Protein AF-A0A9P3WF58-F1 (afdb_monomer_lite)

Structure (mmCIF, N/CA/C/O backbone):
data_AF-A0A9P3WF58-F1
#
_entry.id   AF-A0A9P3WF58-F1
#
loop_
_atom_site.group_PDB
_atom_site.id
_atom_site.type_symbol
_atom_site.label_atom_id
_atom_site.label_alt_id
_atom_site.label_comp_id
_atom_site.label_asym_id
_atom_site.label_entity_id
_atom_site.label_seq_id
_atom_site.pdbx_PDB_ins_code
_atom_site.Cartn_x
_atom_site.Cartn_y
_atom_site.Cartn_z
_atom_site.occupancy
_atom_site.B_iso_or_equiv
_atom_site.auth_seq_id
_atom_site.auth_comp_id
_atom_site.auth_asym_id
_atom_site.auth_atom_id
_atom_site.pdbx_PDB_model_num
ATOM 1 N N . MET A 1 1 ? -67.869 -3.549 -21.501 1.00 40.53 1 MET A N 1
ATOM 2 C CA . MET A 1 1 ? -66.785 -4.326 -20.863 1.00 40.53 1 MET A CA 1
ATOM 3 C C . MET A 1 1 ? -65.465 -3.724 -21.304 1.00 40.53 1 MET A C 1
ATOM 5 O O . MET A 1 1 ? -65.122 -3.817 -22.472 1.00 40.53 1 MET A O 1
ATOM 9 N N . ILE A 1 2 ? -64.817 -2.991 -20.401 1.00 30.03 2 ILE A N 1
ATOM 10 C CA . ILE A 1 2 ? -63.580 -2.241 -20.639 1.00 30.03 2 ILE A CA 1
ATOM 11 C C . ILE A 1 2 ? -62.440 -3.095 -20.081 1.00 30.03 2 ILE A C 1
ATOM 13 O O . ILE A 1 2 ? -62.384 -3.292 -18.869 1.00 30.03 2 ILE A O 1
ATOM 17 N N . ASN A 1 3 ? -61.553 -3.601 -20.939 1.00 32.50 3 ASN A N 1
ATOM 18 C CA . ASN A 1 3 ? -60.332 -4.274 -20.497 1.00 32.50 3 ASN A CA 1
ATOM 19 C C . ASN A 1 3 ? -59.217 -3.240 -20.325 1.00 32.50 3 ASN A C 1
ATOM 21 O O . ASN A 1 3 ? -58.850 -2.531 -21.261 1.00 32.50 3 ASN A O 1
ATOM 25 N N . LYS A 1 4 ? -58.736 -3.138 -19.083 1.00 34.47 4 LYS A N 1
ATOM 26 C CA . LYS A 1 4 ? -57.673 -2.239 -18.633 1.00 34.47 4 LYS A CA 1
ATOM 27 C C . LYS A 1 4 ? -56.301 -2.712 -19.117 1.00 34.47 4 LYS A C 1
ATOM 29 O O . LYS A 1 4 ? -55.997 -3.899 -19.086 1.00 34.47 4 LYS A O 1
ATOM 34 N N . LEU A 1 5 ? -55.486 -1.730 -19.498 1.00 34.16 5 LEU A N 1
ATOM 35 C CA . LEU A 1 5 ? -54.042 -1.828 -19.672 1.00 34.16 5 LEU A CA 1
ATOM 36 C C . LEU A 1 5 ? -53.349 -2.163 -18.343 1.00 34.16 5 LEU A C 1
ATOM 38 O O . LEU A 1 5 ? -53.580 -1.477 -17.349 1.00 34.16 5 LEU A O 1
ATOM 42 N N . GLU A 1 6 ? -52.414 -3.112 -18.372 1.00 30.19 6 GLU A N 1
ATOM 43 C CA . GLU A 1 6 ? -51.331 -3.208 -17.392 1.00 30.19 6 GLU A CA 1
ATOM 44 C C . GLU A 1 6 ? -49.980 -3.107 -18.106 1.00 30.19 6 GLU A C 1
ATOM 46 O O . GLU A 1 6 ? -49.626 -3.894 -18.983 1.00 30.19 6 GLU A O 1
ATOM 51 N N . THR A 1 7 ? -49.233 -2.073 -17.734 1.00 31.97 7 THR A N 1
ATOM 52 C CA . THR A 1 7 ? -47.864 -1.780 -18.152 1.00 31.97 7 THR A CA 1
ATOM 53 C C . THR A 1 7 ? -46.881 -2.655 -17.373 1.00 31.97 7 THR A C 1
ATOM 55 O O . THR A 1 7 ? -46.627 -2.408 -16.193 1.00 31.97 7 THR A O 1
ATOM 58 N N . GLY A 1 8 ? -46.296 -3.657 -18.029 1.00 27.55 8 GLY A N 1
ATOM 59 C CA . GLY A 1 8 ? -45.209 -4.466 -17.477 1.00 27.55 8 GLY A CA 1
ATOM 60 C C . GLY A 1 8 ? -43.860 -3.747 -17.569 1.00 27.55 8 GLY A C 1
ATOM 61 O O . GLY A 1 8 ? -43.291 -3.619 -18.649 1.00 27.55 8 GLY A O 1
ATOM 62 N N . SER A 1 9 ? -43.343 -3.291 -16.426 1.00 28.16 9 SER A N 1
ATOM 63 C CA . SER A 1 9 ? -41.973 -2.791 -16.261 1.00 28.16 9 SER A CA 1
ATOM 64 C C . SER A 1 9 ? -40.992 -3.965 -16.163 1.00 28.16 9 SER A C 1
ATOM 66 O O . SER A 1 9 ? -40.993 -4.724 -15.192 1.00 28.16 9 SER A O 1
ATOM 68 N N . THR A 1 10 ? -40.151 -4.134 -17.180 1.00 28.16 10 THR A N 1
ATOM 69 C CA . THR A 1 10 ? -39.098 -5.151 -17.239 1.00 28.16 10 THR A CA 1
ATOM 70 C C . THR A 1 10 ? -37.936 -4.760 -16.318 1.00 28.16 10 THR A C 1
ATOM 72 O O . THR A 1 10 ? -37.056 -3.982 -16.683 1.00 28.16 10 THR A O 1
ATOM 75 N N . LYS A 1 11 ? -37.900 -5.321 -15.101 1.00 30.19 11 LYS A N 1
ATOM 76 C CA . LYS A 1 11 ? -36.692 -5.329 -14.258 1.00 30.19 11 LYS A CA 1
ATOM 77 C C . LYS A 1 11 ? -35.641 -6.245 -14.894 1.00 30.19 11 LYS A C 1
ATOM 79 O O . LYS A 1 11 ? -35.764 -7.466 -14.838 1.00 30.19 11 LYS A O 1
ATOM 84 N N . LEU A 1 12 ? -34.586 -5.657 -15.457 1.00 28.61 12 LEU A N 1
ATOM 85 C CA . LEU A 1 12 ? -33.361 -6.377 -15.802 1.00 28.61 12 LEU A CA 1
ATOM 86 C C . LEU A 1 12 ? -32.666 -6.840 -14.510 1.00 28.61 12 LEU A C 1
ATOM 88 O O . LEU A 1 12 ? -32.081 -6.046 -13.773 1.00 28.61 12 LEU A O 1
ATOM 92 N N . SER A 1 13 ? -32.731 -8.142 -14.245 1.00 29.91 13 SER A N 1
ATOM 93 C CA . SER A 1 13 ? -31.858 -8.840 -13.303 1.00 29.91 13 SER A CA 1
ATOM 94 C C . SER A 1 13 ? -30.453 -8.926 -13.908 1.00 29.91 13 SER A C 1
ATOM 96 O O . SER A 1 13 ? -30.193 -9.735 -14.795 1.00 29.91 13 SER A O 1
ATOM 98 N N . SER A 1 14 ? -29.544 -8.061 -13.456 1.00 27.20 14 SER A N 1
ATOM 99 C CA . SER A 1 14 ? -28.106 -8.185 -13.714 1.00 27.20 14 SER A CA 1
ATOM 100 C C . SER A 1 14 ? -27.494 -9.067 -12.629 1.00 27.20 14 SER A C 1
ATOM 102 O O . SER A 1 14 ? -27.108 -8.586 -11.564 1.00 27.20 14 SER A O 1
ATOM 104 N N . THR A 1 15 ? -27.409 -10.365 -12.897 1.00 27.61 15 THR A N 1
ATOM 105 C CA . THR A 1 15 ? -26.709 -11.340 -12.055 1.00 27.61 15 THR A CA 1
ATOM 106 C C . THR A 1 15 ? -25.196 -11.219 -12.283 1.00 27.61 15 THR A C 1
ATOM 108 O O . THR A 1 15 ? -24.651 -11.770 -13.236 1.00 27.61 15 THR A O 1
ATOM 111 N N . THR A 1 16 ? -24.497 -10.465 -11.433 1.00 26.47 16 THR A N 1
ATOM 112 C CA . THR A 1 16 ? -23.026 -10.386 -11.431 1.00 26.47 16 THR A CA 1
ATOM 113 C C . THR A 1 16 ? -22.425 -11.570 -10.667 1.00 26.47 16 THR A C 1
ATOM 115 O O . THR A 1 16 ? -22.762 -11.819 -9.514 1.00 26.47 16 THR A O 1
ATOM 118 N N . VAL A 1 17 ? -21.533 -12.310 -11.331 1.00 27.48 17 VAL A N 1
ATOM 119 C CA . VAL A 1 17 ? -20.979 -13.598 -10.886 1.00 27.48 17 VAL A CA 1
ATOM 120 C C . VAL A 1 17 ? -19.908 -13.424 -9.793 1.00 27.48 17 VAL A C 1
ATOM 122 O O . VAL A 1 17 ? -18.845 -12.847 -10.012 1.00 27.48 17 VAL A O 1
ATOM 125 N N . PHE A 1 18 ? -20.260 -13.954 -8.624 1.00 24.08 18 PHE A N 1
ATOM 126 C CA . PHE A 1 18 ? -19.553 -14.256 -7.375 1.00 24.08 18 PHE A CA 1
ATOM 127 C C . PHE A 1 18 ? -18.017 -14.437 -7.406 1.00 24.08 18 PHE A C 1
ATOM 129 O O . PHE A 1 18 ? -17.492 -15.356 -8.031 1.00 24.08 18 PHE A O 1
ATOM 136 N N . ASN A 1 19 ? -17.302 -13.651 -6.585 1.00 26.42 19 ASN A N 1
ATOM 137 C CA . ASN A 1 19 ? -16.101 -14.131 -5.890 1.00 26.42 19 ASN A CA 1
ATOM 138 C C . ASN A 1 19 ? -16.577 -14.756 -4.571 1.00 26.42 19 ASN A C 1
ATOM 140 O O . ASN A 1 19 ? -17.007 -14.024 -3.680 1.00 26.42 19 ASN A O 1
ATOM 144 N N . ASN A 1 20 ? -16.483 -16.076 -4.421 1.00 29.48 20 ASN A N 1
ATOM 145 C CA . ASN A 1 20 ? -16.762 -16.742 -3.148 1.00 29.48 20 ASN A CA 1
ATOM 146 C C . ASN A 1 20 ? -15.598 -16.521 -2.173 1.00 29.48 20 ASN A C 1
ATOM 148 O O . ASN A 1 20 ? -14.778 -17.403 -1.960 1.00 29.48 20 ASN A O 1
ATOM 152 N N . ILE A 1 21 ? -15.523 -15.337 -1.566 1.00 34.88 21 ILE A N 1
ATOM 153 C CA . ILE A 1 21 ? -15.042 -15.233 -0.185 1.00 34.88 21 ILE A CA 1
ATOM 154 C C . ILE A 1 21 ? -16.298 -15.187 0.688 1.00 34.88 21 ILE A C 1
ATOM 156 O O . ILE A 1 21 ? -16.652 -14.140 1.216 1.00 34.88 21 ILE A O 1
ATOM 160 N N . SER A 1 22 ? -16.982 -16.324 0.810 1.00 32.28 22 SER A N 1
ATOM 161 C CA . SER A 1 22 ? -17.867 -16.574 1.949 1.00 32.28 22 SER A CA 1
ATOM 162 C C . SER A 1 22 ? -17.296 -17.742 2.734 1.00 32.28 22 SER A C 1
ATOM 164 O O . SER A 1 22 ? -17.650 -18.891 2.486 1.00 32.28 22 SER A O 1
ATOM 166 N N . PRO A 1 23 ? -16.397 -17.496 3.695 1.00 40.12 23 PRO A N 1
ATOM 167 C CA . PRO A 1 23 ? -16.452 -18.264 4.913 1.00 40.12 23 PRO A CA 1
ATOM 168 C C . PRO A 1 23 ? -17.784 -17.877 5.559 1.00 40.12 23 PRO A C 1
ATOM 170 O O . PRO A 1 23 ? -17.957 -16.733 5.994 1.00 40.12 23 PRO A O 1
ATOM 173 N N . ASP A 1 24 ? -18.724 -18.816 5.631 1.00 50.19 24 ASP A N 1
ATOM 174 C CA . ASP A 1 24 ? -19.928 -18.634 6.448 1.00 50.19 24 ASP A CA 1
ATOM 175 C C . ASP A 1 24 ? -19.554 -18.287 7.900 1.00 50.19 24 ASP A C 1
ATOM 177 O O . ASP A 1 24 ? -20.363 -17.695 8.602 1.00 50.19 24 ASP A O 1
ATOM 181 N N . SER A 1 25 ? -18.304 -18.555 8.328 1.00 54.78 25 SER A N 1
ATOM 182 C CA . SER A 1 25 ? -17.686 -17.985 9.528 1.00 54.78 25 SER A CA 1
ATOM 183 C C . SER A 1 25 ? -16.180 -17.687 9.379 1.00 54.78 25 SER A C 1
ATOM 185 O O . SER A 1 25 ? -15.428 -18.489 8.830 1.00 54.78 25 SER A O 1
ATOM 187 N N . ILE A 1 26 ? -15.716 -16.542 9.900 1.00 59.84 26 ILE A N 1
ATOM 188 C CA . ILE A 1 26 ? -14.287 -16.219 10.093 1.00 59.84 26 ILE A CA 1
ATOM 189 C C . ILE A 1 26 ? -14.001 -16.222 11.588 1.00 59.84 26 ILE A C 1
ATOM 191 O O . ILE A 1 26 ? -14.665 -15.514 12.346 1.00 59.84 26 ILE A O 1
ATOM 195 N N . ALA A 1 27 ? -13.011 -17.012 12.018 1.00 59.09 27 ALA A N 1
ATOM 196 C CA . ALA A 1 27 ? -12.685 -17.206 13.434 1.00 59.09 27 ALA A CA 1
ATOM 197 C C . ALA A 1 27 ? -13.918 -17.588 14.291 1.00 59.09 27 ALA A C 1
ATOM 199 O O . ALA A 1 27 ? -14.054 -17.145 15.431 1.00 59.09 27 ALA A O 1
ATOM 200 N N . GLY A 1 28 ? -14.841 -18.376 13.719 1.00 60.03 28 GLY A N 1
ATOM 201 C CA . GLY A 1 28 ? -16.076 -18.828 14.371 1.00 60.03 28 GLY A CA 1
ATOM 202 C C . GLY A 1 28 ? -17.215 -17.802 14.420 1.00 60.03 28 GLY A C 1
ATOM 203 O O . GLY A 1 28 ? -18.253 -18.084 15.009 1.00 60.03 28 GLY A O 1
ATOM 204 N N . ILE A 1 29 ? -17.057 -16.621 13.810 1.00 64.31 29 ILE A N 1
ATOM 205 C CA . ILE A 1 29 ? -18.095 -15.581 13.754 1.00 64.31 29 ILE A CA 1
ATOM 206 C C . ILE A 1 29 ? -18.658 -15.508 12.331 1.00 64.31 29 ILE A C 1
ATOM 208 O O . ILE A 1 29 ? -17.872 -15.342 11.393 1.00 64.31 29 ILE A O 1
ATOM 212 N N . PRO A 1 30 ? -19.988 -15.576 12.142 1.00 72.12 30 PRO A N 1
ATOM 213 C CA . PRO A 1 30 ? -20.565 -15.510 10.814 1.00 72.12 30 PRO A CA 1
ATOM 214 C C . PRO A 1 30 ? -20.416 -14.131 10.181 1.00 72.12 30 PRO A C 1
ATOM 216 O O . PRO A 1 30 ? -20.611 -13.101 10.837 1.00 72.12 30 PRO A O 1
ATOM 219 N N . SER A 1 31 ? -20.060 -14.114 8.897 1.00 79.62 31 SER A N 1
ATOM 220 C CA . SER A 1 31 ? -20.056 -12.881 8.114 1.00 79.62 31 SER A CA 1
ATOM 221 C C . SER A 1 31 ? -21.493 -12.479 7.778 1.00 79.62 31 SER A C 1
ATOM 223 O O . SER A 1 31 ? -22.329 -13.327 7.476 1.00 79.62 31 SER A O 1
ATOM 225 N N . LYS A 1 32 ? -21.805 -11.184 7.888 1.00 83.31 32 LYS A N 1
ATOM 226 C CA . LYS A 1 32 ? -23.161 -10.656 7.636 1.00 83.31 32 LYS A CA 1
ATOM 227 C C . LYS A 1 32 ? -23.249 -9.762 6.402 1.00 83.31 32 LYS A C 1
ATOM 229 O O . LYS A 1 32 ? -24.348 -9.419 5.985 1.00 83.31 32 LYS A O 1
ATOM 234 N N . GLY A 1 33 ? -22.113 -9.353 5.842 1.00 79.75 33 GLY A N 1
ATOM 235 C CA . GLY A 1 33 ? -22.057 -8.459 4.689 1.00 79.75 33 GLY A CA 1
ATOM 236 C C . GLY A 1 33 ? -20.695 -8.462 4.012 1.00 79.75 33 GLY A C 1
ATOM 237 O O . GLY A 1 33 ? -19.779 -9.180 4.433 1.00 79.75 33 GLY A O 1
ATOM 238 N N . ILE A 1 34 ? -20.563 -7.643 2.966 1.00 76.50 34 ILE A N 1
ATOM 239 C CA . ILE A 1 34 ? -19.356 -7.567 2.143 1.00 76.50 34 ILE A CA 1
ATOM 240 C C . ILE A 1 34 ? -18.897 -6.112 2.025 1.00 76.50 34 ILE A C 1
ATOM 242 O O . ILE A 1 34 ? -19.672 -5.202 1.763 1.00 76.50 34 ILE A O 1
ATOM 246 N N . PHE A 1 35 ? -17.594 -5.881 2.162 1.00 79.62 35 PHE A N 1
ATOM 247 C CA . PHE A 1 35 ? -16.991 -4.570 1.957 1.00 79.62 35 PHE A CA 1
ATOM 248 C C . PHE A 1 35 ? -15.950 -4.611 0.838 1.00 79.62 35 PHE A C 1
ATOM 250 O O . PHE A 1 35 ? -15.015 -5.411 0.862 1.00 79.62 35 PHE A O 1
ATOM 257 N N . ILE A 1 36 ? -16.089 -3.724 -0.149 1.00 71.56 36 ILE A N 1
ATOM 258 C CA . ILE A 1 36 ? -15.120 -3.593 -1.243 1.00 71.56 36 ILE A CA 1
ATOM 259 C C . ILE A 1 36 ? -13.991 -2.664 -0.800 1.00 71.56 36 ILE A C 1
ATOM 261 O O . ILE A 1 36 ? -14.206 -1.476 -0.563 1.00 71.56 36 ILE A O 1
ATOM 265 N N . PHE A 1 37 ? -12.766 -3.184 -0.758 1.00 72.81 37 PHE A N 1
ATOM 266 C CA . PHE A 1 37 ? -11.566 -2.396 -0.484 1.00 72.81 37 PHE A CA 1
ATOM 267 C C . PHE A 1 37 ? -10.439 -2.788 -1.437 1.00 72.81 37 PHE A C 1
ATOM 269 O O . PHE A 1 37 ? -10.031 -3.949 -1.469 1.00 72.81 37 PHE A O 1
ATOM 276 N N . LYS A 1 38 ? -9.929 -1.812 -2.204 1.00 66.62 38 LYS A N 1
ATOM 277 C CA . LYS A 1 38 ? -8.891 -2.012 -3.238 1.00 66.62 38 LYS A CA 1
ATOM 278 C C . LYS A 1 38 ? -9.216 -3.174 -4.186 1.00 66.62 38 LYS A C 1
ATOM 280 O O . LYS A 1 38 ? -8.380 -4.043 -4.441 1.00 66.62 38 LYS A O 1
ATOM 285 N N . ASP A 1 39 ? -10.469 -3.205 -4.640 1.00 51.38 39 ASP A N 1
ATOM 286 C CA . ASP A 1 39 ? -10.988 -4.200 -5.586 1.00 51.38 39 ASP A CA 1
ATOM 287 C C . ASP A 1 39 ? -10.892 -5.644 -5.065 1.00 51.38 39 ASP A C 1
ATOM 289 O O . ASP A 1 39 ? -10.731 -6.599 -5.827 1.00 51.38 39 ASP A O 1
ATOM 293 N N . VAL A 1 40 ? -10.933 -5.808 -3.740 1.00 53.66 40 VAL A N 1
ATOM 294 C CA . VAL A 1 40 ? -11.094 -7.083 -3.035 1.00 53.66 40 VAL A CA 1
ATOM 295 C C . VAL A 1 40 ? -12.413 -7.021 -2.269 1.00 53.66 40 VAL A C 1
ATOM 297 O O . VAL A 1 40 ? -12.689 -6.027 -1.596 1.00 53.66 40 VAL A O 1
ATOM 300 N N . LEU A 1 41 ? -13.215 -8.079 -2.382 1.00 61.81 41 LEU A N 1
ATOM 301 C CA . LEU A 1 41 ? -14.421 -8.275 -1.582 1.00 61.81 41 LEU A CA 1
ATOM 302 C C . LEU A 1 41 ? -14.008 -8.882 -0.245 1.00 61.81 41 LEU A C 1
ATOM 304 O O . LEU A 1 41 ? -13.445 -9.974 -0.212 1.00 61.81 41 LEU A O 1
ATOM 308 N N . TRP A 1 42 ? -14.254 -8.155 0.837 1.00 73.31 42 TRP A N 1
ATOM 309 C CA . TRP A 1 42 ? -13.959 -8.607 2.187 1.00 73.31 42 TRP A CA 1
ATOM 310 C C . TRP A 1 42 ? -15.252 -8.998 2.893 1.00 73.31 42 TRP A C 1
ATOM 312 O O . TRP A 1 42 ? -16.141 -8.151 2.987 1.00 73.31 42 TRP A O 1
ATOM 322 N N . PRO A 1 43 ? -15.371 -10.223 3.424 1.00 76.38 43 PRO A N 1
ATOM 323 C CA . PRO A 1 43 ? -16.428 -10.536 4.375 1.00 76.38 43 PRO A CA 1
ATOM 324 C C . PRO A 1 43 ? -16.265 -9.652 5.613 1.00 76.38 43 PRO A C 1
ATOM 326 O O . PRO A 1 43 ? -15.148 -9.407 6.080 1.00 76.38 43 PRO A O 1
ATOM 329 N N . VAL A 1 44 ? -17.378 -9.153 6.139 1.00 86.44 44 VAL A N 1
ATOM 330 C CA . VAL A 1 44 ? -17.403 -8.251 7.295 1.00 86.44 44 VAL A CA 1
ATOM 331 C C . VAL A 1 44 ? -18.523 -8.616 8.266 1.00 86.44 44 VAL A C 1
ATOM 333 O O . VAL A 1 44 ? -19.446 -9.366 7.943 1.00 86.44 44 VAL A O 1
ATOM 336 N N . GLN A 1 45 ? -18.430 -8.102 9.494 1.00 87.69 45 GLN A N 1
ATOM 337 C CA . GLN A 1 45 ? -19.345 -8.459 10.587 1.00 87.69 45 GLN A CA 1
ATOM 338 C C . GLN A 1 45 ? -20.763 -7.894 10.444 1.00 87.69 45 GLN A C 1
ATOM 340 O O . GLN A 1 45 ? -21.666 -8.380 11.119 1.00 87.69 45 GLN A O 1
ATOM 345 N N . HIS A 1 46 ? -20.960 -6.872 9.612 1.00 89.00 46 HIS A N 1
ATOM 346 C CA . HIS A 1 46 ? -22.225 -6.147 9.481 1.00 89.00 46 HIS A CA 1
ATOM 347 C C . HIS A 1 46 ? -22.696 -6.103 8.031 1.00 89.00 46 HIS A C 1
ATOM 349 O O . HIS A 1 46 ? -21.871 -6.037 7.119 1.00 89.00 46 HIS A O 1
ATOM 355 N N . ALA A 1 47 ? -24.014 -6.117 7.832 1.00 86.00 47 ALA A N 1
ATOM 356 C CA . ALA A 1 47 ? -24.635 -6.001 6.516 1.00 86.00 47 ALA A CA 1
ATOM 357 C C . ALA A 1 47 ? -24.353 -4.631 5.875 1.00 86.00 47 ALA A C 1
ATOM 359 O O . ALA A 1 47 ? -24.011 -3.666 6.559 1.00 86.00 47 ALA A O 1
ATOM 360 N N . ASP A 1 48 ? -24.451 -4.544 4.550 1.00 81.88 48 ASP A N 1
ATOM 361 C CA . ASP A 1 48 ? -24.019 -3.375 3.769 1.00 81.88 48 ASP A CA 1
ATOM 362 C C . ASP A 1 48 ? -24.750 -2.073 4.139 1.00 81.88 48 ASP A C 1
ATOM 364 O O . ASP A 1 48 ? -24.173 -0.981 4.077 1.00 81.88 48 ASP A O 1
ATOM 368 N N . ASP A 1 49 ? -26.010 -2.175 4.550 1.00 85.44 49 ASP A N 1
ATOM 369 C CA . ASP A 1 49 ? -26.844 -1.078 5.034 1.00 85.44 49 ASP A CA 1
ATOM 370 C C . ASP A 1 49 ? -26.453 -0.617 6.449 1.00 85.44 49 ASP A C 1
ATOM 372 O O . ASP A 1 49 ? -26.546 0.577 6.748 1.00 85.44 49 ASP A O 1
ATOM 376 N N . GLU A 1 50 ? -25.896 -1.506 7.274 1.00 88.75 50 GLU A N 1
ATOM 377 C CA . GLU A 1 50 ? -25.386 -1.229 8.624 1.00 88.75 50 GLU A CA 1
ATOM 378 C C . GLU A 1 50 ? -23.937 -0.697 8.653 1.00 88.75 50 GLU A C 1
ATOM 380 O O . GLU A 1 50 ? -23.419 -0.379 9.727 1.00 88.75 50 GLU A O 1
ATOM 385 N N . GLN A 1 51 ? -23.255 -0.586 7.509 1.00 90.25 51 GLN A N 1
ATOM 386 C CA . GLN A 1 51 ? -21.845 -0.175 7.428 1.00 90.25 51 GLN A CA 1
ATOM 387 C C . GLN A 1 51 ? -21.660 1.334 7.181 1.00 90.25 51 GLN A C 1
ATOM 389 O O . GLN A 1 51 ? -22.104 1.890 6.172 1.00 90.25 51 GLN A O 1
ATOM 394 N N . ASP A 1 52 ? -20.891 2.018 8.030 1.00 92.25 52 ASP A N 1
ATOM 395 C CA . ASP A 1 52 ? -20.338 3.345 7.749 1.00 92.25 52 ASP A CA 1
ATOM 396 C C . ASP A 1 52 ? -19.110 3.186 6.839 1.00 92.25 52 ASP A C 1
ATOM 398 O O . ASP A 1 52 ? -17.975 2.989 7.285 1.00 92.25 52 ASP A O 1
ATOM 402 N N . LYS A 1 53 ? -19.346 3.294 5.526 1.00 90.56 53 LYS A N 1
ATOM 403 C CA . LYS A 1 53 ? -18.321 3.130 4.481 1.00 90.56 53 LYS A CA 1
ATOM 404 C C . LYS A 1 53 ? -17.112 4.058 4.665 1.00 90.56 53 LYS A C 1
ATOM 406 O O . LYS A 1 53 ? -16.000 3.690 4.287 1.00 90.56 53 LYS A O 1
ATOM 411 N N . LYS A 1 54 ? -17.295 5.249 5.257 1.00 92.25 54 LYS A N 1
ATOM 412 C CA . LYS A 1 54 ? -16.193 6.198 5.496 1.00 92.25 54 LYS A CA 1
ATOM 413 C C . LYS A 1 54 ? -15.292 5.715 6.629 1.00 92.25 54 LYS A C 1
ATOM 415 O O . LYS A 1 54 ? -14.072 5.840 6.525 1.00 92.25 54 LYS A O 1
ATOM 420 N N . ILE A 1 55 ? -15.878 5.182 7.701 1.00 94.56 55 ILE A N 1
ATOM 421 C CA . ILE A 1 55 ? -15.119 4.587 8.808 1.00 94.56 55 ILE A CA 1
ATOM 422 C C . ILE A 1 55 ? -14.438 3.302 8.332 1.00 94.56 55 ILE A C 1
ATOM 424 O O . ILE A 1 55 ? -13.230 3.167 8.516 1.00 94.56 55 ILE A O 1
ATOM 428 N N . MET A 1 56 ? -15.170 2.424 7.641 1.00 93.69 56 MET A N 1
ATOM 429 C CA . MET A 1 56 ? -14.639 1.184 7.067 1.00 93.69 56 MET A CA 1
ATOM 430 C C . MET A 1 56 ? -13.410 1.428 6.187 1.00 93.69 56 MET A C 1
ATOM 432 O O . MET A 1 56 ? -12.371 0.803 6.391 1.00 93.69 56 MET A O 1
ATOM 436 N N . GLY A 1 57 ? -13.490 2.398 5.267 1.00 91.62 57 GLY A N 1
ATOM 437 C CA . GLY A 1 57 ? -12.366 2.763 4.406 1.00 91.62 57 GLY A CA 1
ATOM 438 C C . GLY A 1 57 ? -11.117 3.166 5.195 1.00 91.62 57 GLY A C 1
ATOM 439 O O . GLY A 1 57 ? -10.030 2.677 4.899 1.00 91.62 57 GLY A O 1
ATOM 440 N N . LYS A 1 58 ? -11.269 3.986 6.246 1.00 95.88 58 LYS A N 1
ATOM 441 C CA . LYS A 1 58 ? -10.150 4.412 7.109 1.00 95.88 58 LYS A CA 1
ATOM 442 C C . LYS A 1 58 ? -9.559 3.260 7.917 1.00 95.88 58 LYS A C 1
ATOM 444 O O . LYS A 1 58 ? -8.342 3.125 7.986 1.00 95.88 58 LYS A O 1
ATOM 449 N N . VAL A 1 59 ? -10.412 2.416 8.496 1.00 95.12 59 VAL A N 1
ATOM 450 C CA . VAL A 1 59 ? -9.996 1.230 9.261 1.00 95.12 59 VAL A CA 1
ATOM 451 C C . VAL A 1 59 ? -9.157 0.293 8.393 1.00 95.12 59 VAL A C 1
ATOM 453 O O . VAL A 1 59 ? -8.052 -0.088 8.781 1.00 95.12 59 VAL A O 1
ATOM 456 N N . PHE A 1 60 ? -9.638 -0.010 7.188 1.00 93.50 60 PHE A N 1
ATOM 457 C CA . PHE A 1 60 ? -8.950 -0.895 6.251 1.00 93.50 60 PHE A CA 1
ATOM 458 C C . PHE A 1 60 ? -7.655 -0.264 5.725 1.00 93.50 60 PHE A C 1
ATOM 460 O O . PHE A 1 60 ? -6.632 -0.940 5.600 1.00 93.50 60 PHE A O 1
ATOM 467 N N . GLU A 1 61 ? -7.663 1.043 5.461 1.00 93.38 61 GLU A N 1
ATOM 468 C CA . GLU A 1 61 ? -6.479 1.778 5.024 1.00 93.38 61 GLU A CA 1
ATOM 469 C C . GLU A 1 61 ? -5.375 1.801 6.090 1.00 93.38 61 GLU A C 1
ATOM 471 O O . GLU A 1 61 ? -4.214 1.546 5.759 1.00 93.38 61 GLU A O 1
ATOM 476 N N . ALA A 1 62 ? -5.719 2.022 7.364 1.00 93.12 62 ALA A N 1
ATOM 477 C CA . ALA A 1 62 ? -4.762 2.032 8.468 1.00 93.12 62 ALA A CA 1
ATOM 478 C C . ALA A 1 62 ? -3.994 0.703 8.577 1.00 93.12 62 ALA A C 1
ATOM 480 O O . ALA A 1 62 ? -2.763 0.706 8.648 1.00 93.12 62 ALA A O 1
ATOM 481 N N . VAL A 1 63 ? -4.701 -0.430 8.518 1.00 93.12 63 VAL A N 1
ATOM 482 C CA . VAL A 1 63 ? -4.081 -1.765 8.575 1.00 93.12 63 VAL A CA 1
ATOM 483 C C . VAL A 1 63 ? -3.307 -2.082 7.300 1.00 93.12 63 VAL A C 1
ATOM 485 O O . VAL A 1 63 ? -2.174 -2.567 7.362 1.00 93.12 63 VAL A O 1
ATOM 488 N N . ASN A 1 64 ? -3.866 -1.758 6.130 1.00 87.81 64 ASN A N 1
ATOM 489 C CA . ASN A 1 64 ? -3.171 -1.941 4.861 1.00 87.81 64 ASN A CA 1
ATOM 490 C C . ASN A 1 64 ? -1.820 -1.207 4.851 1.00 87.81 64 ASN A C 1
ATOM 492 O O . ASN A 1 64 ? -0.817 -1.791 4.441 1.00 87.81 64 ASN A O 1
ATOM 496 N N . ASN A 1 65 ? -1.772 0.052 5.290 1.00 84.94 65 ASN A N 1
ATOM 497 C CA . ASN A 1 65 ? -0.546 0.850 5.260 1.00 84.94 65 ASN A CA 1
ATOM 498 C C . ASN A 1 65 ? 0.579 0.177 6.052 1.00 84.94 65 ASN A C 1
ATOM 500 O O . ASN A 1 65 ? 1.672 -0.007 5.518 1.00 84.94 65 ASN A O 1
ATOM 504 N N . VAL A 1 66 ? 0.285 -0.302 7.261 1.00 85.75 66 VAL A N 1
ATOM 505 C CA . VAL A 1 66 ? 1.259 -1.027 8.089 1.00 85.75 66 VAL A CA 1
ATOM 506 C C . VAL A 1 66 ? 1.683 -2.347 7.439 1.00 85.75 66 VAL A C 1
ATOM 508 O O . VAL A 1 66 ? 2.878 -2.626 7.341 1.00 85.75 66 VAL A O 1
ATOM 511 N N . SER A 1 67 ? 0.726 -3.122 6.917 1.00 82.06 67 SER A N 1
ATOM 512 C CA . SER A 1 67 ? 1.001 -4.430 6.301 1.00 82.06 67 SER A CA 1
ATOM 513 C C . SER A 1 67 ? 1.927 -4.361 5.083 1.00 82.06 67 SER A C 1
ATOM 515 O O . SER A 1 67 ? 2.675 -5.299 4.809 1.00 82.06 67 SER A O 1
ATOM 517 N N . THR A 1 68 ? 1.924 -3.234 4.360 1.00 76.12 68 THR A N 1
ATOM 518 C CA . THR A 1 68 ? 2.835 -3.023 3.226 1.00 76.12 68 THR A CA 1
ATOM 519 C C . THR A 1 68 ? 4.269 -2.705 3.649 1.00 76.12 68 THR A C 1
ATOM 521 O O . THR A 1 68 ? 5.184 -2.863 2.840 1.00 76.12 68 THR A O 1
ATOM 524 N N . MET A 1 69 ? 4.478 -2.272 4.897 1.00 72.44 69 MET A N 1
ATOM 525 C CA . MET A 1 69 ? 5.770 -1.807 5.404 1.00 72.44 69 MET A CA 1
ATOM 526 C C . MET A 1 69 ? 6.561 -2.909 6.116 1.00 72.44 69 MET A C 1
ATOM 528 O O . MET A 1 69 ? 7.735 -3.108 5.813 1.00 72.44 69 MET A O 1
ATOM 532 N N . SER A 1 70 ? 5.945 -3.618 7.067 1.00 75.56 70 SER A N 1
ATOM 533 C CA . SER A 1 70 ? 6.617 -4.629 7.898 1.00 75.56 70 SER A CA 1
ATOM 534 C C . SER A 1 70 ? 5.622 -5.666 8.428 1.00 75.56 70 SER A C 1
ATOM 536 O O . SER A 1 70 ? 4.409 -5.492 8.329 1.00 75.56 70 SER A O 1
ATOM 538 N N . ARG A 1 71 ? 6.145 -6.738 9.034 1.00 86.62 71 ARG A N 1
ATOM 539 C CA . ARG A 1 71 ? 5.358 -7.577 9.949 1.00 86.62 71 ARG A CA 1
ATOM 540 C C . ARG A 1 71 ? 4.974 -6.754 11.183 1.00 86.62 71 ARG A C 1
ATOM 542 O O . ARG A 1 71 ? 5.752 -5.901 11.613 1.00 86.62 71 ARG A O 1
ATOM 549 N N . PHE A 1 72 ? 3.810 -7.003 11.767 1.00 93.75 72 PHE A N 1
ATOM 550 C CA . PHE A 1 72 ? 3.290 -6.164 12.845 1.00 93.75 72 PHE A CA 1
ATOM 551 C C . PHE A 1 72 ? 2.458 -6.943 13.859 1.00 93.75 72 PHE A C 1
ATOM 553 O O . PHE A 1 72 ? 1.809 -7.930 13.522 1.00 93.75 72 PHE A O 1
ATOM 560 N N . LEU A 1 73 ? 2.479 -6.470 15.103 1.00 96.44 73 LEU A N 1
ATOM 561 C CA . LEU A 1 73 ? 1.543 -6.874 16.144 1.00 96.44 73 LEU A CA 1
ATOM 562 C C . LEU A 1 73 ? 0.392 -5.869 16.155 1.00 96.44 73 LEU A C 1
ATOM 564 O O . LEU A 1 73 ? 0.637 -4.673 16.295 1.00 96.44 73 LEU A O 1
ATOM 568 N N . ALA A 1 74 ? -0.842 -6.344 16.033 1.00 97.44 74 ALA A N 1
ATOM 569 C CA . ALA A 1 74 ? -2.052 -5.545 16.178 1.00 97.44 74 ALA A CA 1
ATOM 570 C C . ALA A 1 74 ? -2.808 -5.962 17.440 1.00 97.44 74 ALA A C 1
ATOM 572 O O . ALA A 1 74 ? -2.944 -7.155 17.693 1.00 97.44 74 ALA A O 1
ATOM 573 N N . VAL A 1 75 ? -3.316 -5.006 18.217 1.00 97.88 75 VAL A N 1
ATOM 574 C CA . VAL A 1 75 ? -4.095 -5.270 19.432 1.00 97.88 75 VAL A CA 1
ATOM 575 C C . VAL A 1 75 ? -5.317 -4.362 19.478 1.00 97.88 75 VAL A C 1
ATOM 577 O O . VAL A 1 75 ? -5.195 -3.142 19.353 1.00 97.88 75 VAL A O 1
ATOM 580 N N . ARG A 1 76 ? -6.497 -4.964 19.642 1.00 96.62 76 ARG A N 1
ATOM 581 C CA . ARG A 1 76 ? -7.771 -4.270 19.829 1.00 96.62 76 ARG A CA 1
ATOM 582 C C . ARG A 1 76 ? -8.026 -4.004 21.312 1.00 96.62 76 ARG A C 1
ATOM 584 O O . ARG A 1 76 ? -7.885 -4.906 22.135 1.00 96.62 76 ARG A O 1
ATOM 591 N N . TYR A 1 77 ? -8.502 -2.804 21.612 1.00 96.75 77 TYR A N 1
ATOM 592 C CA . TYR A 1 77 ? -8.978 -2.397 22.930 1.00 96.75 77 TYR A CA 1
ATOM 593 C C . TYR A 1 77 ? -10.334 -1.717 22.798 1.00 96.75 77 TYR A C 1
ATOM 595 O O . TYR A 1 77 ? -10.559 -0.986 21.834 1.00 96.75 77 TYR A O 1
ATOM 603 N N . ASP A 1 78 ? -11.206 -1.919 23.780 1.00 95.50 78 ASP A N 1
ATOM 604 C CA . ASP A 1 78 ? -12.472 -1.202 23.869 1.00 95.50 78 ASP A CA 1
ATOM 605 C C . ASP A 1 78 ? -12.447 -0.364 25.157 1.00 95.50 78 ASP A C 1
ATOM 607 O O . ASP A 1 78 ? -12.497 -0.873 26.280 1.00 95.50 78 ASP A O 1
ATOM 611 N N . PHE A 1 79 ? -12.291 0.943 24.994 1.00 96.31 79 PHE A N 1
ATOM 612 C CA . PHE A 1 79 ? -12.160 1.888 26.092 1.00 96.31 79 PHE A CA 1
ATOM 613 C C . PHE A 1 79 ? -13.516 2.417 26.533 1.00 96.31 79 PHE A C 1
ATOM 615 O O . PHE A 1 79 ? -14.348 2.761 25.697 1.00 96.31 79 PHE A O 1
ATOM 622 N N . HIS A 1 80 ? -13.707 2.518 27.843 1.00 94.12 80 HIS A N 1
ATOM 623 C CA . HIS A 1 80 ? -14.934 2.992 28.470 1.00 94.12 80 HIS A CA 1
ATOM 624 C C . HIS A 1 80 ? -14.630 4.241 29.283 1.00 94.12 80 HIS A C 1
ATOM 626 O O . HIS A 1 80 ? -13.647 4.269 30.030 1.00 94.12 80 HIS A O 1
ATOM 632 N N . LEU A 1 81 ? -15.477 5.258 29.150 1.00 93.12 81 LEU A N 1
ATOM 633 C CA . LEU A 1 81 ? -15.407 6.444 29.991 1.00 93.12 81 LEU A CA 1
ATOM 634 C C . LEU A 1 81 ? -16.373 6.337 31.176 1.00 93.12 81 LEU A C 1
ATOM 636 O O . LEU A 1 81 ? -17.496 5.864 30.995 1.00 93.12 81 LEU A O 1
ATOM 640 N N . PRO A 1 82 ? -15.970 6.811 32.368 1.00 91.06 82 PRO A N 1
ATOM 641 C CA . PRO A 1 82 ? -16.857 6.855 33.526 1.00 91.06 82 PRO A CA 1
ATOM 642 C C . PRO A 1 82 ? -17.879 7.995 33.409 1.00 91.06 82 PRO A C 1
ATOM 644 O O . PRO A 1 82 ? -18.978 7.900 33.944 1.00 91.06 82 PRO A O 1
ATOM 647 N N . VAL A 1 83 ? -17.517 9.069 32.699 1.00 88.50 83 VAL A N 1
ATOM 648 C CA . VAL A 1 83 ? -18.336 10.266 32.490 1.00 88.50 83 VAL A CA 1
ATOM 649 C C . VAL A 1 83 ? -18.285 10.649 31.015 1.00 88.50 83 VAL A C 1
ATOM 651 O O . VAL A 1 83 ? -17.231 10.568 30.381 1.00 88.50 83 VAL A O 1
ATOM 654 N N . TYR A 1 84 ? -19.426 11.071 30.472 1.00 89.81 84 TYR A N 1
ATOM 655 C CA . TYR A 1 84 ? -19.527 11.556 29.100 1.00 89.81 84 TYR A CA 1
ATOM 656 C C . TYR A 1 84 ? -18.591 12.750 28.859 1.00 89.81 84 TYR A C 1
ATOM 658 O O . TYR A 1 84 ? -18.542 13.693 29.647 1.00 89.81 84 TYR A O 1
ATOM 666 N N . SER A 1 85 ? -17.882 12.729 27.733 1.00 89.62 85 SER A N 1
ATOM 667 C CA . SER A 1 85 ? -17.021 13.814 27.273 1.00 89.62 85 SER A CA 1
ATOM 668 C C . SER A 1 85 ? -17.596 14.414 25.986 1.00 89.62 85 SER A C 1
ATOM 670 O O . SER A 1 85 ? -17.773 13.688 25.006 1.00 89.62 85 SER A O 1
ATOM 672 N N . PRO A 1 86 ? -17.860 15.731 25.921 1.00 88.88 86 PRO A N 1
ATOM 673 C CA . PRO A 1 86 ? -18.449 16.364 24.737 1.00 88.88 86 PRO A CA 1
ATOM 674 C C . PRO A 1 86 ? -17.501 16.420 23.528 1.00 88.88 86 PRO A C 1
ATOM 676 O O . PRO A 1 86 ? -17.939 16.717 22.421 1.00 88.88 86 PRO A O 1
ATOM 679 N N . ASP A 1 87 ? -16.216 16.113 23.710 1.00 90.62 87 ASP A N 1
ATOM 680 C CA . ASP A 1 87 ? -15.196 16.134 22.666 1.00 90.62 87 ASP A CA 1
ATOM 681 C C . ASP A 1 87 ? -14.266 14.907 22.759 1.00 90.62 87 ASP A C 1
ATOM 683 O O . ASP A 1 87 ? -14.574 13.920 23.429 1.00 90.62 87 ASP A O 1
ATOM 687 N N . ASN A 1 88 ? -13.154 14.919 22.018 1.00 94.19 88 ASN A N 1
ATOM 688 C CA . ASN A 1 88 ? -12.177 13.826 22.014 1.00 94.19 88 ASN A CA 1
ATOM 689 C C . ASN A 1 88 ? -10.873 14.179 22.754 1.00 94.19 88 ASN A C 1
ATOM 691 O O . ASN A 1 88 ? -9.860 13.516 22.523 1.00 94.19 88 ASN A O 1
ATOM 695 N N . GLN A 1 89 ? -10.861 15.197 23.623 1.00 94.00 89 GLN A N 1
ATOM 696 C CA . GLN A 1 89 ? -9.648 15.600 24.352 1.00 94.00 89 GLN A CA 1
ATOM 697 C C . GLN A 1 89 ? -9.121 14.484 25.256 1.00 94.00 89 GLN A C 1
ATOM 699 O O . GLN A 1 89 ? -7.913 14.305 25.376 1.00 94.00 89 GLN A O 1
ATOM 704 N N . VAL A 1 90 ? -10.014 13.646 25.785 1.00 94.88 90 VAL A N 1
ATOM 705 C CA . VAL A 1 90 ? -9.670 12.413 26.514 1.00 94.88 90 VAL A CA 1
ATOM 706 C C . VAL A 1 90 ? -8.749 11.481 25.713 1.00 94.88 90 VAL A C 1
ATOM 708 O O . VAL A 1 90 ? -7.819 10.900 26.268 1.00 94.88 90 VAL A O 1
ATOM 711 N N . VAL A 1 91 ? -8.948 11.376 24.392 1.00 96.19 91 VAL A N 1
ATOM 712 C CA . VAL A 1 91 ? -8.092 10.563 23.512 1.00 96.19 91 VAL A CA 1
ATOM 713 C C . VAL A 1 91 ? -6.754 11.257 23.265 1.00 96.19 91 VAL A C 1
ATOM 715 O O . VAL A 1 91 ? -5.728 10.583 23.188 1.00 96.19 91 VAL A O 1
ATOM 718 N N . SER A 1 92 ? -6.741 12.588 23.159 1.00 96.00 92 SER A N 1
ATOM 719 C CA . SER A 1 92 ? -5.503 13.371 23.051 1.00 96.00 92 SER A CA 1
ATOM 720 C C . SER A 1 92 ? -4.630 13.205 24.299 1.00 96.00 92 SER A C 1
ATOM 722 O O . SER A 1 92 ? -3.469 12.823 24.167 1.00 96.00 92 SER A O 1
ATOM 724 N N . ALA A 1 93 ? -5.205 13.369 25.495 1.00 96.50 93 ALA A N 1
ATOM 725 C CA . ALA A 1 93 ? -4.513 13.176 26.771 1.00 96.50 93 ALA A CA 1
ATOM 726 C C . ALA A 1 93 ? -3.984 11.739 26.924 1.00 96.50 93 ALA A C 1
ATOM 728 O O . ALA A 1 93 ? -2.828 11.520 27.290 1.00 96.50 93 ALA A O 1
ATOM 729 N N . PHE A 1 94 ? -4.796 10.742 26.556 1.00 98.00 94 PHE A N 1
ATOM 730 C CA . PHE A 1 94 ? -4.356 9.348 26.508 1.00 98.00 94 PHE A CA 1
ATOM 731 C C . PHE A 1 94 ? -3.164 9.147 25.563 1.00 98.00 94 PHE A C 1
ATOM 733 O O . PHE A 1 94 ? -2.192 8.489 25.927 1.00 98.00 94 PHE A O 1
ATOM 740 N N . HIS A 1 95 ? -3.212 9.715 24.357 1.00 98.00 95 HIS A N 1
ATOM 741 C CA . HIS A 1 95 ? -2.140 9.598 23.373 1.00 98.00 95 HIS A CA 1
ATOM 742 C C . HIS A 1 95 ? -0.828 10.240 23.824 1.00 98.00 95 HIS A C 1
ATOM 744 O O . HIS A 1 95 ? 0.236 9.695 23.526 1.00 98.00 95 HIS A O 1
ATOM 750 N N . GLU A 1 96 ? -0.875 11.366 24.531 1.00 97.12 96 GLU A N 1
ATOM 751 C CA . GLU A 1 96 ? 0.323 12.001 25.086 1.00 97.12 96 GLU A CA 1
ATOM 752 C C . GLU A 1 96 ? 1.056 11.060 26.048 1.00 97.12 96 GLU A C 1
ATOM 754 O O . GLU A 1 96 ? 2.260 10.835 25.892 1.00 97.12 96 GLU A O 1
ATOM 759 N N . LEU A 1 97 ? 0.318 10.433 26.970 1.00 97.94 97 LEU A N 1
ATOM 760 C CA . LEU A 1 97 ? 0.865 9.447 27.903 1.00 97.94 97 LEU A CA 1
ATOM 761 C C . LEU A 1 97 ? 1.319 8.175 27.175 1.00 97.94 97 LEU A C 1
ATOM 763 O O . LEU A 1 97 ? 2.469 7.756 27.310 1.00 97.94 97 LEU A O 1
ATOM 767 N N . LEU A 1 98 ? 0.442 7.589 26.353 1.00 98.12 98 LEU A N 1
ATOM 768 C CA . LEU A 1 98 ? 0.694 6.329 25.657 1.00 98.12 98 LEU A CA 1
ATOM 769 C C . LEU A 1 98 ? 1.936 6.420 24.773 1.00 98.12 98 LEU A C 1
ATOM 771 O O . LEU A 1 98 ? 2.813 5.562 24.830 1.00 98.12 98 LEU A O 1
ATOM 775 N N . PHE A 1 99 ? 2.020 7.444 23.924 1.00 97.19 99 PHE A N 1
ATOM 776 C CA . PHE A 1 99 ? 3.127 7.552 22.983 1.00 97.19 99 PHE A CA 1
ATOM 777 C C . PHE A 1 99 ? 4.438 7.888 23.682 1.00 97.19 99 PHE A C 1
ATOM 779 O O . PHE A 1 99 ? 5.488 7.480 23.188 1.00 97.19 99 PHE A O 1
ATOM 786 N N . LYS A 1 100 ? 4.412 8.594 24.816 1.00 95.88 100 LYS A N 1
ATOM 787 C CA . LYS A 1 100 ? 5.608 8.794 25.638 1.00 95.88 100 LYS A CA 1
ATOM 788 C C . LYS A 1 100 ? 6.126 7.453 26.162 1.00 95.88 100 LYS A C 1
ATOM 790 O O . LYS A 1 100 ? 7.274 7.112 25.877 1.00 95.88 100 LYS A O 1
ATOM 795 N N . GLU A 1 101 ? 5.273 6.672 26.821 1.00 96.94 101 GLU A N 1
ATOM 796 C CA . GLU A 1 101 ? 5.649 5.382 27.413 1.00 96.94 101 GLU A CA 1
ATOM 797 C C . GLU A 1 101 ? 6.054 4.345 26.357 1.00 96.94 101 GLU A C 1
ATOM 799 O O . GLU A 1 101 ? 7.133 3.759 26.446 1.00 96.94 101 GLU A O 1
ATOM 804 N N . LEU A 1 102 ? 5.274 4.185 25.281 1.00 96.31 102 LEU A N 1
ATOM 805 C CA . LEU A 1 102 ? 5.619 3.260 24.195 1.00 96.31 102 LEU A CA 1
ATOM 806 C C . LEU A 1 102 ? 6.946 3.619 23.528 1.00 96.31 102 LEU A C 1
ATOM 808 O O . LEU A 1 102 ? 7.716 2.725 23.196 1.00 96.31 102 LEU A O 1
ATOM 812 N N . ASN A 1 103 ? 7.247 4.904 23.342 1.00 93.19 103 ASN A N 1
ATOM 813 C CA . ASN A 1 103 ? 8.531 5.304 22.772 1.00 93.19 103 ASN A CA 1
ATOM 814 C C . ASN A 1 103 ? 9.708 5.109 23.737 1.00 93.19 103 ASN A C 1
ATOM 816 O O . ASN A 1 103 ? 10.848 5.050 23.279 1.00 93.19 103 ASN A O 1
ATOM 820 N N . ASN A 1 104 ? 9.466 5.080 25.048 1.00 93.06 104 ASN A N 1
ATOM 821 C CA . ASN A 1 104 ? 10.499 4.795 26.040 1.00 93.06 104 ASN A CA 1
ATOM 822 C C . ASN A 1 104 ? 10.778 3.288 26.101 1.00 93.06 104 ASN A C 1
ATOM 824 O O . ASN A 1 104 ? 11.936 2.882 26.080 1.00 93.06 104 ASN A O 1
ATOM 828 N N . SER A 1 105 ? 9.732 2.457 26.093 1.00 93.62 105 SER A N 1
ATOM 829 C CA . SER A 1 105 ? 9.865 0.995 26.115 1.00 93.62 105 SER A CA 1
ATOM 830 C C . SER A 1 105 ? 10.255 0.389 24.758 1.00 93.62 105 SER A C 1
ATOM 832 O O . SER A 1 105 ? 10.954 -0.620 24.715 1.00 93.62 105 SER A O 1
ATOM 834 N N . TYR A 1 106 ? 9.823 0.992 23.644 1.00 93.69 106 TYR A N 1
ATOM 835 C CA . TYR A 1 106 ? 9.981 0.468 22.279 1.00 93.69 106 TYR A CA 1
ATOM 836 C C . TYR A 1 106 ? 10.462 1.539 21.278 1.00 93.69 106 TYR A C 1
ATOM 838 O O . TYR A 1 106 ? 9.817 1.760 20.250 1.00 93.69 106 TYR A O 1
ATOM 846 N N . PRO A 1 107 ? 11.622 2.186 21.500 1.00 88.44 107 PRO A N 1
ATOM 847 C CA . PRO A 1 107 ? 12.074 3.334 20.700 1.00 88.44 107 PRO A CA 1
ATOM 848 C C . PRO A 1 107 ? 12.265 3.034 19.205 1.00 88.44 107 PRO A C 1
ATOM 850 O O . PRO A 1 107 ? 12.172 3.938 18.376 1.00 88.44 107 PRO A O 1
ATOM 853 N N . ARG A 1 108 ? 12.530 1.767 18.854 1.00 87.62 108 ARG A N 1
ATOM 854 C CA . ARG A 1 108 ? 12.762 1.311 17.471 1.00 87.62 108 ARG A CA 1
ATOM 855 C C . ARG A 1 108 ? 11.497 0.840 16.750 1.00 87.62 108 ARG A C 1
ATOM 857 O O . ARG A 1 108 ? 11.553 0.583 15.552 1.00 87.62 108 ARG A O 1
ATOM 864 N N . SER A 1 109 ? 10.369 0.726 17.448 1.00 91.44 109 SER A N 1
ATOM 865 C CA . SER A 1 109 ? 9.099 0.348 16.832 1.00 91.44 109 SER A CA 1
ATOM 866 C C . SER A 1 109 ? 8.419 1.568 16.220 1.00 91.44 109 SER A C 1
ATOM 868 O O . SER A 1 109 ? 8.452 2.656 16.789 1.00 91.44 109 SER A O 1
ATOM 870 N N . PHE A 1 110 ? 7.731 1.385 15.092 1.00 93.75 110 PHE A N 1
ATOM 871 C CA . PHE A 1 110 ? 6.700 2.345 14.702 1.00 93.75 110 PHE A CA 1
ATOM 872 C C . PHE A 1 110 ? 5.484 2.200 15.629 1.00 93.75 110 PHE A C 1
ATOM 874 O O . PHE A 1 110 ? 5.299 1.168 16.282 1.00 93.75 110 PHE A O 1
ATOM 881 N N . ILE A 1 111 ? 4.640 3.228 15.655 1.00 96.25 111 ILE A N 1
ATOM 882 C CA . ILE A 1 111 ? 3.345 3.197 16.335 1.00 96.25 111 ILE A CA 1
ATOM 883 C C . ILE A 1 111 ? 2.289 3.637 15.330 1.00 96.25 111 ILE A C 1
ATOM 885 O O . ILE A 1 111 ? 2.280 4.786 14.894 1.00 96.25 111 ILE A O 1
ATOM 889 N N . SER A 1 112 ? 1.390 2.737 14.960 1.00 96.69 112 SER A N 1
ATOM 890 C CA . SER A 1 112 ? 0.226 3.050 14.138 1.00 96.69 112 SER A CA 1
ATOM 891 C C . SER A 1 112 ? -1.031 2.781 14.939 1.00 96.69 112 SER A C 1
ATOM 893 O O . SER A 1 112 ? -1.092 1.814 15.690 1.00 96.69 112 SER A O 1
ATOM 895 N N . TYR A 1 113 ? -2.041 3.624 14.790 1.00 98.06 113 TYR A N 1
ATOM 896 C CA . TYR A 1 113 ? -3.280 3.455 15.530 1.00 98.06 113 TYR A CA 1
ATOM 897 C C . TYR A 1 113 ? -4.489 3.926 14.740 1.00 98.06 113 TYR A C 1
ATOM 899 O O . TYR A 1 113 ? -4.388 4.786 13.858 1.00 98.06 113 TYR A O 1
ATOM 907 N N . ILE A 1 114 ? -5.644 3.391 15.113 1.00 98.12 114 ILE A N 1
ATOM 908 C CA . ILE A 1 114 ? -6.945 3.910 14.719 1.00 98.12 114 ILE A CA 1
ATOM 909 C C . ILE A 1 114 ? -7.920 3.765 15.879 1.00 98.12 114 ILE A C 1
ATOM 911 O O . ILE A 1 114 ? -7.902 2.766 16.592 1.00 98.12 114 ILE A O 1
ATOM 915 N N . TRP A 1 115 ? -8.763 4.772 16.063 1.00 97.62 115 TRP A N 1
ATOM 916 C CA . TRP A 1 115 ? -9.842 4.754 17.031 1.00 97.62 115 TRP A CA 1
ATOM 917 C C . TRP A 1 115 ? -11.150 5.199 16.397 1.00 97.62 115 TRP A C 1
ATOM 919 O O . TRP A 1 115 ? -11.166 6.058 15.510 1.00 97.62 115 TRP A O 1
ATOM 929 N N . VAL A 1 116 ? -12.248 4.633 16.882 1.00 96.19 116 VAL A N 1
ATOM 930 C CA . VAL A 1 116 ? -13.611 5.003 16.516 1.00 96.19 116 VAL A CA 1
ATOM 931 C C . VAL A 1 116 ? -14.411 5.240 17.785 1.00 96.19 116 VAL A C 1
ATOM 933 O O . VAL A 1 116 ? -14.398 4.418 18.696 1.00 96.19 116 VAL A O 1
ATOM 936 N N . ARG A 1 117 ? -15.081 6.388 17.839 1.00 93.31 117 ARG A N 1
ATOM 937 C CA . ARG A 1 117 ? -15.962 6.787 18.932 1.00 93.31 117 ARG A CA 1
ATOM 938 C C . ARG A 1 117 ? -17.347 6.184 18.731 1.00 93.31 117 ARG A C 1
ATOM 940 O O . ARG A 1 117 ? -17.899 6.277 17.634 1.00 93.31 117 ARG A O 1
ATOM 947 N N . GLU A 1 118 ? -17.904 5.645 19.803 1.00 89.88 118 GLU A N 1
ATOM 948 C CA . GLU A 1 118 ? -19.286 5.184 19.898 1.00 89.88 118 GLU A CA 1
ATOM 949 C C . GLU A 1 118 ? -19.965 5.800 21.120 1.00 89.88 118 GLU A C 1
ATOM 951 O O . GLU A 1 118 ? -19.329 6.056 22.144 1.00 89.88 118 GLU A O 1
ATOM 956 N N . GLU A 1 119 ? -21.267 6.021 21.005 1.00 84.56 119 GLU A N 1
ATOM 957 C CA . GLU A 1 119 ? -22.147 6.388 22.103 1.00 84.56 119 GLU A CA 1
ATOM 958 C C . GLU A 1 119 ? -23.281 5.366 22.147 1.00 84.56 119 GLU A C 1
ATOM 960 O O . GLU A 1 119 ? -24.138 5.310 21.260 1.00 84.56 119 GLU A O 1
ATOM 965 N N . GLY A 1 120 ? -23.201 4.480 23.137 1.00 71.25 120 GLY A N 1
ATOM 966 C CA . GLY A 1 120 ? -24.198 3.450 23.366 1.00 71.25 120 GLY A CA 1
ATOM 967 C C . GLY A 1 120 ? -25.474 4.010 23.984 1.00 71.25 120 GLY A C 1
ATOM 968 O O . GLY A 1 120 ? -25.562 5.183 24.361 1.00 71.25 120 GLY A O 1
ATOM 969 N N . ASP A 1 121 ? -26.453 3.124 24.132 1.00 62.47 121 ASP A N 1
ATOM 970 C CA . ASP A 1 121 ? -27.655 3.402 24.908 1.00 62.47 121 ASP A CA 1
ATOM 971 C C . ASP A 1 121 ? -27.239 3.787 26.353 1.00 62.47 121 ASP A C 1
ATOM 973 O O . ASP A 1 121 ? -26.242 3.285 26.875 1.00 62.47 121 ASP A O 1
ATOM 977 N N . GLU A 1 122 ? -27.949 4.737 26.977 1.00 61.44 122 GLU A N 1
ATOM 978 C CA . GLU A 1 122 ? -27.613 5.351 28.286 1.00 61.44 122 GLU A CA 1
ATOM 979 C C . GLU A 1 122 ? -26.417 6.337 28.306 1.00 61.44 122 GLU A C 1
ATOM 981 O O . GLU A 1 122 ? -25.850 6.593 29.368 1.00 61.44 122 GLU A O 1
ATOM 986 N N . LYS A 1 123 ? -26.028 6.933 27.163 1.00 65.94 123 LYS A N 1
ATOM 987 C CA . LYS A 1 123 ? -24.903 7.903 27.050 1.00 65.94 123 LYS A CA 1
ATOM 988 C C . LYS A 1 123 ? -23.544 7.340 27.492 1.00 65.94 123 LYS A C 1
ATOM 990 O O . LYS A 1 123 ? -22.615 8.088 27.814 1.00 65.94 123 LYS A O 1
ATOM 995 N N . LYS A 1 124 ? -23.401 6.014 27.494 1.00 80.31 124 LYS A N 1
ATOM 996 C CA . LYS A 1 124 ? -22.122 5.348 27.746 1.00 80.31 124 LYS A CA 1
ATOM 997 C C . LYS A 1 124 ? -21.231 5.552 26.527 1.00 80.31 124 LYS A C 1
ATOM 999 O O . LYS A 1 124 ? -21.520 5.081 25.427 1.00 80.31 124 LYS A O 1
ATOM 1004 N N . GLN A 1 125 ? -20.167 6.322 26.715 1.00 89.50 125 GLN A N 1
ATOM 1005 C CA . GLN A 1 125 ? -19.240 6.667 25.648 1.00 89.50 125 GLN A CA 1
ATOM 1006 C C . GLN A 1 125 ? -18.082 5.671 25.610 1.00 89.50 125 GLN A C 1
ATOM 1008 O O . GLN A 1 125 ? -17.400 5.446 26.616 1.00 89.50 125 GLN A O 1
ATOM 1013 N N . HIS A 1 126 ? -17.830 5.130 24.420 1.00 92.06 126 HIS A N 1
ATOM 1014 C CA . HIS A 1 126 ? -16.798 4.131 24.186 1.00 92.06 126 HIS A CA 1
ATOM 1015 C C . HIS A 1 126 ? -15.863 4.544 23.051 1.00 92.06 126 HIS A C 1
ATOM 1017 O O . HIS A 1 126 ? -16.247 5.255 22.118 1.00 92.06 126 HIS A O 1
ATOM 1023 N N . TYR A 1 127 ? -14.629 4.049 23.105 1.00 95.31 127 TYR A N 1
ATOM 1024 C CA . TYR A 1 127 ? -13.709 4.106 21.975 1.00 95.31 127 TYR A CA 1
ATOM 1025 C C . TYR A 1 127 ? -13.225 2.708 21.627 1.00 95.31 127 TYR A C 1
ATOM 1027 O O . TYR A 1 127 ? -12.536 2.062 22.412 1.00 95.31 127 TYR A O 1
ATOM 1035 N N . HIS A 1 128 ? -13.528 2.271 20.413 1.00 95.81 128 HIS A N 1
ATOM 1036 C CA . HIS A 1 128 ? -12.879 1.112 19.827 1.00 95.81 128 HIS A CA 1
ATOM 1037 C C . HIS A 1 128 ? -11.524 1.526 19.288 1.00 95.81 128 HIS A C 1
ATOM 1039 O O . HIS A 1 128 ? -11.437 2.444 18.475 1.00 95.81 128 HIS A O 1
ATOM 1045 N N . TYR A 1 129 ? -10.471 0.858 19.732 1.00 97.88 129 TYR A N 1
ATOM 1046 C CA . TYR A 1 129 ? -9.097 1.218 19.436 1.00 97.88 129 TYR A CA 1
ATOM 1047 C C . TYR A 1 129 ? -8.348 0.027 18.857 1.00 97.88 129 TYR A C 1
ATOM 1049 O O . TYR A 1 129 ? -8.479 -1.098 19.333 1.00 97.88 129 TYR A O 1
ATOM 1057 N N . LEU A 1 130 ? -7.521 0.278 17.851 1.00 98.31 130 LEU A N 1
ATOM 1058 C CA . LEU A 1 130 ? -6.553 -0.674 17.331 1.00 98.31 130 LEU A CA 1
ATOM 1059 C C . LEU A 1 130 ? -5.168 -0.041 17.400 1.00 98.31 130 LEU A C 1
ATOM 1061 O O . LEU A 1 130 ? -4.919 0.976 16.751 1.00 98.31 130 LEU A O 1
ATOM 1065 N N . LEU A 1 131 ? -4.269 -0.666 18.155 1.00 98.38 131 LEU A N 1
ATOM 1066 C CA . LEU A 1 131 ? -2.852 -0.324 18.203 1.00 98.38 131 LEU A CA 1
ATOM 1067 C C . LEU A 1 131 ? -2.067 -1.312 17.344 1.00 98.38 131 LEU A C 1
ATOM 1069 O O . LEU A 1 131 ? -2.252 -2.518 17.465 1.00 98.38 131 LEU A O 1
ATOM 1073 N N . MET A 1 132 ? -1.171 -0.812 16.504 1.00 97.62 132 MET A N 1
ATOM 1074 C CA . MET A 1 132 ? -0.288 -1.608 15.661 1.00 97.62 132 MET A CA 1
ATOM 1075 C C . MET A 1 132 ? 1.161 -1.175 15.868 1.00 97.62 132 MET A C 1
ATOM 1077 O O . MET A 1 132 ? 1.491 0.008 15.754 1.00 97.62 132 MET A O 1
ATOM 1081 N N . MET A 1 133 ? 2.031 -2.138 16.147 1.00 96.44 133 MET A N 1
ATOM 1082 C CA . MET A 1 133 ? 3.455 -1.929 16.410 1.00 96.44 133 MET A CA 1
ATOM 1083 C C . MET A 1 133 ? 4.305 -2.888 15.575 1.00 96.44 133 MET A C 1
ATOM 1085 O O . MET A 1 133 ? 3.807 -3.894 15.071 1.00 96.44 133 MET A O 1
ATOM 1089 N N . ASP A 1 134 ? 5.592 -2.588 15.417 1.00 92.38 134 ASP A N 1
ATOM 1090 C CA . ASP A 1 134 ? 6.500 -3.406 14.617 1.00 92.38 134 ASP A CA 1
ATOM 1091 C C . ASP A 1 134 ? 6.692 -4.790 15.248 1.00 92.38 134 ASP A C 1
ATOM 1093 O O . ASP A 1 134 ? 7.218 -4.928 16.356 1.00 92.38 134 ASP A O 1
ATOM 1097 N N . GLY A 1 135 ? 6.308 -5.829 14.508 1.00 88.94 135 GLY A N 1
ATOM 1098 C CA . GLY A 1 135 ? 6.350 -7.216 14.966 1.00 88.94 135 GLY A CA 1
ATOM 1099 C C . GLY A 1 135 ? 7.772 -7.761 15.108 1.00 88.94 135 GLY A C 1
ATOM 1100 O O . GLY A 1 135 ? 7.969 -8.837 15.668 1.00 88.94 135 GLY A O 1
ATOM 1101 N N . ASN A 1 136 ? 8.788 -7.041 14.616 1.00 86.38 136 ASN A N 1
ATOM 1102 C CA . ASN A 1 136 ? 10.188 -7.380 14.870 1.00 86.38 136 ASN A CA 1
ATOM 1103 C C . ASN A 1 136 ? 10.636 -7.004 16.287 1.00 86.38 136 ASN A C 1
ATOM 1105 O O . ASN A 1 136 ? 11.512 -7.672 16.837 1.00 86.38 136 ASN A O 1
ATOM 1109 N N . TYR A 1 137 ? 10.040 -5.961 16.873 1.00 87.88 137 TYR A N 1
ATOM 1110 C CA . TYR A 1 137 ? 10.407 -5.439 18.193 1.00 87.88 137 TYR A CA 1
ATOM 1111 C C . TYR A 1 137 ? 9.384 -5.794 19.275 1.00 87.88 137 TYR A C 1
ATOM 1113 O O . TYR A 1 137 ? 9.748 -5.904 20.443 1.00 87.88 137 TYR A O 1
ATOM 1121 N N . VAL A 1 138 ? 8.121 -6.013 18.899 1.00 89.19 138 VAL A N 1
ATOM 1122 C CA . VAL A 1 138 ? 7.036 -6.347 19.825 1.00 89.19 138 VAL A CA 1
ATOM 1123 C C . VAL A 1 138 ? 6.382 -7.656 19.398 1.00 89.19 138 VAL A C 1
ATOM 1125 O O . VAL A 1 138 ? 5.617 -7.697 18.440 1.00 89.19 138 VAL A O 1
ATOM 1128 N N . ARG A 1 139 ? 6.690 -8.746 20.110 1.00 83.75 139 ARG A N 1
ATOM 1129 C CA . ARG A 1 139 ? 6.164 -10.088 19.792 1.00 83.75 139 ARG A CA 1
ATOM 1130 C C . ARG A 1 139 ? 4.871 -10.431 20.526 1.00 83.75 139 ARG A C 1
ATOM 1132 O O . ARG A 1 139 ? 4.029 -11.125 19.971 1.00 83.75 139 ARG A O 1
ATOM 1139 N N . TYR A 1 140 ? 4.723 -9.948 21.759 1.00 90.69 140 TYR A N 1
ATOM 1140 C CA . TYR A 1 140 ? 3.591 -10.264 22.628 1.00 90.69 140 TYR A CA 1
ATOM 1141 C C . TYR A 1 140 ? 3.003 -8.994 23.249 1.00 90.69 140 TYR A C 1
ATOM 1143 O O . TYR A 1 140 ? 3.756 -8.080 23.597 1.00 90.69 140 TYR A O 1
ATOM 1151 N N . PRO A 1 141 ? 1.672 -8.931 23.433 1.00 93.56 141 PRO A N 1
ATOM 1152 C CA . PRO A 1 141 ? 0.997 -7.719 23.878 1.00 93.56 141 PRO A CA 1
ATOM 1153 C C . PRO A 1 141 ? 1.042 -7.511 25.396 1.00 93.56 141 PRO A C 1
ATOM 1155 O O . PRO A 1 141 ? 0.587 -6.478 25.856 1.00 93.56 141 PRO A O 1
ATOM 1158 N N . SER A 1 142 ? 1.558 -8.447 26.200 1.00 94.62 142 SER A N 1
ATOM 1159 C CA . SER A 1 142 ? 1.458 -8.396 27.671 1.00 94.62 142 SER A CA 1
ATOM 1160 C C . SER A 1 142 ? 1.973 -7.082 28.273 1.00 94.62 142 SER A C 1
ATOM 1162 O O . SER A 1 142 ? 1.270 -6.443 29.055 1.00 94.62 142 SER A O 1
ATOM 1164 N N . ASN A 1 143 ? 3.164 -6.639 27.870 1.00 94.56 143 ASN A N 1
ATOM 1165 C CA . ASN A 1 143 ? 3.744 -5.374 28.327 1.00 94.56 143 ASN A CA 1
ATOM 1166 C C . ASN A 1 143 ? 3.025 -4.159 27.727 1.00 94.56 143 ASN A C 1
ATOM 1168 O O . ASN A 1 143 ? 2.741 -3.202 28.442 1.00 94.56 143 ASN A O 1
ATOM 1172 N N . VAL A 1 144 ? 2.656 -4.224 26.444 1.00 96.69 144 VAL A N 1
ATOM 1173 C CA . VAL A 1 144 ? 1.884 -3.165 25.773 1.00 96.69 144 VAL A CA 1
ATOM 1174 C C . VAL A 1 144 ? 0.529 -2.959 26.456 1.00 96.69 144 VAL A C 1
ATOM 1176 O O . VAL A 1 144 ? 0.134 -1.827 26.700 1.00 96.69 144 VAL A O 1
ATOM 1179 N N . ASN A 1 145 ? -0.149 -4.036 26.849 1.00 97.38 145 ASN A N 1
ATOM 1180 C CA . ASN A 1 145 ? -1.439 -4.001 27.533 1.00 97.38 145 ASN A CA 1
ATOM 1181 C C . ASN A 1 145 ? -1.334 -3.342 28.910 1.00 97.38 145 ASN A C 1
ATOM 1183 O O . ASN A 1 145 ? -2.222 -2.575 29.274 1.00 97.38 145 ASN A O 1
ATOM 1187 N N . LYS A 1 146 ? -0.251 -3.598 29.661 1.00 96.94 146 LYS A N 1
ATOM 1188 C CA . LYS A 1 146 ? 0.013 -2.917 30.942 1.00 96.94 146 LYS A CA 1
ATOM 1189 C C . LYS A 1 146 ? 0.178 -1.410 30.742 1.00 96.94 146 LYS A C 1
ATOM 1191 O O . LYS A 1 146 ? -0.434 -0.636 31.474 1.00 96.94 146 LYS A O 1
ATOM 1196 N N . ILE A 1 147 ? 0.950 -1.009 29.727 1.00 97.88 147 ILE A N 1
ATOM 1197 C CA . ILE A 1 147 ? 1.153 0.404 29.373 1.00 97.88 147 ILE A CA 1
ATOM 1198 C C . ILE A 1 147 ? -0.181 1.044 28.974 1.00 97.88 147 ILE A C 1
ATOM 1200 O O . ILE A 1 147 ? -0.572 2.049 29.555 1.00 97.88 147 ILE A O 1
ATOM 1204 N N . VAL A 1 148 ? -0.918 0.437 28.038 1.00 98.00 148 VAL A N 1
ATOM 1205 C CA . VAL A 1 148 ? -2.213 0.944 27.555 1.00 98.00 148 VAL A CA 1
ATOM 1206 C C . VAL A 1 148 ? -3.213 1.106 28.699 1.00 98.00 148 VAL A C 1
ATOM 1208 O O . VAL A 1 148 ? -3.832 2.163 28.804 1.00 98.00 148 VAL A O 1
ATOM 1211 N N . LYS A 1 149 ? -3.346 0.095 29.567 1.00 97.69 149 LYS A N 1
ATOM 1212 C CA . LYS A 1 149 ? -4.256 0.133 30.718 1.00 97.69 149 LYS A CA 1
ATOM 1213 C C . LYS A 1 149 ? -3.913 1.279 31.668 1.00 97.69 149 LYS A C 1
ATOM 1215 O O . LYS A 1 149 ? -4.771 2.113 31.934 1.00 97.69 149 LYS A O 1
ATOM 1220 N N . SER A 1 150 ? -2.649 1.365 32.085 1.00 97.69 150 SER A N 1
ATOM 1221 C CA . SER A 1 150 ? -2.165 2.427 32.974 1.00 97.69 150 SER A CA 1
ATOM 1222 C C . SER A 1 150 ? -2.363 3.820 32.363 1.00 97.69 150 SER A C 1
ATOM 1224 O O . SER A 1 150 ? -2.897 4.717 33.011 1.00 97.69 150 SER A O 1
ATOM 1226 N N . CYS A 1 151 ? -2.009 4.013 31.088 1.00 98.06 151 CYS A N 1
ATOM 1227 C CA . CYS A 1 151 ? -2.182 5.299 30.412 1.00 98.06 151 CYS A CA 1
ATOM 1228 C C . CYS A 1 151 ? -3.659 5.704 30.288 1.00 98.06 151 CYS A C 1
ATOM 1230 O O . CYS A 1 151 ? -3.971 6.879 30.470 1.00 98.06 151 CYS A O 1
ATOM 1232 N N . TRP A 1 152 ? -4.566 4.765 29.990 1.00 97.81 152 TRP A N 1
ATOM 1233 C CA . TRP A 1 152 ? -5.999 5.061 29.884 1.00 97.81 152 TRP A CA 1
ATOM 1234 C C . TRP A 1 152 ? -6.613 5.423 31.240 1.00 97.81 152 TRP A C 1
ATOM 1236 O O . TRP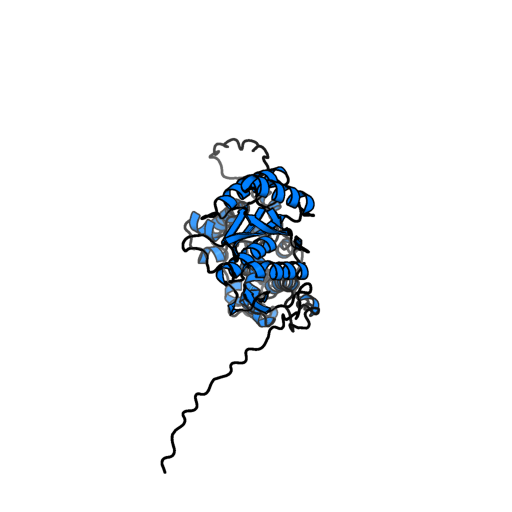 A 1 152 ? -7.293 6.447 31.355 1.00 97.81 152 TRP A O 1
ATOM 1246 N N . GLU A 1 153 ? -6.323 4.629 32.274 1.00 96.44 153 GLU A N 1
ATOM 1247 C CA . GLU A 1 153 ? -6.771 4.873 33.650 1.00 96.44 153 GLU A CA 1
ATOM 1248 C C . GLU A 1 153 ? -6.247 6.219 34.172 1.00 96.44 153 GLU A C 1
ATOM 1250 O O . GLU A 1 153 ? -6.998 6.992 34.768 1.00 96.44 153 GLU A O 1
ATOM 1255 N N . ASN A 1 154 ? -4.989 6.561 33.882 1.00 96.12 154 ASN A N 1
ATOM 1256 C CA . ASN A 1 154 ? -4.404 7.840 34.285 1.00 96.12 154 ASN A CA 1
ATOM 1257 C C . ASN A 1 154 ? -5.015 9.036 33.548 1.00 96.12 154 ASN A C 1
ATOM 1259 O O . ASN A 1 154 ? -5.271 10.059 34.179 1.00 96.12 154 ASN A O 1
ATOM 1263 N N . ALA A 1 155 ? -5.276 8.913 32.243 1.00 95.44 155 ALA A N 1
ATOM 1264 C CA . ALA A 1 155 ? -5.828 10.004 31.442 1.00 95.44 155 ALA A CA 1
ATOM 1265 C C . ALA A 1 155 ? -7.319 10.264 31.705 1.00 95.44 155 ALA A C 1
ATOM 1267 O O . ALA A 1 155 ? -7.776 11.390 31.530 1.00 95.44 155 ALA A O 1
ATOM 1268 N N . THR A 1 156 ? -8.092 9.234 32.070 1.00 94.19 156 THR A N 1
ATOM 1269 C CA . THR A 1 156 ? -9.565 9.321 32.029 1.00 94.19 156 THR A CA 1
ATOM 1270 C C . THR A 1 156 ? -10.287 8.782 33.257 1.00 94.19 156 THR A C 1
ATOM 1272 O O . THR A 1 156 ? -11.496 8.977 33.368 1.00 94.19 156 THR A O 1
ATOM 1275 N N . LYS A 1 157 ? -9.591 8.061 34.150 1.00 94.44 157 LYS A N 1
ATOM 1276 C CA . LYS A 1 157 ? -10.202 7.229 35.207 1.00 94.44 157 LYS A CA 1
ATOM 1277 C C . LYS A 1 157 ? -11.188 6.177 34.673 1.00 94.44 157 LYS A C 1
ATOM 1279 O O . LYS A 1 157 ? -11.982 5.630 35.431 1.00 94.44 157 LYS A O 1
ATOM 1284 N N . GLY A 1 158 ? -11.147 5.904 33.369 1.00 93.81 158 GLY A N 1
ATOM 1285 C CA . GLY A 1 158 ? -11.972 4.912 32.699 1.00 93.81 158 GLY A CA 1
ATOM 1286 C C . GLY A 1 158 ? -11.370 3.517 32.726 1.00 93.81 158 GLY A C 1
ATOM 1287 O O . GLY A 1 158 ? -10.265 3.297 33.216 1.00 93.81 158 GLY A O 1
ATOM 1288 N N . THR A 1 159 ? -12.101 2.565 32.154 1.00 95.31 159 THR A N 1
ATOM 1289 C CA . THR A 1 159 ? -11.711 1.153 32.133 1.00 95.31 159 THR A CA 1
ATOM 1290 C C . THR A 1 159 ? -11.379 0.684 30.719 1.00 95.31 159 THR A C 1
ATOM 1292 O O . THR A 1 159 ? -11.887 1.201 29.718 1.00 95.31 159 THR A O 1
ATOM 1295 N N . VAL A 1 160 ? -10.490 -0.308 30.633 1.00 96.12 160 VAL A N 1
ATOM 1296 C CA . VAL A 1 160 ? -10.105 -0.956 29.375 1.00 96.12 160 VAL A CA 1
ATOM 1297 C C . VAL A 1 160 ? -10.702 -2.353 29.337 1.00 96.12 160 VAL A C 1
ATOM 1299 O O . VAL A 1 160 ? -10.367 -3.195 30.170 1.00 96.12 160 VAL A O 1
ATOM 1302 N N . TYR A 1 161 ? -11.549 -2.612 28.347 1.00 94.62 161 TYR A N 1
ATOM 1303 C CA . TYR A 1 161 ? -11.993 -3.958 28.027 1.00 94.62 161 TYR A CA 1
ATOM 1304 C C . TYR A 1 161 ? -11.062 -4.571 26.978 1.00 94.62 161 TYR A C 1
ATOM 1306 O O . TYR A 1 161 ? -10.743 -3.946 25.962 1.00 94.62 161 TYR A O 1
ATOM 1314 N N . PHE A 1 162 ? -10.628 -5.806 27.232 1.00 91.12 162 PHE A N 1
ATOM 1315 C CA . PHE A 1 162 ? -9.811 -6.598 26.318 1.00 91.12 162 PHE A CA 1
ATOM 1316 C C . PHE A 1 162 ? -10.698 -7.681 25.702 1.00 91.12 162 PHE A C 1
ATOM 1318 O O . PHE A 1 162 ? -11.018 -8.657 26.384 1.00 91.12 162 PHE A O 1
ATOM 1325 N N . PRO A 1 163 ? -11.111 -7.539 24.431 1.00 89.00 163 PRO A N 1
ATOM 1326 C CA . PRO A 1 163 ? -11.906 -8.566 23.779 1.00 89.00 163 PRO A CA 1
ATOM 1327 C C . PRO A 1 163 ? -11.187 -9.919 23.763 1.00 89.00 163 PRO A C 1
ATOM 1329 O O . PRO A 1 163 ? -9.960 -9.991 23.665 1.00 89.00 163 PRO A O 1
ATOM 1332 N N . VAL A 1 164 ? -11.948 -11.012 23.771 1.00 85.69 164 VAL A N 1
ATOM 1333 C CA . VAL A 1 164 ? -11.377 -12.348 23.540 1.00 85.69 164 VAL A CA 1
ATOM 1334 C C . VAL A 1 164 ? -10.643 -12.351 22.191 1.00 85.69 164 VAL A C 1
ATOM 1336 O O . VAL A 1 164 ? -11.142 -11.783 21.210 1.00 85.69 164 VAL A O 1
ATOM 1339 N N . ASN A 1 165 ? -9.440 -12.935 22.158 1.00 87.00 165 ASN A N 1
ATOM 1340 C CA . ASN A 1 165 ? -8.542 -12.940 20.995 1.00 87.00 165 ASN A CA 1
ATOM 1341 C C . ASN A 1 165 ? -8.286 -11.526 20.431 1.00 87.00 165 ASN A C 1
ATOM 1343 O O . ASN A 1 165 ? -8.449 -11.250 19.239 1.00 87.00 165 ASN A O 1
ATOM 1347 N N . ALA A 1 166 ? -7.927 -10.598 21.324 1.00 88.56 166 ALA A N 1
ATOM 1348 C CA . ALA A 1 166 ? -7.714 -9.188 21.004 1.00 88.56 166 ALA A CA 1
ATOM 1349 C C . ALA A 1 166 ? -6.459 -8.888 20.173 1.00 88.56 166 ALA A C 1
ATOM 1351 O O . ALA A 1 166 ? -6.371 -7.779 19.649 1.00 88.56 166 ALA A O 1
ATOM 1352 N N . TYR A 1 167 ? -5.491 -9.804 20.058 1.00 94.19 167 TYR A N 1
ATOM 1353 C CA . TYR A 1 167 ? -4.228 -9.526 19.371 1.00 94.19 167 TYR A CA 1
ATOM 1354 C C . TYR A 1 167 ? -3.963 -10.446 18.178 1.00 94.19 167 TYR A C 1
ATOM 1356 O O . TYR A 1 167 ? -4.350 -11.611 18.173 1.00 94.19 167 TYR A O 1
ATOM 1364 N N . TYR A 1 168 ? -3.259 -9.902 17.187 1.00 95.31 168 TYR A N 1
ATOM 1365 C CA . TYR A 1 168 ? -2.942 -10.541 15.914 1.00 95.31 168 TYR A CA 1
ATOM 1366 C C . TYR A 1 168 ? -1.476 -10.267 15.585 1.00 95.31 168 TYR A C 1
ATOM 1368 O O . TYR A 1 168 ? -1.060 -9.111 15.516 1.00 95.31 168 TYR A O 1
ATOM 1376 N N . SER A 1 169 ? -0.684 -11.319 15.383 1.00 92.94 169 SER A N 1
ATOM 1377 C CA . SER A 1 169 ? 0.688 -11.202 14.883 1.00 92.94 169 SER A CA 1
ATOM 1378 C C . SER A 1 169 ? 0.671 -11.466 13.384 1.00 92.94 169 SER A C 1
ATOM 1380 O O . SER A 1 169 ? 0.525 -12.606 12.958 1.00 92.94 169 SER A O 1
ATOM 1382 N N . VAL A 1 170 ? 0.755 -10.407 12.583 1.00 88.38 170 VAL A N 1
ATOM 1383 C CA . VAL A 1 170 ? 0.622 -10.490 11.128 1.00 88.38 170 VAL A CA 1
ATOM 1384 C C . VAL A 1 170 ? 2.002 -10.438 10.490 1.00 88.38 170 VAL A C 1
ATOM 1386 O O . VAL A 1 170 ? 2.726 -9.441 10.591 1.00 88.38 170 VAL A O 1
ATOM 1389 N N . THR A 1 171 ? 2.377 -11.512 9.797 1.00 81.75 171 THR A N 1
ATOM 1390 C CA . THR A 1 171 ? 3.613 -11.555 9.006 1.00 81.75 171 THR A CA 1
ATOM 1391 C C . THR A 1 171 ? 3.351 -11.209 7.538 1.00 81.75 171 THR A C 1
ATOM 1393 O O . THR A 1 171 ? 2.215 -11.193 7.075 1.00 81.75 171 THR A O 1
ATOM 1396 N N . LYS A 1 172 ? 4.412 -10.926 6.770 1.00 61.38 172 LYS A N 1
ATOM 1397 C CA . LYS A 1 172 ? 4.326 -10.435 5.379 1.00 61.38 172 LYS A CA 1
ATOM 1398 C C . LYS A 1 172 ? 3.516 -11.336 4.427 1.00 61.38 172 LYS A C 1
ATOM 1400 O O . LYS A 1 172 ? 3.032 -10.842 3.414 1.00 61.38 172 LYS A O 1
ATOM 1405 N N . ASN A 1 173 ? 3.397 -12.629 4.730 1.00 59.19 173 ASN A N 1
ATOM 1406 C CA . ASN A 1 173 ? 2.690 -13.607 3.899 1.00 59.19 173 ASN A CA 1
ATOM 1407 C C . ASN A 1 173 ? 1.541 -14.306 4.651 1.00 59.19 173 ASN A C 1
ATOM 1409 O O . ASN A 1 173 ? 1.006 -15.283 4.141 1.00 59.19 173 ASN A O 1
ATOM 1413 N N . ASP A 1 174 ? 1.177 -13.834 5.845 1.00 70.94 174 ASP A N 1
ATOM 1414 C CA . ASP A 1 174 ? 0.142 -14.456 6.676 1.00 70.94 174 ASP A CA 1
ATOM 1415 C C . ASP A 1 174 ? -1.237 -13.881 6.331 1.00 70.94 174 ASP A C 1
ATOM 1417 O O . ASP A 1 174 ? -1.699 -12.890 6.904 1.00 70.94 174 ASP A O 1
ATOM 1421 N N . ILE A 1 175 ? -1.853 -14.471 5.305 1.00 68.81 175 ILE A N 1
ATOM 1422 C CA . ILE A 1 175 ? -3.150 -14.033 4.778 1.00 68.81 175 ILE A CA 1
ATOM 1423 C C . ILE A 1 175 ? -4.271 -14.344 5.770 1.00 68.81 175 ILE A C 1
ATOM 1425 O O . ILE A 1 175 ? -5.216 -13.562 5.869 1.00 68.81 175 ILE A O 1
ATOM 1429 N N . GLU A 1 176 ? -4.169 -15.445 6.510 1.00 72.94 176 GLU A N 1
ATOM 1430 C CA . GLU A 1 176 ? -5.176 -15.861 7.486 1.00 72.94 176 GLU A CA 1
ATOM 1431 C C . GLU A 1 176 ? -5.259 -14.850 8.624 1.00 72.94 176 GLU A C 1
ATOM 1433 O O . GLU A 1 176 ? -6.310 -14.238 8.813 1.00 72.94 176 GLU A O 1
ATOM 1438 N N . LYS A 1 177 ? -4.138 -14.552 9.296 1.00 80.06 177 LYS A N 1
ATOM 1439 C CA . LYS A 1 177 ? -4.120 -13.556 10.379 1.00 80.06 177 LYS A CA 1
ATOM 1440 C C . LYS A 1 177 ? -4.458 -12.159 9.902 1.00 80.06 177 LYS A C 1
ATOM 1442 O O . LYS A 1 177 ? -5.108 -11.408 10.630 1.00 80.06 177 LYS A O 1
ATOM 1447 N N . TYR A 1 178 ? -4.061 -11.805 8.681 1.00 83.25 178 TYR A N 1
ATOM 1448 C CA . TYR A 1 178 ? -4.485 -10.546 8.081 1.00 83.25 178 TYR A CA 1
ATOM 1449 C C . TYR A 1 178 ? -6.007 -10.506 7.877 1.00 83.25 178 TYR A C 1
ATOM 1451 O O . TYR A 1 178 ? -6.644 -9.526 8.249 1.00 83.25 178 TYR A O 1
ATOM 1459 N N . THR A 1 179 ? -6.608 -11.570 7.343 1.00 77.19 179 THR A N 1
ATOM 1460 C CA . THR A 1 179 ? -8.055 -11.644 7.085 1.00 77.19 179 THR A CA 1
ATOM 1461 C C . THR A 1 179 ? -8.862 -11.683 8.379 1.00 77.19 179 THR A C 1
ATOM 1463 O O . THR A 1 179 ? -9.843 -10.952 8.493 1.00 77.19 179 THR A O 1
ATOM 1466 N N . GLU A 1 180 ? -8.423 -12.448 9.382 1.00 85.19 180 GLU A N 1
ATOM 1467 C CA . GLU A 1 180 ? -9.016 -12.458 10.724 1.00 85.19 180 GLU A CA 1
ATOM 1468 C C . GLU A 1 180 ? -9.000 -11.056 11.346 1.00 85.19 180 GLU A C 1
ATOM 1470 O O . GLU A 1 180 ? -10.022 -10.589 11.849 1.00 85.19 180 GLU A O 1
ATOM 1475 N N . LEU A 1 181 ? -7.865 -10.350 11.257 1.00 92.00 181 LEU A N 1
ATOM 1476 C CA . LEU A 1 181 ? -7.746 -8.978 11.743 1.00 92.00 181 LEU A CA 1
ATOM 1477 C C . LEU A 1 181 ? -8.708 -8.040 11.002 1.00 92.00 181 LEU A C 1
ATOM 1479 O O . LEU A 1 181 ? -9.443 -7.300 11.652 1.00 92.00 181 LEU A O 1
ATOM 1483 N N . MET A 1 182 ? -8.730 -8.079 9.666 1.00 88.56 182 MET A N 1
ATOM 1484 C CA . MET A 1 182 ? -9.592 -7.231 8.829 1.00 88.56 182 MET A CA 1
ATOM 1485 C C . MET A 1 182 ? -11.079 -7.482 9.107 1.00 88.56 182 MET A C 1
ATOM 1487 O O . MET A 1 182 ? -11.860 -6.539 9.262 1.00 88.56 182 MET A O 1
ATOM 1491 N N . PHE A 1 183 ? -11.467 -8.746 9.272 1.00 88.19 183 PHE A N 1
ATOM 1492 C CA . PHE A 1 183 ? -12.810 -9.116 9.696 1.00 88.19 183 PHE A CA 1
ATOM 1493 C C . PHE A 1 183 ? -13.111 -8.595 11.108 1.00 88.19 183 PHE A C 1
ATOM 1495 O O . PHE A 1 183 ? -14.163 -7.994 11.337 1.00 88.19 183 PHE A O 1
ATOM 1502 N N . ARG A 1 184 ? -12.186 -8.743 12.064 1.00 92.38 184 ARG A N 1
ATOM 1503 C CA . ARG A 1 184 ? -12.371 -8.307 13.459 1.00 92.38 184 ARG A CA 1
ATOM 1504 C C . ARG A 1 184 ? -12.578 -6.800 13.582 1.00 92.38 184 ARG A C 1
ATOM 1506 O O . ARG A 1 184 ? -13.439 -6.366 14.351 1.00 92.38 184 ARG A O 1
ATOM 1513 N N . ILE A 1 185 ? -11.799 -6.014 12.845 1.00 94.38 185 ILE A N 1
ATOM 1514 C CA . ILE A 1 185 ? -11.854 -4.546 12.879 1.00 94.38 185 ILE A CA 1
ATOM 1515 C C . ILE A 1 185 ? -12.993 -3.984 12.029 1.00 94.38 185 ILE A C 1
ATOM 1517 O O . ILE A 1 185 ? -13.392 -2.847 12.258 1.00 94.38 185 ILE A O 1
ATOM 1521 N N . SER A 1 186 ? -13.569 -4.765 11.103 1.00 93.19 186 SER A N 1
ATOM 1522 C CA . SER A 1 186 ? -14.770 -4.354 10.358 1.00 93.19 186 SER A CA 1
ATOM 1523 C C . SER A 1 186 ? -15.942 -3.991 11.278 1.00 93.19 186 SER A C 1
ATOM 1525 O O . SER A 1 186 ? -16.761 -3.142 10.936 1.00 93.19 186 SER A O 1
ATOM 1527 N N . TYR A 1 187 ? -15.959 -4.543 12.496 1.00 92.94 187 TYR A N 1
ATOM 1528 C CA . TYR A 1 187 ? -16.878 -4.147 13.562 1.00 92.94 187 TYR A CA 1
ATOM 1529 C C . TYR A 1 187 ? -16.883 -2.633 13.820 1.00 92.94 187 TYR A C 1
ATOM 1531 O O . TYR A 1 187 ? -17.935 -2.043 14.049 1.00 92.94 187 TYR A O 1
ATOM 1539 N N . PHE A 1 188 ? -15.721 -1.976 13.732 1.00 93.88 188 PHE A N 1
ATOM 1540 C CA . PHE A 1 188 ? -15.589 -0.541 14.002 1.00 93.88 188 PHE A CA 1
ATOM 1541 C C . PHE A 1 188 ? -16.420 0.299 13.023 1.00 93.88 188 PHE A C 1
ATOM 1543 O O . PHE A 1 188 ? -16.775 1.434 13.329 1.00 93.88 188 PHE A O 1
ATOM 1550 N N . GLY A 1 189 ? -16.732 -0.246 11.845 1.00 91.94 189 GLY A N 1
ATOM 1551 C CA . GLY A 1 189 ? -17.554 0.403 10.835 1.00 91.94 189 GLY A CA 1
ATOM 1552 C C . GLY A 1 189 ? -19.058 0.260 11.036 1.00 91.94 189 GLY A C 1
ATOM 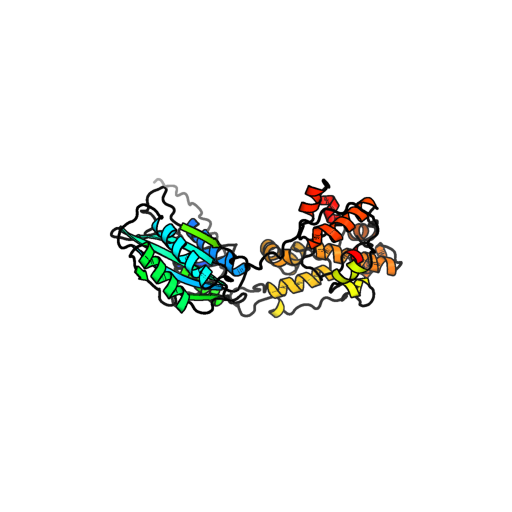1553 O O . GLY A 1 189 ? -19.797 0.778 10.211 1.00 91.94 189 GLY A O 1
ATOM 1554 N N . LYS A 1 190 ? -19.545 -0.406 12.088 1.00 90.62 190 LYS A N 1
ATOM 1555 C CA . LYS A 1 190 ? -20.985 -0.488 12.386 1.00 90.62 190 LYS A CA 1
ATOM 1556 C C . LYS A 1 190 ? -21.598 0.914 12.529 1.00 90.62 190 LYS A C 1
ATOM 1558 O O . LYS A 1 190 ? -21.037 1.736 13.245 1.00 90.62 190 LYS A O 1
ATOM 1563 N N . LYS A 1 191 ? -22.736 1.204 11.898 1.00 86.88 191 LYS A N 1
ATOM 1564 C CA . LYS A 1 191 ? -23.415 2.515 11.987 1.00 86.88 191 LYS A CA 1
ATOM 1565 C C . LYS A 1 191 ? -24.114 2.755 13.317 1.00 86.88 191 LYS A C 1
ATOM 1567 O O . LYS A 1 191 ? -24.000 3.844 13.879 1.00 86.88 191 LYS A O 1
ATOM 1572 N N . ARG A 1 192 ? -24.826 1.736 13.812 1.00 82.12 192 ARG A N 1
ATOM 1573 C CA . ARG A 1 192 ? -25.526 1.783 15.104 1.00 82.12 192 ARG A CA 1
ATOM 1574 C C . ARG A 1 192 ? -24.566 2.296 16.184 1.00 82.12 192 ARG A C 1
ATOM 1576 O O . ARG A 1 192 ? -23.368 2.045 16.068 1.00 82.12 192 ARG A O 1
ATOM 1583 N N . THR A 1 193 ? -25.099 3.029 17.167 1.00 79.12 193 THR A N 1
ATOM 1584 C CA . THR A 1 193 ? -24.356 3.705 18.260 1.00 79.12 193 THR A CA 1
ATOM 1585 C C . THR A 1 193 ? -23.359 4.789 17.808 1.00 79.12 193 THR A C 1
ATOM 1587 O O . THR A 1 193 ? -22.610 5.321 18.621 1.00 79.12 193 THR A O 1
ATOM 1590 N N . LYS A 1 194 ? -23.337 5.176 16.520 1.00 79.50 194 LYS A N 1
ATOM 1591 C CA . LYS A 1 194 ? -22.509 6.293 16.002 1.00 79.50 194 LYS A CA 1
ATOM 1592 C C . LYS A 1 194 ? -23.306 7.405 15.327 1.00 79.50 194 LYS A C 1
ATOM 1594 O O . LYS A 1 194 ? -22.731 8.438 14.977 1.00 79.50 194 LYS A O 1
ATOM 1599 N N . GLU A 1 195 ? -24.596 7.183 15.102 1.00 75.19 195 GLU A N 1
ATOM 1600 C CA . GLU A 1 195 ? -25.502 8.092 14.387 1.00 75.19 195 GLU A CA 1
ATOM 1601 C C . GLU A 1 195 ? -26.007 9.243 15.266 1.00 75.19 195 GLU A C 1
ATOM 1603 O O . GLU A 1 195 ? -26.325 10.311 14.753 1.00 75.19 195 GLU A O 1
ATOM 1608 N N . THR A 1 196 ? -26.017 9.047 16.585 1.00 74.00 196 THR A N 1
ATOM 1609 C CA . THR A 1 196 ? -26.471 10.011 17.602 1.00 74.00 196 THR A CA 1
ATOM 1610 C C . THR A 1 196 ? -25.412 11.055 17.970 1.00 74.00 196 THR A C 1
ATOM 1612 O O . THR A 1 196 ? -25.716 12.022 18.663 1.00 74.00 196 THR A O 1
ATOM 1615 N N . ILE A 1 197 ? -24.174 10.897 17.486 1.00 78.81 197 ILE A N 1
ATOM 1616 C CA . ILE A 1 197 ? -23.056 11.792 17.803 1.00 78.81 197 ILE A CA 1
ATOM 1617 C C . ILE A 1 197 ? -23.274 13.158 17.135 1.00 78.81 197 ILE A C 1
ATOM 1619 O O . ILE A 1 197 ? -23.475 13.248 15.920 1.00 78.81 197 ILE A O 1
ATOM 1623 N N . ALA A 1 198 ? -23.169 14.233 17.921 1.00 78.00 198 ALA A N 1
ATOM 1624 C CA . ALA A 1 198 ? -23.387 15.599 17.451 1.00 78.00 198 ALA A CA 1
ATOM 1625 C C . ALA A 1 198 ? -22.490 15.985 16.254 1.00 78.00 198 ALA A C 1
ATOM 1627 O O . ALA A 1 198 ? -21.315 15.605 16.151 1.00 78.00 198 ALA A O 1
ATOM 1628 N N . LYS A 1 199 ? -23.048 16.792 15.338 1.00 78.25 199 LYS A N 1
ATOM 1629 C CA . LYS A 1 199 ? -22.327 17.309 14.165 1.00 78.25 199 LYS A CA 1
ATOM 1630 C C . LYS A 1 199 ? -21.109 18.128 14.615 1.00 78.25 199 LYS A C 1
ATOM 1632 O O . LYS A 1 199 ? -21.207 18.944 15.521 1.00 78.25 199 LYS A O 1
ATOM 1637 N N . GLY A 1 200 ? -19.967 17.916 13.960 1.00 81.56 200 GLY A N 1
ATOM 1638 C CA . GLY A 1 200 ? -18.698 18.588 14.278 1.00 81.56 200 GLY A CA 1
ATOM 1639 C C . GLY A 1 200 ? -17.742 17.761 15.144 1.00 81.56 200 GLY A C 1
ATOM 1640 O O . GLY A 1 200 ? -16.533 17.983 15.090 1.00 81.56 200 GLY A O 1
ATOM 1641 N N . ILE A 1 201 ? -18.229 16.734 15.850 1.00 86.94 201 ILE A N 1
ATOM 1642 C CA . ILE A 1 201 ? -17.364 15.831 16.616 1.00 86.94 201 ILE A CA 1
ATOM 1643 C C . ILE A 1 201 ? -16.747 14.785 15.680 1.00 86.94 201 ILE A C 1
ATOM 1645 O O . ILE A 1 201 ? -17.425 14.072 14.934 1.00 86.94 201 ILE A O 1
ATOM 1649 N N . ARG A 1 202 ? -15.417 14.660 15.721 1.00 90.69 202 ARG A N 1
ATOM 1650 C CA . ARG A 1 202 ? -14.692 13.659 14.931 1.00 90.69 202 ARG A CA 1
ATOM 1651 C C . ARG A 1 202 ? -14.994 12.250 15.457 1.00 90.69 202 ARG A C 1
ATOM 1653 O O . ARG A 1 202 ? -14.606 11.912 16.567 1.00 90.69 202 ARG A O 1
ATOM 1660 N N . ARG A 1 203 ? -15.623 11.409 14.630 1.00 92.06 203 ARG A N 1
ATOM 1661 C CA . ARG A 1 203 ? -15.989 10.019 14.981 1.00 92.06 203 ARG A CA 1
ATOM 1662 C C . ARG A 1 203 ? -14.845 9.009 14.852 1.00 92.06 203 ARG A C 1
ATOM 1664 O O . ARG A 1 203 ? -14.887 7.958 15.472 1.00 92.06 203 ARG A O 1
ATOM 1671 N N . VAL A 1 204 ? -13.832 9.312 14.039 1.00 95.12 204 VAL A N 1
ATOM 1672 C CA . VAL A 1 204 ? -12.706 8.408 13.757 1.00 95.12 204 VAL A CA 1
ATOM 1673 C C . VAL A 1 204 ? -11.398 9.177 13.658 1.00 95.12 204 VAL A C 1
ATOM 1675 O O . VAL A 1 204 ? -11.295 10.149 12.897 1.00 95.12 204 VAL A O 1
ATOM 1678 N N . GLY A 1 205 ? -10.378 8.723 14.377 1.00 95.69 205 GLY A N 1
ATOM 1679 C CA . GLY A 1 205 ? -9.016 9.240 14.301 1.00 95.69 205 GLY A CA 1
ATOM 1680 C C . GLY A 1 205 ? -8.020 8.131 14.008 1.00 95.69 205 GLY A C 1
ATOM 1681 O O . GLY A 1 205 ? -8.190 7.003 14.442 1.00 95.69 205 GLY A O 1
ATOM 1682 N N . GLN A 1 206 ? -6.981 8.455 13.247 1.00 96.38 206 GLN A N 1
ATOM 1683 C CA . GLN A 1 206 ? -5.903 7.527 12.924 1.00 96.38 206 GLN A CA 1
ATOM 1684 C C . GLN A 1 206 ? -4.591 8.289 12.844 1.00 96.38 206 GLN A C 1
ATOM 1686 O O . GLN A 1 206 ? -4.591 9.490 12.551 1.00 96.38 206 GLN A O 1
ATOM 1691 N N . GLY A 1 207 ? -3.486 7.591 13.059 1.00 95.12 207 GLY A N 1
ATOM 1692 C CA . GLY A 1 207 ? -2.166 8.180 12.946 1.00 95.12 207 GLY A CA 1
ATOM 1693 C C . GLY A 1 207 ? -1.077 7.132 12.814 1.00 95.12 207 GLY A C 1
ATOM 1694 O O . GLY A 1 207 ? -1.248 5.975 13.189 1.00 95.12 207 GLY A O 1
ATOM 1695 N N . PHE A 1 208 ? 0.055 7.577 12.281 1.00 93.56 208 PHE A N 1
ATOM 1696 C CA . PHE A 1 208 ? 1.264 6.783 12.144 1.00 93.56 208 PHE A CA 1
ATOM 1697 C C . PHE A 1 208 ? 2.446 7.601 12.661 1.00 93.56 208 PHE A C 1
ATOM 1699 O O . PHE A 1 208 ? 2.697 8.712 12.191 1.00 93.56 208 PHE A O 1
ATOM 1706 N N . LYS A 1 209 ? 3.176 7.059 13.631 1.00 91.62 209 LYS A N 1
ATOM 1707 C CA . LYS A 1 209 ? 4.419 7.612 14.159 1.00 91.62 209 LYS A CA 1
ATOM 1708 C C . LYS A 1 209 ? 5.567 6.699 13.754 1.00 91.62 209 LYS A C 1
ATOM 1710 O O . LYS A 1 209 ? 5.558 5.501 14.037 1.00 91.62 209 LYS A O 1
ATOM 1715 N N . LYS A 1 210 ? 6.557 7.288 13.086 1.00 86.56 210 LYS A N 1
ATOM 1716 C CA . LYS A 1 210 ? 7.821 6.616 12.776 1.00 86.56 210 LYS A CA 1
ATOM 1717 C C . LYS A 1 210 ? 8.588 6.332 14.081 1.00 86.56 210 LYS A C 1
ATOM 1719 O O . LYS A 1 210 ? 8.370 7.059 15.053 1.00 86.56 210 LYS A O 1
ATOM 1724 N N . PRO A 1 211 ? 9.474 5.320 14.100 1.00 83.88 211 PRO A N 1
ATOM 1725 C CA . PRO A 1 211 ? 10.366 5.081 15.231 1.00 83.88 211 PRO A CA 1
ATOM 1726 C C . PRO A 1 211 ? 11.115 6.351 15.635 1.00 83.88 211 PRO A C 1
ATOM 1728 O O . PRO A 1 211 ? 11.413 7.186 14.770 1.00 83.88 211 PRO A O 1
ATOM 1731 N N . LYS A 1 212 ? 11.450 6.493 16.925 1.00 71.19 212 LYS A N 1
ATOM 1732 C CA . LYS A 1 212 ? 12.330 7.584 17.355 1.00 71.19 212 LYS A CA 1
ATOM 1733 C C . LYS A 1 212 ? 13.639 7.450 16.566 1.00 71.19 212 LYS A C 1
ATOM 1735 O O . LYS A 1 212 ? 14.208 6.354 16.547 1.00 71.19 212 LYS A O 1
ATOM 1740 N N . PRO A 1 213 ? 14.122 8.518 15.903 1.00 56.28 213 PRO A N 1
ATOM 1741 C CA . PRO A 1 213 ? 15.445 8.477 15.307 1.00 56.28 213 PRO A CA 1
ATOM 1742 C C . PRO A 1 213 ? 16.415 8.118 16.429 1.00 56.28 213 PRO A C 1
ATOM 1744 O O . PRO A 1 213 ? 16.402 8.759 17.482 1.00 56.28 213 PRO A O 1
ATOM 1747 N N . CYS A 1 214 ? 17.194 7.049 16.246 1.00 43.97 214 CYS A N 1
ATOM 1748 C CA . CYS A 1 214 ? 18.283 6.758 17.162 1.00 43.97 214 CYS A CA 1
ATOM 1749 C C . CYS A 1 214 ? 19.080 8.053 17.295 1.00 43.97 214 CYS A C 1
ATOM 1751 O O . CYS A 1 214 ? 19.552 8.582 16.288 1.00 43.97 214 CYS A O 1
ATOM 1753 N N . SER A 1 215 ? 19.238 8.558 18.517 1.00 42.81 215 SER A N 1
ATOM 1754 C CA . SER A 1 215 ? 20.264 9.546 18.815 1.00 42.81 215 SER A CA 1
ATOM 1755 C C . SER A 1 215 ? 21.622 8.849 18.712 1.00 42.81 215 SER A C 1
ATOM 1757 O O . SER A 1 215 ? 22.354 8.704 19.687 1.00 42.81 215 SER A O 1
ATOM 1759 N N . CYS A 1 216 ? 21.977 8.384 17.516 1.00 32.44 216 CYS A N 1
ATOM 1760 C CA . CYS A 1 216 ? 23.345 8.521 17.086 1.00 32.44 216 CYS A CA 1
ATOM 1761 C C . CYS A 1 216 ? 23.585 10.018 17.228 1.00 32.44 216 CYS A C 1
ATOM 1763 O O . CYS A 1 216 ? 22.930 10.803 16.538 1.00 32.44 216 CYS A O 1
ATOM 1765 N N . LYS A 1 217 ? 24.430 10.426 18.185 1.00 27.45 217 LYS A N 1
ATOM 1766 C CA . LYS A 1 217 ? 25.009 11.767 18.131 1.00 27.45 217 LYS A CA 1
ATOM 1767 C C . LYS A 1 217 ? 25.368 11.966 16.659 1.00 27.45 217 LYS A C 1
ATOM 1769 O O . LYS A 1 217 ? 26.052 11.083 16.126 1.00 27.45 217 LYS A O 1
ATOM 1774 N N . PRO A 1 218 ? 24.881 13.014 15.975 1.00 32.66 218 PRO A N 1
ATOM 1775 C CA . PRO A 1 218 ? 25.517 13.362 14.731 1.00 32.66 218 PRO A CA 1
ATOM 1776 C C . PRO A 1 218 ? 26.978 13.522 15.135 1.00 32.66 218 PRO A C 1
ATOM 1778 O O . PRO A 1 218 ? 27.304 14.389 15.946 1.00 32.66 218 PRO A O 1
ATOM 1781 N N . GLN A 1 219 ? 27.859 12.634 14.664 1.00 33.84 219 GLN A N 1
ATOM 1782 C CA . GLN A 1 219 ? 29.225 13.078 14.466 1.00 33.84 219 GLN A CA 1
ATOM 1783 C C . GLN A 1 219 ? 29.019 14.343 13.665 1.00 33.84 219 GLN A C 1
ATOM 1785 O O . GLN A 1 219 ? 28.399 14.261 12.603 1.00 33.84 219 GLN A O 1
ATOM 1790 N N . HIS A 1 220 ? 29.328 15.491 14.274 1.00 32.41 220 HIS A N 1
ATOM 1791 C CA . HIS A 1 220 ? 29.131 16.779 13.650 1.00 32.41 220 HIS A CA 1
ATOM 1792 C C . HIS A 1 220 ? 29.610 16.612 12.216 1.00 32.41 220 HIS A C 1
ATOM 1794 O O . HIS A 1 220 ? 30.803 16.398 11.981 1.00 32.41 220 HIS A O 1
ATOM 1800 N N . ALA A 1 221 ? 28.671 16.634 11.266 1.00 36.22 221 ALA A N 1
ATOM 1801 C CA . ALA A 1 221 ? 29.008 16.968 9.910 1.00 36.22 221 ALA A CA 1
ATOM 1802 C C . ALA A 1 221 ? 29.484 18.403 10.063 1.00 36.22 221 ALA A C 1
ATOM 1804 O O . ALA A 1 221 ? 28.693 19.343 10.100 1.00 36.22 221 ALA A O 1
ATOM 1805 N N . ARG A 1 222 ? 30.786 18.535 10.338 1.00 30.05 222 ARG A N 1
ATOM 1806 C CA . ARG A 1 222 ? 31.529 19.773 10.222 1.00 30.05 222 ARG A CA 1
ATOM 1807 C C . ARG A 1 222 ? 31.037 20.331 8.900 1.00 30.05 222 ARG A C 1
ATOM 1809 O O . ARG A 1 222 ? 31.095 19.598 7.908 1.00 30.05 222 ARG A O 1
ATOM 1816 N N . ALA A 1 223 ? 30.465 21.533 8.916 1.00 39.44 223 ALA A N 1
ATOM 1817 C CA . ALA A 1 223 ? 30.215 22.258 7.687 1.00 39.44 223 ALA A CA 1
ATOM 1818 C C . ALA A 1 223 ? 31.538 22.200 6.922 1.00 39.44 223 ALA A C 1
ATOM 1820 O O . ALA A 1 223 ? 32.541 22.759 7.362 1.00 39.44 223 ALA A O 1
ATOM 1821 N N . LYS A 1 224 ? 31.597 21.347 5.899 1.00 36.06 224 LYS A N 1
ATOM 1822 C CA . LYS A 1 224 ? 32.753 21.300 5.028 1.00 36.06 224 LYS A CA 1
ATOM 1823 C C . LYS A 1 224 ? 32.501 22.453 4.095 1.00 36.06 224 LYS A C 1
ATOM 1825 O O . LYS A 1 224 ? 31.650 22.358 3.212 1.00 36.06 224 LYS A O 1
ATOM 1830 N N . ASP A 1 225 ? 33.194 23.545 4.385 1.00 31.92 225 ASP A N 1
ATOM 1831 C CA . ASP A 1 225 ? 33.443 24.603 3.430 1.00 31.92 225 ASP A CA 1
ATOM 1832 C C . ASP A 1 225 ? 33.688 23.966 2.069 1.00 31.92 225 ASP A C 1
ATOM 1834 O O . ASP A 1 225 ? 34.500 23.047 1.931 1.00 31.92 225 ASP A O 1
ATOM 1838 N N . ILE A 1 226 ? 32.901 24.409 1.094 1.00 38.66 226 ILE A N 1
ATOM 1839 C CA . ILE A 1 226 ? 32.997 23.985 -0.294 1.00 38.66 226 ILE A CA 1
ATOM 1840 C C . ILE A 1 226 ? 34.435 24.266 -0.741 1.00 38.66 226 ILE A C 1
ATOM 1842 O O . ILE A 1 226 ? 34.790 25.441 -0.881 1.00 38.66 226 ILE A O 1
ATOM 1846 N N . PRO A 1 227 ? 35.267 23.251 -1.042 1.00 29.52 227 PRO A N 1
ATOM 1847 C CA . PRO A 1 227 ? 36.452 23.502 -1.825 1.00 29.52 227 PRO A CA 1
ATOM 1848 C C . PRO A 1 227 ? 35.939 23.734 -3.243 1.00 29.52 227 PRO A C 1
ATOM 1850 O O . PRO A 1 227 ? 35.589 22.804 -3.971 1.00 29.52 227 PRO A O 1
ATOM 1853 N N . LYS A 1 228 ? 35.862 25.000 -3.652 1.00 46.56 228 LYS A N 1
ATOM 1854 C CA . LYS A 1 228 ? 36.007 25.310 -5.070 1.00 46.56 228 LYS A CA 1
ATOM 1855 C C . LYS A 1 228 ? 37.419 24.878 -5.429 1.00 46.56 228 LYS A C 1
ATOM 1857 O O . LYS A 1 228 ? 38.338 25.620 -5.110 1.00 46.56 228 LYS A O 1
ATOM 1862 N N . THR A 1 229 ? 37.609 23.706 -6.030 1.00 34.47 229 THR A N 1
ATOM 1863 C CA . THR A 1 229 ? 38.718 23.480 -6.973 1.00 34.47 229 THR A CA 1
ATOM 1864 C C . THR A 1 229 ? 38.685 22.116 -7.657 1.00 34.47 229 THR A C 1
ATOM 1866 O O . THR A 1 229 ? 38.393 21.089 -7.052 1.00 34.47 229 THR A O 1
ATOM 1869 N N . SER A 1 230 ? 39.040 22.201 -8.942 1.00 33.44 230 SER A N 1
ATOM 1870 C CA . SER A 1 230 ? 39.600 21.194 -9.847 1.00 33.44 230 SER A CA 1
ATOM 1871 C C . SER A 1 230 ? 38.790 19.924 -10.122 1.00 33.44 230 SER A C 1
ATOM 1873 O O . SER A 1 230 ? 38.783 18.957 -9.365 1.00 33.44 230 SER A O 1
ATOM 1875 N N . THR A 1 231 ? 38.175 19.938 -11.309 1.00 44.41 231 THR A N 1
ATOM 1876 C CA . THR A 1 231 ? 38.353 18.917 -12.358 1.00 44.41 231 THR A CA 1
ATOM 1877 C C . THR A 1 231 ? 39.449 17.885 -12.057 1.00 44.41 231 THR A C 1
ATOM 1879 O O . THR A 1 231 ? 40.557 18.262 -11.699 1.00 44.41 231 THR A O 1
ATOM 1882 N N . ASP A 1 232 ? 39.125 16.608 -12.282 1.00 38.84 232 ASP A N 1
ATOM 1883 C CA . ASP A 1 232 ? 40.017 15.431 -12.255 1.00 38.84 232 ASP A CA 1
ATOM 1884 C C . ASP A 1 232 ? 40.015 14.564 -10.981 1.00 38.84 232 ASP A C 1
ATOM 1886 O O . ASP A 1 232 ? 41.051 14.207 -10.426 1.00 38.84 232 ASP A O 1
ATOM 1890 N N . LEU A 1 233 ? 38.833 14.080 -10.577 1.00 36.47 233 LEU A N 1
ATOM 1891 C CA . LEU A 1 233 ? 38.726 12.827 -9.817 1.00 36.47 233 LEU A CA 1
ATOM 1892 C C . LEU A 1 233 ? 38.519 11.658 -10.789 1.00 36.47 233 LEU A C 1
ATOM 1894 O O . LEU A 1 233 ? 37.492 11.545 -11.460 1.00 36.47 233 LEU A O 1
ATOM 1898 N N . LYS A 1 234 ? 39.549 10.810 -10.883 1.00 41.00 234 LYS A N 1
ATOM 1899 C CA . LYS A 1 234 ? 39.659 9.668 -11.798 1.00 41.00 234 LYS A CA 1
ATOM 1900 C C . LYS A 1 234 ? 38.443 8.734 -11.717 1.00 41.00 234 LYS A C 1
ATOM 1902 O O . LYS A 1 234 ? 38.098 8.203 -10.667 1.00 41.00 234 LYS A O 1
ATOM 1907 N N . VAL A 1 235 ? 37.874 8.475 -12.892 1.00 44.28 235 VAL A N 1
ATOM 1908 C CA . VAL A 1 235 ? 36.703 7.636 -13.213 1.00 44.28 235 VAL A CA 1
ATOM 1909 C C . VAL A 1 235 ? 36.781 6.186 -12.682 1.00 44.28 235 VAL A C 1
ATOM 1911 O O . VAL A 1 235 ? 35.765 5.498 -12.622 1.00 44.28 235 VAL A O 1
ATOM 1914 N N . SER A 1 236 ? 37.950 5.700 -12.249 1.00 40.19 236 SER A N 1
ATOM 1915 C CA . SER A 1 236 ? 38.146 4.297 -11.856 1.00 40.19 236 SER A CA 1
ATOM 1916 C C . SER A 1 236 ? 37.566 3.923 -10.484 1.00 40.19 236 SER A C 1
ATOM 1918 O O . SER A 1 236 ? 37.119 2.790 -10.317 1.00 40.19 236 SER A O 1
ATOM 1920 N N . THR A 1 237 ? 37.502 4.840 -9.512 1.00 41.12 237 THR A N 1
ATOM 1921 C CA . THR A 1 237 ? 37.067 4.522 -8.134 1.00 41.12 237 THR A CA 1
ATOM 1922 C C . THR A 1 237 ? 35.545 4.443 -7.968 1.00 41.12 237 THR A C 1
ATOM 1924 O O . THR A 1 237 ? 35.061 3.731 -7.094 1.00 41.12 237 THR A O 1
ATOM 1927 N N . LEU A 1 238 ? 34.772 5.111 -8.832 1.00 48.00 238 LEU A N 1
ATOM 1928 C CA . LEU A 1 238 ? 33.300 5.044 -8.841 1.00 48.00 238 LEU A CA 1
ATOM 1929 C C . LEU A 1 238 ? 32.759 3.760 -9.494 1.00 48.00 238 LEU A C 1
ATOM 1931 O O . LEU A 1 238 ? 31.636 3.360 -9.205 1.00 48.00 238 LEU A O 1
ATOM 1935 N N . SER A 1 239 ? 33.560 3.090 -10.331 1.00 45.53 239 SER A N 1
ATOM 1936 C CA . SER A 1 239 ? 33.169 1.878 -11.069 1.00 45.53 239 SER A CA 1
ATOM 1937 C C . SER A 1 239 ? 32.810 0.695 -10.149 1.00 45.53 239 SER A C 1
ATOM 1939 O O . SER A 1 239 ? 31.848 -0.026 -10.407 1.00 45.53 239 SER A O 1
ATOM 1941 N N . CYS A 1 240 ? 33.520 0.547 -9.024 1.00 46.69 240 CYS A N 1
ATOM 1942 C CA . CYS A 1 240 ? 33.282 -0.489 -8.008 1.00 46.69 240 CYS A CA 1
ATOM 1943 C C . CYS A 1 240 ? 31.902 -0.357 -7.331 1.00 46.69 240 CYS A C 1
ATOM 1945 O O . CYS A 1 240 ? 31.224 -1.354 -7.083 1.00 46.69 240 CYS A O 1
ATOM 1947 N N . CYS A 1 241 ? 31.442 0.874 -7.092 1.00 52.50 241 CYS A N 1
ATOM 1948 C CA . CYS A 1 241 ? 30.218 1.154 -6.336 1.00 52.50 241 CYS A CA 1
ATOM 1949 C C . CYS A 1 241 ? 28.922 0.805 -7.089 1.00 52.50 241 CYS A C 1
ATOM 1951 O O . CYS A 1 241 ? 27.855 0.752 -6.478 1.00 52.50 241 CYS A O 1
ATOM 1953 N N . PHE A 1 242 ? 28.999 0.572 -8.404 1.00 61.31 242 PHE A N 1
ATOM 1954 C CA . PHE A 1 242 ? 27.837 0.316 -9.259 1.00 61.31 242 PHE A CA 1
ATOM 1955 C C . PHE A 1 242 ? 27.719 -1.130 -9.747 1.00 61.31 242 PHE A C 1
ATOM 1957 O O . PHE A 1 242 ? 26.813 -1.409 -10.531 1.00 61.31 242 PHE A O 1
ATOM 1964 N N . ALA A 1 243 ? 28.581 -2.040 -9.281 1.00 66.81 243 ALA A N 1
ATOM 1965 C CA . ALA A 1 243 ? 28.553 -3.442 -9.687 1.00 66.81 243 ALA A CA 1
ATOM 1966 C C . ALA A 1 243 ? 27.155 -4.065 -9.499 1.00 66.81 243 ALA A C 1
ATOM 1968 O O . ALA A 1 243 ? 26.561 -4.022 -8.416 1.00 66.81 243 ALA A O 1
ATOM 1969 N N . GLY A 1 244 ? 26.615 -4.631 -10.575 1.00 70.56 244 GLY A N 1
ATOM 1970 C CA . GLY A 1 244 ? 25.258 -5.149 -10.658 1.00 70.56 244 GLY A CA 1
ATOM 1971 C C . GLY A 1 244 ? 25.172 -6.593 -11.142 1.00 70.56 244 GLY A C 1
ATOM 1972 O O . GLY A 1 244 ? 26.042 -7.123 -11.827 1.00 70.56 244 GLY A O 1
ATOM 1973 N N . LYS A 1 245 ? 24.064 -7.260 -10.804 1.00 64.81 245 LYS A N 1
ATOM 1974 C CA . LYS A 1 245 ? 23.824 -8.677 -11.143 1.00 64.81 245 LYS A CA 1
ATOM 1975 C C . LYS A 1 245 ? 23.778 -8.958 -12.647 1.00 64.81 245 LYS A C 1
ATOM 1977 O O . LYS A 1 245 ? 23.942 -10.110 -13.050 1.00 64.81 245 LYS A O 1
ATOM 1982 N N . LEU A 1 246 ? 23.490 -7.939 -13.456 1.00 71.44 246 LEU A N 1
ATOM 1983 C CA . LEU A 1 246 ? 23.408 -8.051 -14.910 1.00 71.44 246 LEU A CA 1
ATOM 1984 C C . LEU A 1 246 ? 24.707 -7.658 -15.636 1.00 71.44 246 LEU A C 1
ATOM 1986 O O . LEU A 1 246 ? 24.776 -7.819 -16.851 1.00 71.44 246 LEU A O 1
ATOM 1990 N N . ASP A 1 247 ? 25.730 -7.182 -14.925 1.00 80.81 247 ASP A N 1
ATOM 1991 C CA . ASP A 1 247 ? 26.946 -6.616 -15.525 1.00 80.81 247 ASP A CA 1
ATOM 1992 C C . ASP A 1 247 ? 27.696 -7.626 -16.395 1.00 80.81 247 ASP A C 1
ATOM 1994 O O . ASP A 1 247 ? 28.042 -7.317 -17.533 1.00 80.81 247 ASP A O 1
ATOM 1998 N N . LYS A 1 248 ? 27.826 -8.866 -15.908 1.00 77.12 248 LYS A N 1
ATOM 1999 C CA . LYS A 1 248 ? 28.453 -9.994 -16.617 1.00 77.12 248 LYS A CA 1
ATOM 2000 C C . LYS A 1 248 ? 27.934 -10.204 -18.043 1.00 77.12 248 LYS A C 1
ATOM 2002 O O . LYS A 1 248 ? 28.671 -10.657 -18.909 1.00 77.12 248 LYS A O 1
ATOM 2007 N N . TYR A 1 249 ? 26.672 -9.858 -18.309 1.00 75.25 249 TYR A N 1
ATOM 2008 C CA . TYR A 1 249 ? 26.099 -9.987 -19.647 1.00 75.25 249 TYR A CA 1
ATOM 2009 C C . TYR A 1 249 ? 26.641 -8.905 -20.585 1.00 75.25 249 TYR A C 1
ATOM 2011 O O . TYR A 1 249 ? 27.035 -9.189 -21.709 1.00 75.25 249 TYR A O 1
ATOM 2019 N N . PHE A 1 250 ? 26.730 -7.664 -20.109 1.00 75.31 250 PHE A N 1
ATOM 2020 C CA . PHE A 1 250 ? 27.238 -6.534 -20.893 1.00 75.31 250 PHE A CA 1
ATOM 2021 C C . PHE A 1 250 ? 28.770 -6.507 -20.993 1.00 75.31 250 PHE A C 1
ATOM 2023 O O . PHE A 1 250 ? 29.303 -5.847 -21.881 1.00 75.31 250 PHE A O 1
ATOM 2030 N N . LEU A 1 251 ? 29.462 -7.242 -20.118 1.00 81.88 251 LEU A N 1
ATOM 2031 C CA . LEU A 1 251 ? 30.905 -7.488 -20.178 1.00 81.88 251 LEU A CA 1
ATOM 2032 C C . LEU A 1 251 ? 31.283 -8.658 -21.106 1.00 81.88 251 LEU A C 1
ATOM 2034 O O . LEU A 1 251 ? 32.463 -8.871 -21.358 1.00 81.88 251 LEU A O 1
ATOM 2038 N N . GLY A 1 252 ? 30.302 -9.402 -21.636 1.00 71.75 252 GLY A N 1
ATOM 2039 C CA . GLY A 1 252 ? 30.548 -10.577 -22.481 1.00 71.75 252 GLY A CA 1
ATOM 2040 C C . GLY A 1 252 ? 30.990 -11.827 -21.711 1.00 71.75 252 GLY A C 1
ATOM 2041 O O . GLY A 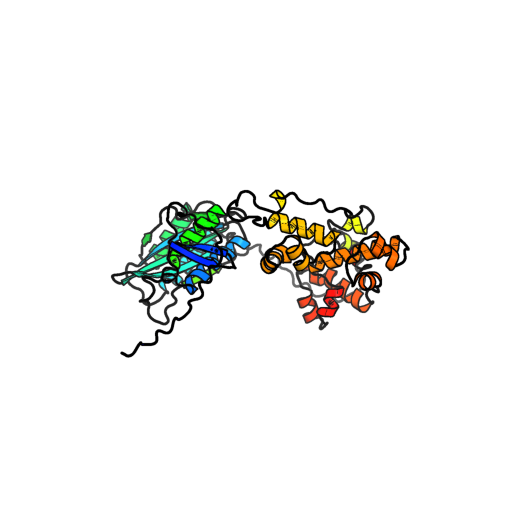1 252 ? 31.386 -12.812 -22.322 1.00 71.75 252 GLY A O 1
ATOM 2042 N N . GLU A 1 253 ? 30.902 -11.812 -20.379 1.00 75.19 253 GLU A N 1
ATOM 2043 C CA . GLU A 1 253 ? 31.258 -12.936 -19.501 1.00 75.19 253 GLU A CA 1
ATOM 2044 C C . GLU A 1 253 ? 30.150 -14.004 -19.434 1.00 75.19 253 GLU A C 1
ATOM 2046 O O . GLU A 1 253 ? 30.382 -15.128 -18.991 1.00 75.19 253 GLU A O 1
ATOM 2051 N N . ALA A 1 254 ? 28.923 -13.658 -19.834 1.00 70.19 254 ALA A N 1
ATOM 2052 C CA . ALA A 1 254 ? 27.789 -14.574 -19.896 1.00 70.19 254 ALA A CA 1
ATOM 2053 C C . ALA A 1 254 ? 26.778 -14.145 -20.970 1.00 70.19 254 ALA A C 1
ATOM 2055 O O . ALA A 1 254 ? 26.618 -12.960 -21.251 1.00 70.19 254 ALA A O 1
ATOM 2056 N N . GLU A 1 255 ? 26.009 -15.092 -21.507 1.00 65.44 255 GLU A N 1
ATOM 2057 C CA . GLU A 1 255 ? 24.863 -14.788 -22.370 1.00 65.44 255 GLU A CA 1
ATOM 2058 C C . GLU A 1 255 ? 23.580 -14.635 -21.547 1.00 65.44 255 GLU A C 1
ATOM 2060 O O . GLU A 1 255 ? 23.303 -15.436 -20.646 1.00 65.44 255 GLU A O 1
ATOM 2065 N N . LEU A 1 256 ? 22.765 -13.612 -21.845 1.00 64.44 256 LEU A N 1
ATOM 2066 C CA . LEU A 1 256 ? 21.417 -13.534 -21.277 1.00 64.44 256 LEU A CA 1
ATOM 2067 C C . LEU A 1 256 ? 20.645 -14.797 -21.692 1.00 64.44 256 LEU A C 1
ATOM 2069 O O . LEU A 1 256 ? 20.720 -15.178 -22.860 1.00 64.44 256 LEU A O 1
ATOM 2073 N N . PRO A 1 257 ? 19.885 -15.443 -20.785 1.00 58.56 257 PRO A N 1
ATOM 2074 C CA . PRO A 1 257 ? 19.171 -16.664 -21.126 1.00 58.56 257 PRO A CA 1
ATOM 2075 C C . PRO A 1 257 ? 18.251 -16.417 -22.326 1.00 58.56 257 PRO A C 1
ATOM 2077 O O . PRO A 1 257 ? 17.246 -15.717 -22.216 1.00 58.56 257 PRO A O 1
ATOM 2080 N N . MET A 1 258 ? 18.587 -17.012 -23.474 1.00 54.78 258 MET A N 1
ATOM 2081 C CA . MET A 1 258 ? 17.777 -16.931 -24.697 1.00 54.78 258 MET A CA 1
ATOM 2082 C C . MET A 1 258 ? 16.393 -17.562 -24.514 1.00 54.78 258 MET A C 1
ATOM 2084 O O . MET A 1 258 ? 15.459 -17.292 -25.271 1.00 54.78 258 MET A O 1
ATOM 2088 N N . PHE A 1 259 ? 16.257 -18.410 -23.494 1.00 54.53 259 PHE A N 1
ATOM 2089 C CA . PHE A 1 259 ? 15.035 -19.114 -23.176 1.00 54.53 259 PHE A CA 1
ATOM 2090 C C . PHE A 1 259 ? 14.555 -18.769 -21.769 1.00 54.53 259 PHE A C 1
ATOM 2092 O O . PHE A 1 259 ? 15.211 -19.051 -20.765 1.00 54.53 259 PHE A O 1
ATOM 2099 N N . HIS A 1 260 ? 13.356 -18.195 -21.695 1.00 60.47 260 HIS A N 1
ATOM 2100 C CA . HIS A 1 260 ? 12.635 -18.081 -20.437 1.00 60.47 260 HIS A CA 1
ATOM 2101 C C . HIS A 1 260 ? 11.938 -19.409 -20.147 1.00 60.47 260 HIS A C 1
ATOM 2103 O O . HIS A 1 260 ? 11.000 -19.783 -20.857 1.00 60.47 260 HIS A O 1
ATOM 2109 N N . ARG A 1 261 ? 12.367 -20.121 -19.096 1.00 68.81 261 ARG A N 1
ATOM 2110 C CA . ARG A 1 261 ? 11.658 -21.318 -18.624 1.00 68.81 261 ARG A CA 1
ATOM 2111 C C . ARG A 1 261 ? 10.207 -20.942 -18.321 1.00 68.81 261 ARG A C 1
ATOM 2113 O O . ARG A 1 261 ? 9.948 -20.080 -17.480 1.00 68.81 261 ARG A O 1
ATOM 2120 N N . ARG A 1 262 ? 9.262 -21.634 -18.965 1.00 67.19 262 ARG A N 1
ATOM 2121 C CA . ARG A 1 262 ? 7.843 -21.532 -18.618 1.00 67.19 262 ARG A CA 1
ATOM 2122 C C . ARG A 1 262 ? 7.682 -21.965 -17.161 1.00 67.19 262 ARG A C 1
ATOM 2124 O O . ARG A 1 262 ? 8.007 -23.100 -16.816 1.00 67.19 262 ARG A O 1
ATOM 2131 N N . ARG A 1 263 ? 7.244 -21.035 -16.315 1.00 73.56 263 ARG A N 1
ATOM 2132 C CA . ARG A 1 263 ? 6.955 -21.314 -14.906 1.00 73.56 263 ARG A CA 1
ATOM 2133 C C . ARG A 1 263 ? 5.791 -22.293 -14.807 1.00 73.56 263 ARG A C 1
ATOM 2135 O O . ARG A 1 263 ? 4.886 -22.247 -15.647 1.00 73.56 263 ARG A O 1
ATOM 2142 N N . SER A 1 264 ? 5.844 -23.186 -13.824 1.00 75.12 264 SER A N 1
ATOM 2143 C CA . SER A 1 264 ? 4.742 -24.111 -13.565 1.00 75.12 264 SER A CA 1
ATOM 2144 C C . SER A 1 264 ? 3.504 -23.345 -13.099 1.00 75.12 264 SER A C 1
ATOM 2146 O O . SER A 1 264 ? 3.582 -22.187 -12.678 1.00 75.12 264 SER A O 1
ATOM 2148 N N . TYR A 1 265 ? 2.344 -23.996 -13.182 1.00 74.94 265 TYR A N 1
ATOM 2149 C CA . TYR A 1 265 ? 1.087 -23.400 -12.744 1.00 74.94 265 TYR A CA 1
ATOM 2150 C C . TYR A 1 265 ? 1.162 -22.980 -11.264 1.00 74.94 265 TYR A C 1
ATOM 2152 O O . TYR A 1 265 ? 0.978 -21.802 -10.980 1.00 74.94 265 TYR A O 1
ATOM 2160 N N . CYS A 1 266 ? 1.611 -23.862 -10.364 1.00 75.94 266 CYS A N 1
ATOM 2161 C CA . CYS A 1 266 ? 1.811 -23.572 -8.936 1.00 75.94 266 CYS A CA 1
ATOM 2162 C C . CYS A 1 266 ? 2.833 -22.457 -8.609 1.00 75.94 266 CYS A C 1
ATOM 2164 O O . CYS A 1 266 ? 2.826 -21.886 -7.513 1.00 75.94 266 CYS A O 1
ATOM 2166 N N . GLU A 1 267 ? 3.740 -22.114 -9.531 1.00 74.69 267 GLU A N 1
ATOM 2167 C CA . GLU A 1 267 ? 4.672 -20.992 -9.345 1.00 74.69 267 GLU A CA 1
ATOM 2168 C C . GLU A 1 267 ? 3.997 -19.633 -9.574 1.00 74.69 267 GLU A C 1
ATOM 2170 O O . GLU A 1 267 ? 4.430 -18.629 -9.003 1.00 74.69 267 GLU A O 1
ATOM 2175 N N . LEU A 1 268 ? 2.964 -19.584 -10.417 1.00 81.00 268 LEU A N 1
ATOM 2176 C CA . LEU A 1 268 ? 2.273 -18.354 -10.809 1.00 81.00 268 LEU A CA 1
ATOM 2177 C C . LEU A 1 268 ? 0.874 -18.242 -10.216 1.00 81.00 268 LEU A C 1
ATOM 2179 O O . LEU A 1 268 ? 0.403 -17.129 -10.001 1.00 81.00 268 LEU A O 1
ATOM 2183 N N . TYR A 1 269 ? 0.247 -19.366 -9.909 1.00 80.25 269 TYR A N 1
ATOM 2184 C CA . TYR A 1 269 ? -1.127 -19.460 -9.460 1.00 80.25 269 TYR A CA 1
ATOM 2185 C C . TYR A 1 269 ? -1.204 -20.250 -8.156 1.00 80.25 269 TYR A C 1
ATOM 2187 O O . TYR A 1 269 ? -0.381 -21.122 -7.878 1.00 80.25 269 TYR A O 1
ATOM 2195 N N . ASP A 1 270 ? -2.154 -19.866 -7.317 1.00 70.19 270 ASP A N 1
ATOM 2196 C CA . ASP A 1 270 ? -2.341 -20.405 -5.979 1.00 70.19 270 ASP A CA 1
ATOM 2197 C C . ASP A 1 270 ? -3.339 -21.565 -6.026 1.00 70.19 270 ASP A C 1
ATOM 2199 O O . ASP A 1 270 ? -4.546 -21.347 -6.104 1.00 70.19 270 ASP A O 1
ATOM 2203 N N . GLU A 1 271 ? -2.830 -22.798 -6.027 1.00 63.94 271 GLU A N 1
ATOM 2204 C CA . GLU A 1 271 ? -3.654 -24.017 -6.097 1.00 63.94 271 GLU A CA 1
ATOM 2205 C C . GLU A 1 271 ? -4.488 -24.234 -4.823 1.00 63.94 271 GLU A C 1
ATOM 2207 O O . GLU A 1 271 ? -5.569 -24.809 -4.882 1.00 63.94 271 GLU A O 1
ATOM 2212 N N . GLU A 1 272 ? -4.038 -23.693 -3.687 1.00 49.34 272 GLU A N 1
ATOM 2213 C CA . GLU A 1 272 ? -4.735 -23.766 -2.395 1.00 49.34 272 GLU A CA 1
ATOM 2214 C C . GLU A 1 272 ? -6.003 -22.891 -2.354 1.00 49.34 272 GLU A C 1
ATOM 2216 O O . GLU A 1 272 ? -6.876 -23.083 -1.508 1.00 49.34 272 GLU A O 1
ATOM 2221 N N . LYS A 1 273 ? -6.155 -21.957 -3.304 1.00 48.59 273 LYS A N 1
ATOM 2222 C CA . LYS A 1 273 ? -7.339 -21.093 -3.445 1.00 48.59 273 LYS A CA 1
ATOM 2223 C C . LYS A 1 273 ? -8.318 -21.667 -4.456 1.00 48.59 273 LYS A C 1
ATOM 2225 O O . LYS A 1 273 ? -8.648 -21.024 -5.451 1.00 48.59 273 LYS A O 1
ATOM 2230 N N . TRP A 1 274 ? -8.813 -22.869 -4.183 1.00 46.94 274 TRP A N 1
ATOM 2231 C CA . TRP A 1 274 ? -9.712 -23.611 -5.074 1.00 46.94 274 TRP A CA 1
ATOM 2232 C C . TRP A 1 274 ? -11.004 -22.849 -5.451 1.00 46.94 274 TRP A C 1
ATOM 2234 O O . TRP A 1 274 ? -11.598 -23.130 -6.490 1.00 46.94 274 TRP A O 1
ATOM 2244 N N . TRP A 1 275 ? -11.415 -21.847 -4.661 1.00 42.19 275 TRP A N 1
ATOM 2245 C CA . TRP A 1 275 ? -12.577 -20.982 -4.925 1.00 42.19 275 TRP A CA 1
ATOM 2246 C C . TRP A 1 275 ? -12.303 -19.812 -5.890 1.00 42.19 275 TRP A C 1
ATOM 2248 O O . TRP A 1 275 ? -13.242 -19.152 -6.335 1.00 42.19 275 TRP A O 1
ATOM 2258 N N . ILE A 1 276 ? -11.039 -19.542 -6.241 1.00 50.00 276 ILE A N 1
ATOM 2259 C CA . ILE A 1 276 ? -10.646 -18.592 -7.291 1.00 50.00 276 ILE A CA 1
ATOM 2260 C C . ILE A 1 276 ? -9.763 -19.345 -8.283 1.00 50.00 276 ILE A C 1
ATOM 2262 O O . ILE A 1 276 ? -8.553 -19.484 -8.089 1.00 50.00 276 ILE A O 1
ATOM 2266 N N . ARG A 1 277 ? -10.366 -19.805 -9.385 1.00 53.88 277 ARG A N 1
ATOM 2267 C CA . ARG A 1 277 ? -9.613 -20.399 -10.496 1.00 53.88 277 ARG A CA 1
ATOM 2268 C C . ARG A 1 277 ? -8.556 -19.398 -10.976 1.00 53.88 277 ARG A C 1
ATOM 2270 O O . ARG A 1 277 ? -8.872 -18.229 -11.191 1.00 53.88 277 ARG A O 1
ATOM 2277 N N . ASP A 1 278 ? -7.312 -19.854 -11.111 1.00 69.44 278 ASP A N 1
ATOM 2278 C CA . ASP A 1 278 ? -6.167 -19.032 -11.519 1.00 69.44 278 ASP A CA 1
ATOM 2279 C C . ASP A 1 278 ? -5.853 -17.854 -10.562 1.00 69.44 278 ASP A C 1
ATOM 2281 O O . ASP A 1 278 ? -5.457 -16.769 -11.002 1.00 69.44 278 ASP A O 1
ATOM 2285 N N . ALA A 1 279 ? -6.005 -18.030 -9.242 1.00 72.88 279 ALA A N 1
ATOM 2286 C CA . ALA A 1 279 ? -5.644 -17.005 -8.258 1.00 72.88 279 ALA A CA 1
ATOM 2287 C C . ALA A 1 279 ? -4.157 -16.598 -8.379 1.00 72.88 279 ALA A C 1
ATOM 2289 O O . ALA A 1 279 ? -3.278 -17.421 -8.128 1.00 72.88 279 ALA A O 1
ATOM 2290 N N . PRO A 1 280 ? -3.822 -15.339 -8.723 1.00 80.62 280 PRO A N 1
ATOM 2291 C CA . PRO A 1 280 ? -2.444 -14.973 -9.032 1.00 80.62 280 PRO A CA 1
ATOM 2292 C C . PRO A 1 280 ? -1.561 -14.919 -7.783 1.00 80.62 280 PRO A C 1
ATOM 2294 O O . PRO A 1 280 ? -1.786 -14.140 -6.850 1.00 80.62 280 PRO A O 1
ATOM 2297 N N . ARG A 1 281 ? -0.463 -15.671 -7.814 1.00 82.25 281 ARG A N 1
ATOM 2298 C CA . ARG A 1 281 ? 0.621 -15.625 -6.833 1.00 82.25 281 ARG A CA 1
ATOM 2299 C C . ARG A 1 281 ? 1.575 -14.487 -7.194 1.00 82.25 281 ARG A C 1
ATOM 2301 O O . ARG A 1 281 ? 2.528 -14.638 -7.960 1.00 82.25 281 ARG A O 1
ATOM 2308 N N . TRP A 1 282 ? 1.330 -13.300 -6.636 1.00 80.25 282 TRP A N 1
ATOM 2309 C CA . TRP A 1 282 ? 2.043 -12.068 -7.019 1.00 80.25 282 TRP A CA 1
ATOM 2310 C C . TRP A 1 282 ? 3.562 -12.107 -6.819 1.00 80.25 282 TRP A C 1
ATOM 2312 O O . TRP A 1 282 ? 4.296 -11.457 -7.562 1.00 80.25 282 TRP A O 1
ATOM 2322 N N . SER A 1 283 ? 4.063 -12.868 -5.845 1.00 69.62 283 SER A N 1
ATOM 2323 C CA . SER A 1 283 ? 5.505 -13.085 -5.666 1.00 69.62 283 SER A CA 1
ATOM 2324 C C . SER A 1 283 ? 6.124 -13.823 -6.859 1.00 69.62 283 SER A C 1
ATOM 2326 O O . SER A 1 283 ? 7.181 -13.413 -7.343 1.00 69.62 283 SER A O 1
ATOM 2328 N N . GLY A 1 284 ? 5.438 -14.848 -7.366 1.00 72.75 284 GLY A N 1
ATOM 2329 C CA . GLY A 1 284 ? 5.787 -15.571 -8.584 1.00 72.75 284 GLY A CA 1
ATOM 2330 C C . GLY A 1 284 ? 5.689 -14.680 -9.815 1.00 72.75 284 GLY A C 1
ATOM 2331 O O . GLY A 1 284 ? 6.664 -14.544 -10.555 1.00 72.75 284 GLY A O 1
ATOM 2332 N N . HIS A 1 285 ? 4.570 -13.967 -9.979 1.00 84.62 285 HIS A N 1
ATOM 2333 C CA . HIS A 1 285 ? 4.391 -13.059 -11.113 1.00 84.62 285 HIS A CA 1
ATOM 2334 C C . HIS A 1 285 ? 5.404 -11.911 -11.152 1.00 84.62 285 HIS A C 1
ATOM 2336 O O . HIS A 1 285 ? 5.822 -11.555 -12.248 1.00 84.62 285 HIS A O 1
ATOM 2342 N N . ARG A 1 286 ? 5.851 -11.358 -10.015 1.00 79.12 286 ARG A N 1
ATOM 2343 C CA . ARG A 1 286 ? 6.917 -10.337 -9.996 1.00 79.12 286 ARG A CA 1
ATOM 2344 C C . ARG A 1 286 ? 8.236 -10.878 -10.546 1.00 79.12 286 ARG A C 1
ATOM 2346 O O . ARG A 1 286 ? 8.857 -10.230 -11.385 1.00 79.12 286 ARG A O 1
ATOM 2353 N N . ARG A 1 287 ? 8.654 -12.068 -10.098 1.00 71.75 287 ARG A N 1
ATOM 2354 C CA . ARG A 1 287 ? 9.883 -12.718 -10.589 1.00 71.75 287 ARG A CA 1
ATOM 2355 C C . ARG A 1 287 ? 9.750 -13.087 -12.062 1.00 71.75 287 ARG A C 1
ATOM 2357 O O . ARG A 1 287 ? 10.663 -12.855 -12.840 1.00 71.75 287 ARG A O 1
ATOM 2364 N N . ASN A 1 288 ? 8.605 -13.638 -12.448 1.00 84.06 288 ASN A N 1
ATOM 2365 C CA . ASN A 1 288 ? 8.347 -14.035 -13.823 1.00 84.06 288 ASN A CA 1
ATOM 2366 C C . ASN A 1 288 ? 8.306 -12.826 -14.769 1.00 84.06 288 ASN A C 1
ATOM 2368 O O . ASN A 1 288 ? 8.925 -12.871 -15.826 1.00 84.06 288 ASN A O 1
ATOM 2372 N N . TYR A 1 289 ? 7.670 -11.724 -14.359 1.00 85.75 289 TYR A N 1
ATOM 2373 C CA . TYR A 1 289 ? 7.670 -10.470 -15.111 1.00 85.75 289 TYR A CA 1
ATOM 2374 C C . TYR A 1 289 ? 9.081 -9.908 -15.289 1.00 85.75 289 TYR A C 1
ATOM 2376 O O . TYR A 1 289 ? 9.413 -9.502 -16.395 1.00 85.75 289 TYR A O 1
ATOM 2384 N N . LEU A 1 290 ? 9.918 -9.921 -14.243 1.00 77.50 290 LEU A N 1
ATOM 2385 C CA . LEU A 1 290 ? 11.312 -9.473 -14.329 1.00 77.50 290 LEU A CA 1
ATOM 2386 C C . LEU A 1 290 ? 12.055 -10.168 -15.479 1.00 77.50 290 LEU A C 1
ATOM 2388 O O . LEU A 1 290 ? 12.599 -9.501 -16.355 1.00 77.50 290 LEU A O 1
ATOM 2392 N N . PHE A 1 291 ? 12.043 -11.503 -15.496 1.00 75.75 291 PHE A N 1
ATOM 2393 C CA . PHE A 1 291 ? 12.742 -12.282 -16.519 1.00 75.75 291 PHE A CA 1
ATOM 2394 C C . PHE A 1 291 ? 12.098 -12.144 -17.897 1.00 75.75 291 PHE A C 1
ATOM 2396 O O . PHE A 1 291 ? 12.799 -11.916 -18.878 1.00 75.75 291 PHE A O 1
ATOM 2403 N N . GLU A 1 292 ? 10.770 -12.208 -17.993 1.00 84.56 292 GLU A N 1
ATOM 2404 C CA . GLU A 1 292 ? 10.100 -12.048 -19.282 1.00 84.56 292 GLU A CA 1
ATOM 2405 C C . GLU A 1 292 ? 10.299 -10.660 -19.884 1.00 84.56 292 GLU A C 1
ATOM 2407 O O . GLU A 1 292 ? 10.477 -10.545 -21.095 1.00 84.56 292 GLU A O 1
ATOM 2412 N N . ALA A 1 293 ? 10.290 -9.606 -19.071 1.00 85.25 293 ALA A N 1
ATOM 2413 C CA . ALA A 1 293 ? 10.559 -8.254 -19.539 1.00 85.25 293 ALA A CA 1
ATOM 2414 C C . ALA A 1 293 ? 12.013 -8.107 -20.011 1.00 85.25 293 ALA A C 1
ATOM 2416 O O . ALA A 1 293 ? 12.246 -7.446 -21.019 1.00 85.25 293 ALA A O 1
ATOM 2417 N N . LEU A 1 294 ? 12.972 -8.757 -19.344 1.00 78.75 294 LEU A N 1
ATOM 2418 C CA . LEU A 1 294 ? 14.381 -8.754 -19.753 1.00 78.75 294 LEU A CA 1
ATOM 2419 C C . LEU A 1 294 ? 14.656 -9.582 -21.014 1.00 78.75 294 LEU A C 1
ATOM 2421 O O . LEU A 1 294 ? 15.531 -9.205 -21.781 1.00 78.75 294 LEU A O 1
ATOM 2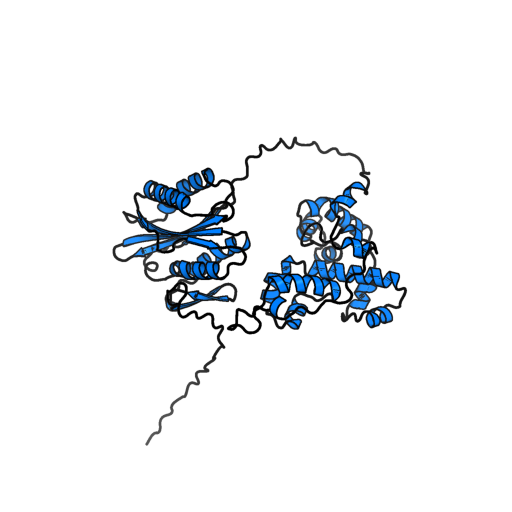425 N N . ILE A 1 295 ? 13.927 -10.679 -21.234 1.00 79.25 295 ILE A N 1
ATOM 2426 C CA . ILE A 1 295 ? 14.167 -11.610 -22.354 1.00 79.25 295 ILE A CA 1
ATOM 2427 C C . ILE A 1 295 ? 13.323 -11.257 -23.583 1.00 79.25 295 ILE A C 1
ATOM 2429 O O . ILE A 1 295 ? 13.769 -11.406 -24.712 1.00 79.25 295 ILE A O 1
ATOM 2433 N N . THR A 1 296 ? 12.085 -10.802 -23.384 1.00 83.75 296 THR A N 1
ATOM 2434 C CA . THR A 1 296 ? 11.112 -10.571 -24.474 1.00 83.75 296 THR A CA 1
ATOM 2435 C C . THR A 1 296 ? 10.709 -9.102 -24.629 1.00 83.75 296 THR A C 1
ATOM 2437 O O . THR A 1 296 ? 9.968 -8.736 -25.548 1.00 83.75 296 THR A O 1
ATOM 2440 N N . GLY A 1 297 ? 11.127 -8.241 -23.698 1.00 85.81 297 GLY A N 1
ATOM 2441 C CA . GLY A 1 297 ? 10.753 -6.829 -23.662 1.00 85.81 297 GLY A CA 1
ATOM 2442 C C . GLY A 1 297 ? 9.307 -6.562 -23.233 1.00 85.81 297 GLY A C 1
ATOM 2443 O O . GLY A 1 297 ? 8.857 -5.419 -23.363 1.00 85.81 297 GLY A O 1
ATOM 2444 N N . VAL A 1 298 ? 8.551 -7.587 -22.803 1.00 87.25 298 VAL A N 1
ATOM 2445 C CA . VAL A 1 298 ? 7.100 -7.488 -22.565 1.00 87.25 298 VAL A CA 1
ATOM 2446 C C . VAL A 1 298 ? 6.761 -6.344 -21.603 1.00 87.25 298 VAL A C 1
ATOM 2448 O O . VAL A 1 298 ? 7.372 -6.183 -20.550 1.00 87.25 298 VAL A O 1
ATOM 2451 N N . SER A 1 299 ? 5.768 -5.525 -21.962 1.00 87.75 299 SER A N 1
ATOM 2452 C CA . SER A 1 299 ? 5.269 -4.468 -21.074 1.00 87.75 299 SER A CA 1
ATOM 2453 C C . SER A 1 299 ? 4.365 -5.040 -19.984 1.00 87.75 299 SER A C 1
ATOM 2455 O O . SER A 1 299 ? 3.798 -6.116 -20.157 1.00 87.75 299 SER A O 1
ATOM 2457 N N . LEU A 1 300 ? 4.130 -4.292 -18.901 1.00 87.25 300 LEU A N 1
ATOM 2458 C CA . LEU A 1 300 ? 3.157 -4.674 -17.864 1.00 87.25 300 LEU A CA 1
ATOM 2459 C C . LEU A 1 300 ? 1.780 -5.023 -18.453 1.00 87.25 300 LEU A C 1
ATOM 2461 O O . LEU A 1 300 ? 1.206 -6.054 -18.117 1.00 87.25 300 LEU A O 1
ATOM 2465 N N . SER A 1 301 ? 1.276 -4.215 -19.390 1.00 89.81 301 SER A N 1
ATOM 2466 C CA . SER A 1 301 ? -0.006 -4.466 -20.063 1.00 89.81 301 SER A CA 1
ATOM 2467 C C . SER A 1 301 ? 0.044 -5.697 -20.976 1.00 89.81 301 SER A C 1
ATOM 2469 O O . SER A 1 301 ? -0.922 -6.454 -21.056 1.00 89.81 301 SER A O 1
ATOM 2471 N N . GLY A 1 302 ? 1.169 -5.917 -21.666 1.00 90.69 302 GLY A N 1
ATOM 2472 C CA . GLY A 1 302 ? 1.380 -7.114 -22.483 1.00 90.69 302 GLY A CA 1
ATOM 2473 C C . GLY A 1 302 ? 1.441 -8.382 -21.634 1.00 90.69 302 GLY A C 1
ATOM 2474 O O . GLY A 1 302 ? 0.847 -9.394 -21.996 1.00 90.69 302 GLY A O 1
ATOM 2475 N N . TYR A 1 303 ? 2.091 -8.298 -20.475 1.00 91.69 303 TYR A N 1
ATOM 2476 C CA . TYR A 1 303 ? 2.192 -9.375 -19.502 1.00 91.69 303 TYR A CA 1
ATOM 2477 C C . TYR A 1 303 ? 0.824 -9.698 -18.895 1.00 91.69 303 TYR A C 1
ATOM 2479 O O . TYR A 1 303 ? 0.431 -10.862 -18.868 1.00 91.69 303 TYR A O 1
ATOM 2487 N N . ALA A 1 304 ? 0.053 -8.675 -18.508 1.00 90.88 304 ALA A N 1
ATOM 2488 C CA . ALA A 1 304 ? -1.318 -8.842 -18.030 1.00 90.88 304 ALA A CA 1
ATOM 2489 C C . ALA A 1 304 ? -2.182 -9.596 -19.051 1.00 90.88 304 ALA A C 1
ATOM 2491 O O . ALA A 1 304 ? -2.826 -10.582 -18.706 1.00 90.88 304 ALA A O 1
ATOM 2492 N N . ARG A 1 305 ? -2.117 -9.206 -20.332 1.00 93.50 305 ARG A N 1
ATOM 2493 C CA . ARG A 1 305 ? -2.847 -9.888 -21.410 1.00 93.50 305 ARG A CA 1
ATOM 2494 C C . ARG A 1 305 ? -2.384 -11.333 -21.606 1.00 93.50 305 ARG A C 1
ATOM 2496 O O . ARG A 1 305 ? -3.221 -12.219 -21.739 1.00 93.50 305 ARG A O 1
ATOM 2503 N N . LYS A 1 306 ? -1.067 -11.573 -21.612 1.00 91.69 306 LYS A N 1
ATOM 2504 C CA . LYS A 1 306 ? -0.476 -12.910 -21.798 1.00 91.69 306 LYS A CA 1
ATOM 2505 C C . LYS A 1 306 ? -0.960 -13.902 -20.738 1.00 91.69 306 LYS A C 1
ATOM 2507 O O . LYS A 1 306 ? -1.267 -15.038 -21.078 1.00 91.69 306 LYS A O 1
ATOM 2512 N N . TYR A 1 307 ? -1.050 -13.457 -19.486 1.00 89.62 307 TYR A N 1
ATOM 2513 C CA . TYR A 1 307 ? -1.437 -14.287 -18.342 1.00 89.62 307 TYR A CA 1
ATOM 2514 C C . TYR A 1 307 ? -2.911 -14.133 -17.933 1.00 89.62 307 TYR A C 1
ATOM 2516 O O . TYR A 1 307 ? -3.306 -14.658 -16.897 1.00 89.62 307 TYR A O 1
ATOM 2524 N N . ARG A 1 308 ? -3.720 -13.423 -18.737 1.00 89.25 308 ARG A N 1
ATOM 2525 C CA . ARG A 1 308 ? -5.149 -13.143 -18.486 1.00 89.25 308 ARG A CA 1
ATOM 2526 C C . ARG A 1 308 ? -5.420 -12.525 -17.103 1.00 89.25 308 ARG A C 1
ATOM 2528 O O . ARG A 1 308 ? -6.414 -12.825 -16.457 1.00 89.25 308 ARG A O 1
ATOM 2535 N N . LEU A 1 309 ? -4.527 -11.646 -16.655 1.00 86.38 309 LEU A N 1
ATOM 2536 C CA . LEU A 1 309 ? -4.602 -10.972 -15.360 1.00 86.38 309 LEU A CA 1
ATOM 2537 C C . LEU A 1 309 ? -5.235 -9.584 -15.489 1.00 86.38 309 LEU A C 1
ATOM 2539 O O . LEU A 1 309 ? -5.104 -8.923 -16.521 1.00 86.38 309 LEU A O 1
ATOM 2543 N N . ASN A 1 310 ? -5.827 -9.092 -14.397 1.00 86.75 310 ASN A N 1
ATOM 2544 C CA . ASN A 1 310 ? -6.300 -7.711 -14.316 1.00 86.75 310 ASN A CA 1
ATOM 2545 C C . ASN A 1 310 ? -5.112 -6.718 -14.483 1.00 86.75 310 ASN A C 1
ATOM 2547 O O . ASN A 1 310 ? -4.148 -6.790 -13.708 1.00 86.75 310 ASN A O 1
ATOM 2551 N N . PRO A 1 311 ? -5.160 -5.786 -15.460 1.00 85.38 311 PRO A N 1
ATOM 2552 C CA . PRO A 1 311 ? -4.056 -4.865 -15.748 1.00 85.38 311 PRO A CA 1
ATOM 2553 C C . PRO A 1 311 ? -3.668 -3.937 -14.591 1.00 85.38 311 PRO A C 1
ATOM 2555 O O . PRO A 1 311 ? -2.478 -3.695 -14.376 1.00 85.38 311 PRO A O 1
ATOM 2558 N N . GLU A 1 312 ? -4.640 -3.438 -13.830 1.00 82.44 312 GLU A N 1
ATOM 2559 C CA . GLU A 1 312 ? -4.415 -2.521 -12.707 1.00 82.44 312 GLU A CA 1
ATOM 2560 C C . GLU A 1 312 ? -3.721 -3.241 -11.554 1.00 82.44 312 GLU A C 1
ATOM 2562 O O . GLU A 1 312 ? -2.740 -2.744 -10.995 1.00 82.44 312 GLU A O 1
ATOM 2567 N N . ARG A 1 313 ? -4.145 -4.477 -11.267 1.00 80.56 313 ARG A N 1
ATOM 2568 C CA . ARG A 1 313 ? -3.488 -5.329 -10.270 1.00 80.56 313 ARG A CA 1
ATOM 2569 C C . ARG A 1 313 ? -2.062 -5.691 -10.666 1.00 80.56 313 ARG A C 1
ATOM 2571 O O . ARG A 1 313 ? -1.176 -5.664 -9.809 1.00 80.56 313 ARG A O 1
ATOM 2578 N N . VAL A 1 314 ? -1.815 -5.991 -11.943 1.00 82.19 314 VAL A N 1
ATOM 2579 C CA . VAL A 1 314 ? -0.455 -6.225 -12.456 1.00 82.19 314 VAL A CA 1
ATOM 2580 C C . VAL A 1 314 ? 0.400 -4.974 -12.284 1.00 82.19 314 VAL A C 1
ATOM 2582 O O . VAL A 1 314 ? 1.523 -5.073 -11.791 1.00 82.19 314 VAL A O 1
ATOM 2585 N N . TYR A 1 315 ? -0.128 -3.795 -12.621 1.00 80.81 315 TYR A N 1
ATOM 2586 C CA . TYR A 1 315 ? 0.581 -2.535 -12.426 1.00 80.81 315 TYR A CA 1
ATOM 2587 C C . TYR A 1 315 ? 0.920 -2.295 -10.950 1.00 80.81 315 TYR A C 1
ATOM 2589 O O . TYR A 1 315 ? 2.090 -2.103 -10.616 1.00 80.81 315 TYR A O 1
ATOM 2597 N N . ALA A 1 316 ? -0.064 -2.380 -10.052 1.00 73.56 316 ALA A N 1
ATOM 2598 C CA . ALA A 1 316 ? 0.133 -2.172 -8.619 1.00 73.56 316 ALA A CA 1
ATOM 2599 C C . ALA A 1 316 ? 1.196 -3.117 -8.032 1.00 73.56 316 ALA A C 1
ATOM 2601 O O . ALA A 1 316 ? 2.055 -2.682 -7.264 1.00 73.56 316 ALA A O 1
ATOM 2602 N N . ASN A 1 317 ? 1.184 -4.390 -8.444 1.00 78.19 317 ASN A N 1
ATOM 2603 C CA . ASN A 1 317 ? 2.076 -5.414 -7.904 1.00 78.19 317 ASN A CA 1
ATOM 2604 C C . ASN A 1 317 ? 3.458 -5.467 -8.561 1.00 78.19 317 ASN A C 1
ATOM 2606 O O . ASN A 1 317 ? 4.393 -5.946 -7.920 1.00 78.19 317 ASN A O 1
ATOM 2610 N N . CYS A 1 318 ? 3.600 -5.029 -9.815 1.00 76.69 318 CYS A N 1
ATOM 2611 C CA . CYS A 1 318 ? 4.833 -5.202 -10.589 1.00 76.69 318 CYS A CA 1
ATOM 2612 C C . CYS A 1 318 ? 5.524 -3.882 -10.968 1.00 76.69 318 CYS A C 1
ATOM 2614 O O . CYS A 1 318 ? 6.656 -3.924 -11.446 1.00 76.69 318 CYS A O 1
ATOM 2616 N N . ARG A 1 319 ? 4.925 -2.703 -10.722 1.00 75.50 319 ARG A N 1
ATOM 2617 C CA . ARG A 1 319 ? 5.560 -1.402 -11.034 1.00 75.50 319 ARG A CA 1
ATOM 2618 C C . ARG A 1 319 ? 6.925 -1.215 -10.363 1.00 75.50 319 ARG A C 1
ATOM 2620 O O . ARG A 1 319 ? 7.839 -0.694 -10.991 1.00 75.50 319 ARG A O 1
ATOM 2627 N N . GLN A 1 320 ? 7.079 -1.717 -9.136 1.00 68.25 320 GLN A N 1
ATOM 2628 C CA . GLN A 1 320 ? 8.329 -1.656 -8.364 1.00 68.25 320 GLN A CA 1
ATOM 2629 C C . GLN A 1 320 ? 9.432 -2.575 -8.911 1.00 68.25 320 GLN A C 1
ATOM 2631 O O . GLN A 1 320 ? 10.581 -2.446 -8.519 1.00 68.25 320 GLN A O 1
ATOM 2636 N N . VAL A 1 321 ? 9.104 -3.495 -9.824 1.00 67.62 321 VAL A N 1
ATOM 2637 C CA . VAL A 1 321 ? 10.082 -4.389 -10.469 1.00 67.62 321 VAL A CA 1
ATOM 2638 C C . VAL A 1 321 ? 10.841 -3.664 -11.592 1.00 67.62 321 VAL A C 1
ATOM 2640 O O . VAL A 1 321 ? 11.865 -4.153 -12.054 1.00 67.62 321 VAL A O 1
ATOM 2643 N N . GLY A 1 322 ? 10.379 -2.477 -12.009 1.00 65.12 322 GLY A N 1
ATOM 2644 C CA . GLY A 1 322 ? 11.094 -1.632 -12.966 1.00 65.12 322 GLY A CA 1
ATOM 2645 C C . GLY A 1 322 ? 10.578 -1.729 -14.402 1.00 65.12 322 GLY A C 1
ATOM 2646 O O . GLY A 1 322 ? 11.346 -1.902 -15.334 1.00 65.12 322 GLY A O 1
ATOM 2647 N N . GLY A 1 323 ? 9.267 -1.612 -14.638 1.00 75.50 323 GLY A N 1
ATOM 2648 C CA . GLY A 1 323 ? 8.701 -1.852 -15.976 1.00 75.50 323 GLY A CA 1
ATOM 2649 C C . GLY A 1 323 ? 9.392 -1.100 -17.132 1.00 75.50 323 GLY A C 1
ATOM 2650 O O . GLY A 1 323 ? 9.729 -1.712 -18.144 1.00 75.50 323 GLY A O 1
ATOM 2651 N N . GLN A 1 324 ? 9.658 0.200 -16.972 1.00 77.94 324 GLN A N 1
ATOM 2652 C CA . GLN A 1 324 ? 10.371 0.990 -17.984 1.00 77.94 324 GLN A CA 1
ATOM 2653 C C . GLN A 1 324 ? 11.886 0.732 -17.978 1.00 77.94 324 GLN A C 1
ATOM 2655 O O . GLN A 1 324 ? 12.496 0.692 -19.045 1.00 77.94 324 GLN A O 1
ATOM 2660 N N . SER A 1 325 ? 12.491 0.531 -16.805 1.00 81.81 325 SER A N 1
ATOM 2661 C CA . SER A 1 325 ? 13.929 0.281 -16.677 1.00 81.81 325 SER A CA 1
ATOM 2662 C C . SER A 1 325 ? 14.335 -1.064 -17.287 1.00 81.81 325 SER A C 1
ATOM 2664 O O . SER A 1 325 ? 15.298 -1.121 -18.045 1.00 81.81 325 SER A O 1
ATOM 2666 N N . LEU A 1 326 ? 13.538 -2.116 -17.093 1.00 83.31 326 LEU A N 1
ATOM 2667 C CA . LEU A 1 326 ? 13.743 -3.428 -17.717 1.00 83.31 326 LEU A CA 1
ATOM 2668 C C . LEU A 1 326 ? 13.624 -3.374 -19.240 1.00 83.31 326 LEU A C 1
ATOM 2670 O O . LEU A 1 326 ? 14.425 -3.977 -19.947 1.00 83.31 326 LEU A O 1
ATOM 2674 N N . LYS A 1 327 ? 12.667 -2.601 -19.762 1.00 84.69 327 LYS A N 1
ATOM 2675 C CA . LYS A 1 327 ? 12.525 -2.399 -21.208 1.00 84.69 327 LYS A CA 1
ATOM 2676 C C . LYS A 1 327 ? 13.739 -1.686 -21.807 1.00 84.69 327 LYS A C 1
ATOM 2678 O O . LYS A 1 327 ? 14.113 -1.960 -22.946 1.00 84.69 327 LYS A O 1
ATOM 2683 N N . ILE A 1 328 ? 14.335 -0.761 -21.061 1.00 86.56 328 ILE A N 1
ATOM 2684 C CA . ILE A 1 328 ? 15.555 -0.070 -21.476 1.00 86.56 328 ILE A CA 1
ATOM 2685 C C . ILE A 1 328 ? 16.738 -1.043 -21.505 1.00 86.56 328 ILE A C 1
ATOM 2687 O O . ILE A 1 328 ? 17.441 -1.080 -22.514 1.00 86.56 328 ILE A O 1
ATOM 2691 N N . ILE A 1 329 ? 16.889 -1.882 -20.476 1.00 85.75 329 ILE A N 1
ATOM 2692 C CA . ILE A 1 329 ? 17.914 -2.938 -20.428 1.00 85.75 329 ILE A CA 1
ATOM 2693 C C . ILE A 1 329 ? 17.753 -3.912 -21.607 1.00 85.75 329 ILE A C 1
ATOM 2695 O O . ILE A 1 329 ? 18.723 -4.183 -22.308 1.00 85.75 329 ILE A O 1
ATOM 2699 N N . TYR A 1 330 ? 16.528 -4.367 -21.890 1.00 89.06 330 TYR A N 1
ATOM 2700 C CA . TYR A 1 330 ? 16.221 -5.242 -23.030 1.00 89.06 330 TYR A CA 1
ATOM 2701 C C . TYR A 1 330 ? 16.697 -4.654 -24.368 1.00 89.06 330 TYR A C 1
ATOM 2703 O O . TYR A 1 330 ? 17.344 -5.325 -25.170 1.00 89.06 330 TYR A O 1
ATOM 2711 N N . TRP A 1 331 ? 16.405 -3.375 -24.625 1.00 90.06 331 TRP A N 1
ATOM 2712 C CA . TRP A 1 331 ? 16.823 -2.745 -25.879 1.00 90.06 331 TRP A CA 1
ATOM 2713 C C . TRP A 1 331 ? 18.315 -2.431 -25.933 1.00 90.06 331 TRP A C 1
ATOM 2715 O O . TRP A 1 331 ? 18.889 -2.475 -27.019 1.00 90.06 331 TRP A O 1
ATOM 2725 N N . ALA A 1 332 ? 18.937 -2.123 -24.795 1.00 89.62 332 ALA A N 1
ATOM 2726 C CA . ALA A 1 332 ? 20.384 -1.970 -24.704 1.00 89.62 332 ALA A CA 1
ATOM 2727 C C . ALA A 1 332 ? 21.094 -3.281 -25.074 1.00 89.62 332 ALA A C 1
ATOM 2729 O O . ALA A 1 332 ? 21.983 -3.272 -25.922 1.00 89.62 332 ALA A O 1
ATOM 2730 N N . TRP A 1 333 ? 20.622 -4.410 -24.537 1.00 87.75 333 TRP A N 1
ATOM 2731 C CA . TRP A 1 333 ? 21.117 -5.743 -24.883 1.00 87.75 333 TRP A CA 1
ATOM 2732 C C . TRP A 1 333 ? 21.003 -6.037 -26.382 1.00 87.75 333 TRP A C 1
ATOM 2734 O O . TRP A 1 333 ? 21.983 -6.385 -27.034 1.00 87.75 333 TRP A O 1
ATOM 2744 N N . HIS A 1 334 ? 19.825 -5.823 -26.974 1.00 89.75 334 HIS A N 1
ATOM 2745 C CA . HIS A 1 334 ? 19.658 -6.096 -28.400 1.00 89.75 334 HIS A CA 1
ATOM 2746 C C . HIS A 1 334 ? 20.494 -5.188 -29.301 1.00 89.75 334 HIS A C 1
ATOM 2748 O O . HIS A 1 334 ? 20.862 -5.638 -30.384 1.00 89.75 334 HIS A O 1
ATOM 2754 N N . ARG A 1 335 ? 20.804 -3.954 -28.882 1.00 90.56 335 ARG A N 1
ATOM 2755 C CA . ARG A 1 335 ? 21.746 -3.079 -29.598 1.00 90.56 335 ARG A CA 1
ATOM 2756 C C . ARG A 1 335 ? 23.178 -3.596 -29.510 1.00 90.56 335 ARG A C 1
ATOM 2758 O O . ARG A 1 335 ? 23.849 -3.625 -30.537 1.00 90.56 335 ARG A O 1
ATOM 2765 N N . TYR A 1 336 ? 23.602 -4.045 -28.330 1.00 87.75 336 TYR A N 1
ATOM 2766 C CA . TYR A 1 336 ? 24.897 -4.696 -28.142 1.00 87.75 336 TYR A CA 1
ATOM 2767 C C . TYR A 1 336 ? 25.042 -5.911 -29.069 1.00 87.75 336 TYR A C 1
ATOM 2769 O O . TYR A 1 336 ? 25.917 -5.926 -29.933 1.00 87.75 336 TYR A O 1
ATOM 2777 N N . CYS A 1 337 ? 24.121 -6.873 -28.988 1.00 87.00 337 CYS A N 1
ATOM 2778 C CA . CYS A 1 337 ? 24.157 -8.077 -29.820 1.00 87.00 337 CYS A CA 1
ATOM 2779 C C . CYS A 1 337 ? 24.021 -7.777 -31.323 1.00 87.00 337 CYS A C 1
ATOM 2781 O O . CYS A 1 337 ? 24.662 -8.433 -32.141 1.00 87.00 337 CYS A O 1
ATOM 2783 N N . PHE A 1 338 ? 23.229 -6.770 -31.711 1.00 90.00 338 PHE A N 1
ATOM 2784 C CA . PHE A 1 338 ? 23.109 -6.358 -33.111 1.00 90.00 338 PHE A CA 1
ATOM 2785 C C . PHE A 1 338 ? 24.451 -5.881 -33.671 1.00 90.00 338 PHE A C 1
ATOM 2787 O O . PHE A 1 338 ? 24.852 -6.339 -34.742 1.00 90.00 338 PHE A O 1
ATOM 2794 N N . LEU A 1 339 ? 25.170 -5.040 -32.920 1.00 86.94 339 LEU A N 1
ATOM 2795 C CA . LEU A 1 339 ? 26.486 -4.547 -33.321 1.00 86.94 339 LEU A CA 1
ATOM 2796 C C . LEU A 1 339 ? 27.499 -5.692 -33.477 1.00 86.94 339 LEU A C 1
ATOM 2798 O O . LEU A 1 339 ? 28.254 -5.705 -34.446 1.00 86.94 339 LEU A O 1
ATOM 2802 N N . GLN A 1 340 ? 27.467 -6.676 -32.573 1.00 84.81 340 GLN A N 1
ATOM 2803 C CA . GLN A 1 340 ? 28.330 -7.860 -32.656 1.00 84.81 340 GLN A CA 1
ATOM 2804 C C . GLN A 1 340 ? 27.983 -8.758 -33.853 1.00 84.81 340 GLN A C 1
ATOM 2806 O O . GLN A 1 340 ? 28.873 -9.293 -34.506 1.00 84.81 340 GLN A O 1
ATOM 2811 N N . SER A 1 341 ? 26.695 -8.888 -34.189 1.00 85.44 341 SER A N 1
ATOM 2812 C CA . SER A 1 341 ? 26.229 -9.782 -35.259 1.00 85.44 341 SER A CA 1
ATOM 2813 C C . SER A 1 341 ? 26.618 -9.348 -36.677 1.00 85.44 341 SER A C 1
ATOM 2815 O O . SER A 1 341 ? 26.527 -10.162 -37.593 1.00 85.44 341 SER A O 1
ATOM 2817 N N . ARG A 1 342 ? 26.967 -8.064 -36.882 1.00 84.88 342 ARG A N 1
ATOM 2818 C CA . ARG A 1 342 ? 27.242 -7.443 -38.200 1.00 84.88 342 ARG A CA 1
ATOM 2819 C C . ARG A 1 342 ? 26.186 -7.749 -39.279 1.00 84.88 342 ARG A C 1
ATOM 2821 O O . ARG A 1 342 ? 26.478 -7.732 -40.471 1.00 84.88 342 ARG A O 1
ATOM 2828 N N . SER A 1 343 ? 24.955 -8.036 -38.864 1.00 88.56 343 SER A N 1
ATOM 2829 C CA . SER A 1 343 ? 23.854 -8.410 -39.751 1.00 88.56 343 SER A CA 1
ATOM 2830 C C . SER A 1 343 ? 23.022 -7.191 -40.156 1.00 88.56 343 SER A C 1
ATOM 2832 O O . SER A 1 343 ? 23.097 -6.130 -39.533 1.00 88.56 343 SER A O 1
ATOM 2834 N N . SER A 1 344 ? 22.208 -7.316 -41.209 1.00 92.19 344 SER A N 1
ATOM 2835 C CA . SER A 1 344 ? 21.227 -6.275 -41.533 1.00 92.19 344 SER A CA 1
ATOM 2836 C C . SER A 1 344 ? 20.150 -6.188 -40.447 1.00 92.19 344 SER A C 1
ATOM 2838 O O . SER A 1 344 ? 19.840 -7.172 -39.770 1.00 92.19 344 SER A O 1
ATOM 2840 N N . VAL A 1 345 ? 19.544 -5.007 -40.286 1.00 90.94 345 VAL A N 1
ATOM 2841 C CA . VAL A 1 345 ? 18.488 -4.776 -39.282 1.00 90.94 345 VAL A CA 1
ATOM 2842 C C . VAL A 1 345 ? 17.325 -5.750 -39.485 1.00 90.94 345 VAL A C 1
ATOM 2844 O O . VAL A 1 345 ? 16.796 -6.300 -38.520 1.00 90.94 345 VAL A O 1
ATOM 2847 N N . GLU A 1 346 ? 16.945 -5.991 -40.738 1.00 90.06 346 GLU A N 1
ATOM 2848 C CA . GLU A 1 346 ? 15.853 -6.882 -41.118 1.00 90.06 346 GLU A CA 1
ATOM 2849 C C . GLU A 1 346 ? 16.182 -8.348 -40.784 1.00 90.06 346 GLU A C 1
ATOM 2851 O O . GLU A 1 346 ? 15.352 -9.045 -40.193 1.00 90.06 346 GLU A O 1
ATOM 2856 N N . SER A 1 347 ? 17.408 -8.797 -41.085 1.00 91.00 347 SER A N 1
ATOM 2857 C CA . SER A 1 347 ? 17.877 -10.153 -40.767 1.00 91.00 347 SER A CA 1
ATOM 2858 C C . SER A 1 347 ? 17.933 -10.380 -39.255 1.00 91.00 347 SER A C 1
ATOM 2860 O O . SER A 1 347 ? 17.387 -11.360 -38.744 1.00 91.00 347 SER A O 1
ATOM 2862 N N . TYR A 1 348 ? 18.484 -9.421 -38.506 1.00 93.00 348 TYR A N 1
ATOM 2863 C CA . TYR A 1 348 ? 18.579 -9.506 -37.052 1.00 93.00 348 TYR A CA 1
ATOM 2864 C C . TYR A 1 348 ? 17.207 -9.590 -36.372 1.00 93.00 348 TYR A C 1
ATOM 2866 O O . TYR A 1 348 ? 17.008 -10.416 -35.478 1.00 93.00 348 TYR A O 1
ATOM 2874 N N . ILE A 1 349 ? 16.246 -8.760 -36.802 1.00 90.88 349 ILE A N 1
ATOM 2875 C CA . ILE A 1 349 ? 14.869 -8.769 -36.283 1.00 90.88 349 ILE A CA 1
ATOM 2876 C C . ILE A 1 349 ? 14.208 -10.127 -36.519 1.00 90.88 349 ILE A C 1
ATOM 2878 O O . ILE A 1 349 ? 13.556 -10.648 -35.609 1.00 90.88 349 ILE A O 1
ATOM 2882 N N . LYS A 1 350 ? 14.386 -10.699 -37.717 1.00 88.75 350 LYS A N 1
ATOM 2883 C CA . LYS A 1 350 ? 13.834 -12.007 -38.082 1.00 88.75 350 LYS A CA 1
ATOM 2884 C C . LYS A 1 350 ? 14.450 -13.122 -37.233 1.00 88.75 350 LYS A C 1
ATOM 2886 O O . LYS A 1 350 ? 13.706 -13.884 -36.616 1.00 88.75 350 LYS A O 1
ATOM 2891 N N . ASN A 1 351 ? 15.778 -13.164 -37.135 1.00 87.44 351 ASN A N 1
ATOM 2892 C CA . ASN A 1 351 ? 16.512 -14.209 -36.413 1.00 87.44 351 ASN A CA 1
ATOM 2893 C C . ASN A 1 351 ? 16.214 -14.188 -34.906 1.00 87.44 351 ASN A C 1
ATOM 2895 O O . ASN A 1 351 ? 15.977 -15.232 -34.305 1.00 87.44 351 ASN A O 1
ATOM 2899 N N . ASN A 1 352 ? 16.117 -12.995 -34.311 1.00 85.62 352 ASN A N 1
ATOM 2900 C CA . ASN A 1 352 ? 15.822 -12.815 -32.885 1.00 85.62 352 ASN A CA 1
ATOM 2901 C C . ASN A 1 352 ? 14.317 -12.724 -32.573 1.00 85.62 352 ASN A C 1
ATOM 2903 O O . ASN A 1 352 ? 13.934 -12.473 -31.431 1.00 85.62 352 ASN A O 1
ATOM 2907 N N . LYS A 1 353 ? 13.443 -12.903 -33.575 1.00 85.19 353 LYS A N 1
ATOM 2908 C CA . LYS A 1 353 ? 11.974 -12.870 -33.437 1.00 85.19 353 LYS A CA 1
ATOM 2909 C C . LYS A 1 353 ? 11.465 -11.612 -32.712 1.00 85.19 353 LYS A C 1
ATOM 2911 O O . LYS A 1 353 ? 10.533 -11.680 -31.904 1.00 85.19 353 LYS A O 1
ATOM 2916 N N . LEU A 1 354 ? 12.048 -10.447 -33.006 1.00 86.44 354 LEU A N 1
ATOM 2917 C CA . LEU A 1 354 ? 11.696 -9.185 -32.346 1.00 86.44 354 LEU A CA 1
ATOM 2918 C C . LEU A 1 354 ? 10.312 -8.704 -32.803 1.00 86.44 354 LEU A C 1
ATOM 2920 O O . LEU A 1 354 ? 10.159 -8.085 -33.850 1.00 86.44 354 LEU A O 1
ATOM 2924 N N . ARG A 1 355 ? 9.284 -8.945 -31.984 1.00 72.12 355 ARG A N 1
ATOM 2925 C CA . ARG A 1 355 ? 7.870 -8.670 -32.324 1.00 72.12 355 ARG A CA 1
ATOM 2926 C C . ARG A 1 355 ? 7.463 -7.188 -32.312 1.00 72.12 355 ARG A C 1
ATOM 2928 O O . ARG A 1 355 ? 6.300 -6.865 -32.548 1.00 72.12 355 ARG A O 1
ATOM 2935 N N . TYR A 1 356 ? 8.377 -6.269 -32.006 1.00 73.44 356 TYR A N 1
ATOM 2936 C CA . TYR A 1 356 ? 8.050 -4.847 -31.895 1.00 73.44 356 TYR A CA 1
ATOM 2937 C C . TYR A 1 356 ? 8.037 -4.171 -33.263 1.00 73.44 356 TYR A C 1
ATOM 2939 O O . TYR A 1 356 ? 9.063 -4.110 -33.930 1.00 73.44 356 TYR A O 1
ATOM 2947 N N . LYS A 1 357 ? 6.926 -3.505 -33.608 1.00 79.38 357 LYS A N 1
ATOM 2948 C CA . LYS A 1 357 ? 6.867 -2.599 -34.774 1.00 79.38 357 LYS A CA 1
ATOM 2949 C C . LYS A 1 357 ? 7.952 -1.513 -34.725 1.00 79.38 357 LYS A C 1
ATOM 2951 O O . LYS A 1 357 ? 8.429 -1.049 -35.749 1.00 79.38 357 LYS A O 1
ATOM 2956 N N . SER A 1 358 ? 8.374 -1.128 -33.518 1.00 84.94 358 SER A N 1
ATOM 2957 C CA . SER A 1 358 ? 9.453 -0.164 -33.295 1.00 84.94 358 SER A CA 1
ATOM 2958 C C . SER A 1 358 ? 10.857 -0.782 -33.251 1.00 84.94 358 SER A C 1
ATOM 2960 O O . SER A 1 358 ? 11.792 -0.050 -32.945 1.00 84.94 358 SER A O 1
ATOM 2962 N N . ALA A 1 359 ? 11.032 -2.089 -33.488 1.00 88.06 359 ALA A N 1
ATOM 2963 C CA . ALA A 1 359 ? 12.324 -2.766 -33.335 1.00 88.06 359 ALA A CA 1
ATOM 2964 C C . ALA A 1 359 ? 13.412 -2.135 -34.207 1.00 88.06 359 ALA A C 1
ATOM 2966 O O . ALA A 1 359 ? 14.461 -1.765 -33.690 1.00 88.06 359 ALA A O 1
ATOM 2967 N N . ALA A 1 360 ? 13.120 -1.888 -35.487 1.00 90.00 360 ALA A N 1
ATOM 2968 C CA . ALA A 1 360 ? 14.055 -1.222 -36.391 1.00 90.00 360 ALA A CA 1
ATOM 2969 C C . ALA A 1 360 ? 14.483 0.158 -35.862 1.00 90.00 360 ALA A C 1
ATOM 2971 O O . ALA A 1 360 ? 15.667 0.479 -35.844 1.00 90.00 360 ALA A O 1
ATOM 2972 N N . LYS A 1 361 ? 13.537 0.952 -35.338 1.00 89.75 361 LYS A N 1
ATOM 2973 C CA . LYS A 1 361 ? 13.825 2.263 -34.732 1.00 89.75 361 LYS A CA 1
ATOM 2974 C C . LYS A 1 361 ? 14.663 2.154 -33.453 1.00 89.75 361 LYS A C 1
ATOM 2976 O O . LYS A 1 361 ? 15.469 3.035 -33.181 1.00 89.75 361 LYS A O 1
ATOM 2981 N N . GLN A 1 362 ? 14.459 1.107 -32.656 1.00 90.62 362 GLN A N 1
ATOM 2982 C CA . GLN A 1 362 ? 15.224 0.875 -31.429 1.00 90.62 362 GLN A CA 1
ATOM 2983 C C . GLN A 1 362 ? 16.653 0.407 -31.714 1.00 90.62 362 GLN A C 1
ATOM 2985 O O . GLN A 1 362 ? 17.559 0.804 -30.984 1.00 90.62 362 GLN A O 1
ATOM 2990 N N . LEU A 1 363 ? 16.856 -0.391 -32.768 1.00 91.06 363 LEU A N 1
ATOM 2991 C CA . LEU A 1 363 ? 18.176 -0.856 -33.205 1.00 91.06 363 LEU A CA 1
ATOM 2992 C C . LEU A 1 363 ? 18.975 0.252 -33.900 1.00 91.06 363 LEU A C 1
ATOM 2994 O O . LEU A 1 363 ? 20.148 0.428 -33.609 1.00 91.06 363 LEU A O 1
ATOM 2998 N N . ARG A 1 364 ? 18.325 1.064 -34.743 1.00 89.50 364 ARG A N 1
ATOM 2999 C CA . ARG A 1 364 ? 18.940 2.215 -35.440 1.00 89.50 364 ARG A CA 1
ATOM 3000 C C . ARG A 1 364 ? 19.110 3.454 -34.552 1.00 89.50 364 ARG A C 1
ATOM 3002 O O . ARG A 1 364 ? 19.333 4.559 -35.049 1.00 89.50 364 ARG A O 1
ATOM 3009 N N . ARG A 1 365 ? 18.918 3.316 -33.243 1.00 86.81 365 ARG A N 1
ATOM 3010 C CA . ARG A 1 365 ? 18.990 4.440 -32.317 1.00 86.81 365 ARG A CA 1
ATOM 3011 C C . ARG A 1 365 ? 20.431 4.944 -32.241 1.00 86.81 365 ARG A C 1
ATOM 3013 O O . ARG A 1 365 ? 21.340 4.167 -31.977 1.00 86.81 365 ARG A O 1
ATOM 3020 N N . LYS A 1 366 ? 20.618 6.246 -32.472 1.00 84.75 366 LYS A N 1
ATOM 3021 C CA . LYS A 1 366 ? 21.928 6.893 -32.356 1.00 84.75 366 LYS A CA 1
ATOM 3022 C C . LYS A 1 366 ? 22.359 6.974 -30.883 1.00 84.75 366 LYS A C 1
ATOM 3024 O O . LYS A 1 366 ? 21.478 7.137 -30.033 1.00 84.75 366 LYS A O 1
ATOM 3029 N N . PRO A 1 367 ? 23.671 6.913 -30.596 1.00 84.00 367 PRO A N 1
ATOM 3030 C CA . PRO A 1 367 ? 24.196 7.156 -29.258 1.00 84.00 367 PRO A CA 1
ATOM 3031 C C . PRO A 1 367 ? 23.773 8.525 -28.719 1.00 84.00 367 PRO A C 1
ATOM 3033 O O . PRO A 1 367 ? 23.521 9.460 -29.487 1.00 84.00 367 PRO A O 1
ATOM 3036 N N . MET A 1 368 ? 23.731 8.653 -27.394 1.00 87.88 368 MET A N 1
ATOM 3037 C CA . MET A 1 368 ? 23.517 9.936 -26.723 1.00 87.88 368 MET A CA 1
ATOM 3038 C C . MET A 1 368 ? 24.500 11.026 -27.190 1.00 87.88 368 MET A C 1
ATOM 3040 O O . MET A 1 368 ? 25.697 10.781 -27.361 1.00 87.88 368 MET A O 1
ATOM 3044 N N . SER A 1 369 ? 23.990 12.251 -27.363 1.00 90.69 369 SER A N 1
ATOM 3045 C CA . SER A 1 369 ? 24.825 13.428 -27.634 1.00 90.69 369 SER A CA 1
ATOM 3046 C C . SER A 1 369 ? 25.690 13.781 -26.424 1.00 90.69 369 SER A C 1
ATOM 3048 O O . SER A 1 369 ? 25.395 13.372 -25.300 1.00 90.69 369 SER A O 1
ATOM 3050 N N . ASP A 1 370 ? 26.720 14.604 -26.614 1.00 90.81 370 ASP A N 1
ATOM 3051 C CA . ASP A 1 370 ? 27.628 14.974 -25.518 1.00 90.81 370 ASP A CA 1
ATOM 3052 C C . ASP A 1 370 ? 26.940 15.772 -24.401 1.00 90.81 370 ASP A C 1
ATOM 3054 O O . ASP A 1 370 ? 27.320 15.678 -23.235 1.00 90.81 370 ASP A O 1
ATOM 3058 N N . SER A 1 371 ? 25.869 16.503 -24.726 1.00 91.56 371 SER A N 1
ATOM 3059 C CA . SER A 1 371 ? 24.994 17.117 -23.719 1.00 91.56 371 SER A CA 1
ATOM 3060 C C . SER A 1 371 ? 24.279 16.058 -22.870 1.00 91.56 371 SER A C 1
ATOM 3062 O O . SER A 1 371 ? 24.288 16.151 -21.644 1.00 91.56 371 SER A O 1
ATOM 3064 N N . TRP A 1 372 ? 23.725 15.009 -23.487 1.00 92.94 372 TRP A N 1
ATOM 3065 C CA . TRP A 1 372 ? 23.064 13.929 -22.750 1.00 92.94 372 TRP A CA 1
ATOM 3066 C C . TRP A 1 372 ? 24.041 13.047 -21.975 1.00 92.94 372 TRP A C 1
ATOM 3068 O O . TRP A 1 372 ? 23.691 12.600 -20.889 1.00 92.94 372 TRP A O 1
ATOM 3078 N N . LYS A 1 373 ? 25.270 12.860 -22.470 1.00 92.12 373 LYS A N 1
ATOM 3079 C CA . LYS A 1 373 ? 26.361 12.210 -21.726 1.00 92.12 373 LYS A CA 1
ATOM 3080 C C . LYS A 1 373 ? 26.673 12.937 -20.421 1.00 92.12 373 LYS A C 1
ATOM 3082 O O . LYS A 1 373 ? 26.824 12.286 -19.396 1.00 92.12 373 LYS A O 1
ATOM 3087 N N . ARG A 1 374 ? 26.714 14.274 -20.449 1.00 92.38 374 ARG A N 1
ATOM 3088 C CA . ARG A 1 374 ? 26.912 15.093 -19.244 1.00 92.38 374 ARG A CA 1
ATOM 3089 C C . ARG A 1 374 ? 25.763 14.935 -18.254 1.00 92.38 374 ARG A C 1
ATOM 3091 O O . ARG A 1 374 ? 26.023 14.679 -17.088 1.00 92.38 374 ARG A O 1
ATOM 3098 N N . HIS A 1 375 ? 24.512 15.010 -18.716 1.00 93.31 375 HIS A N 1
ATOM 3099 C CA . HIS A 1 375 ? 23.352 14.773 -17.846 1.00 93.31 375 HIS A CA 1
ATOM 3100 C C . HIS A 1 375 ? 23.313 13.349 -17.283 1.00 93.31 375 HIS A C 1
ATOM 3102 O O . HIS A 1 375 ? 22.910 13.152 -16.142 1.00 93.31 375 HIS A O 1
ATOM 3108 N N . PHE A 1 376 ? 23.729 12.359 -18.074 1.00 93.56 376 PHE A N 1
ATOM 3109 C CA . PHE A 1 376 ? 23.857 10.974 -17.638 1.00 93.56 376 PHE A CA 1
ATOM 3110 C C . PHE A 1 376 ? 24.861 10.846 -16.494 1.00 93.56 376 PHE A C 1
ATOM 3112 O O . PHE A 1 376 ? 24.511 10.338 -15.431 1.00 93.56 376 PHE A O 1
ATOM 3119 N N . ASP A 1 377 ? 26.080 11.340 -16.700 1.00 91.81 377 ASP A N 1
ATOM 3120 C CA . ASP A 1 377 ? 27.145 11.251 -15.704 1.00 91.81 377 ASP A CA 1
ATOM 3121 C C . ASP A 1 377 ? 26.760 12.008 -14.434 1.00 91.81 377 ASP A C 1
ATOM 3123 O O . ASP A 1 377 ? 26.831 11.462 -13.341 1.00 91.81 377 ASP A O 1
ATOM 3127 N N . ASP A 1 378 ? 26.269 13.235 -14.572 1.00 91.75 378 ASP A N 1
ATOM 3128 C CA . ASP A 1 378 ? 25.857 14.070 -13.448 1.00 91.75 378 ASP A CA 1
ATOM 3129 C C . ASP A 1 378 ? 24.727 13.411 -12.637 1.00 91.75 378 ASP A C 1
ATOM 3131 O O . ASP A 1 378 ? 24.842 13.267 -11.417 1.00 91.75 378 ASP A O 1
ATOM 3135 N N . TYR A 1 379 ? 23.688 12.899 -13.311 1.00 92.19 379 TYR A N 1
ATOM 3136 C CA . TYR A 1 379 ? 22.592 12.187 -12.655 1.00 92.19 379 TYR A CA 1
ATOM 3137 C C . TYR A 1 379 ? 23.084 10.957 -11.887 1.00 92.19 379 TYR A C 1
ATOM 3139 O O . TYR A 1 379 ? 22.814 10.850 -10.694 1.00 92.19 379 TYR A O 1
ATOM 3147 N N . TYR A 1 380 ? 23.817 10.039 -12.526 1.00 88.06 380 TYR A N 1
ATOM 3148 C CA . TYR A 1 380 ? 24.205 8.779 -11.882 1.00 88.06 380 TYR A CA 1
ATOM 3149 C C . TYR A 1 380 ? 25.362 8.912 -10.883 1.00 88.06 380 TYR A C 1
ATOM 3151 O O . TYR A 1 380 ? 25.446 8.093 -9.970 1.00 88.06 380 TYR A O 1
ATOM 3159 N N . LEU A 1 381 ? 26.231 9.920 -11.013 1.00 87.06 381 LEU A N 1
A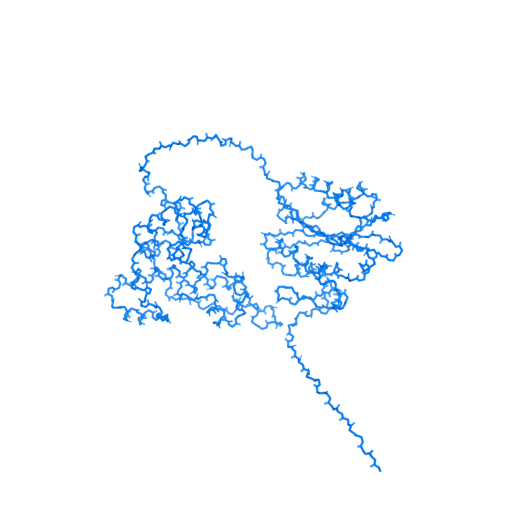TOM 3160 C CA . LEU A 1 381 ? 27.344 10.142 -10.081 1.00 87.06 381 LEU A CA 1
ATOM 3161 C C . LEU A 1 381 ? 26.943 10.952 -8.847 1.00 87.06 381 LEU A C 1
ATOM 3163 O O . LEU A 1 381 ? 27.547 10.759 -7.795 1.00 87.06 381 LEU A O 1
ATOM 3167 N N . ARG A 1 382 ? 25.971 11.868 -8.966 1.00 84.25 382 ARG A N 1
ATOM 3168 C CA . ARG A 1 382 ? 25.654 12.831 -7.896 1.00 84.25 382 ARG A CA 1
ATOM 3169 C C . ARG A 1 382 ? 24.236 12.687 -7.358 1.00 84.25 382 ARG A C 1
ATOM 3171 O O . ARG A 1 382 ? 24.053 12.573 -6.157 1.00 84.25 382 ARG A O 1
ATOM 3178 N N . PHE A 1 383 ? 23.234 12.634 -8.232 1.00 85.56 383 PHE A N 1
ATOM 3179 C CA . PHE A 1 383 ? 21.828 12.734 -7.817 1.00 85.56 383 PHE A CA 1
ATOM 3180 C C . PHE A 1 383 ? 21.191 11.376 -7.500 1.00 85.56 383 PHE A C 1
ATOM 3182 O O . PHE A 1 383 ? 20.476 11.222 -6.511 1.00 85.56 383 PHE A O 1
ATOM 3189 N N . TRP A 1 384 ? 21.441 10.363 -8.326 1.00 82.44 384 TRP A N 1
ATOM 3190 C CA . TRP A 1 384 ? 20.863 9.033 -8.150 1.00 82.44 384 TRP A CA 1
ATOM 3191 C C . TRP A 1 384 ? 21.325 8.342 -6.852 1.00 82.44 384 TRP A C 1
ATOM 3193 O O . TRP A 1 384 ? 20.462 7.806 -6.155 1.00 82.44 384 TRP A O 1
ATOM 3203 N N . PRO A 1 385 ? 22.613 8.410 -6.439 1.00 77.81 385 PRO A N 1
ATOM 3204 C CA . PRO A 1 385 ? 23.062 7.908 -5.134 1.00 77.81 385 PRO A CA 1
ATOM 3205 C C . PRO A 1 385 ? 22.376 8.587 -3.939 1.00 77.81 385 PRO A C 1
ATOM 3207 O O . PRO A 1 385 ? 22.181 7.958 -2.903 1.00 77.81 385 PRO A O 1
ATOM 3210 N N . GLU A 1 386 ? 21.960 9.844 -4.098 1.00 78.62 386 GLU A N 1
ATOM 3211 C CA . GLU A 1 386 ? 21.207 10.606 -3.094 1.00 78.62 386 GLU A CA 1
ATOM 3212 C C . GLU A 1 386 ? 19.691 10.317 -3.116 1.00 78.62 386 GLU A C 1
ATOM 3214 O O . GLU A 1 386 ? 18.934 10.887 -2.332 1.00 78.62 386 GLU A O 1
ATOM 3219 N N . GLY A 1 387 ? 19.226 9.417 -3.991 1.00 76.62 387 GLY A N 1
ATOM 3220 C CA . GLY A 1 387 ? 17.828 8.985 -4.064 1.00 76.62 387 GLY A CA 1
ATOM 3221 C C . GLY A 1 387 ? 16.922 9.873 -4.921 1.00 76.62 387 GLY A C 1
ATOM 3222 O O . GLY A 1 387 ? 15.699 9.789 -4.803 1.00 76.62 387 GLY A O 1
ATOM 3223 N N . TRP A 1 388 ? 17.487 10.718 -5.787 1.00 84.94 388 TRP A N 1
ATOM 3224 C CA . TRP A 1 388 ? 16.700 11.577 -6.672 1.00 84.94 388 TRP A CA 1
ATOM 3225 C C . TRP A 1 388 ? 16.044 10.788 -7.809 1.00 84.94 388 TRP A C 1
ATOM 3227 O O . TRP A 1 388 ? 16.710 10.066 -8.563 1.00 84.94 388 TRP A O 1
ATOM 3237 N N . SER A 1 389 ? 14.745 11.013 -8.029 1.00 86.19 389 SER A N 1
ATOM 3238 C CA . SER A 1 389 ? 14.083 10.491 -9.224 1.00 86.19 389 SER A CA 1
ATOM 3239 C C . SER A 1 389 ? 14.508 11.275 -10.472 1.00 86.19 389 SER A C 1
ATOM 3241 O O . SER A 1 389 ? 14.883 12.449 -10.408 1.00 86.19 389 SER A O 1
ATOM 3243 N N . VAL A 1 390 ? 14.368 10.665 -11.655 1.00 87.38 390 VAL A N 1
ATOM 3244 C CA . VAL A 1 390 ? 14.609 11.361 -12.936 1.00 87.38 390 VAL A CA 1
ATOM 3245 C C . VAL A 1 390 ? 13.746 12.623 -13.054 1.00 87.38 390 VAL A C 1
ATOM 3247 O O . VAL A 1 390 ? 14.178 13.618 -13.629 1.00 87.38 390 VAL A O 1
ATOM 3250 N N . ALA A 1 391 ? 12.525 12.606 -12.507 1.00 88.19 391 ALA A N 1
ATOM 3251 C CA . ALA A 1 391 ? 11.638 13.765 -12.534 1.00 88.19 391 ALA A CA 1
ATOM 3252 C C . ALA A 1 391 ? 12.155 14.914 -11.654 1.00 88.19 391 ALA A C 1
ATOM 3254 O O . ALA A 1 391 ? 12.007 16.073 -12.033 1.00 88.19 391 ALA A O 1
ATOM 3255 N N . ASP A 1 392 ? 12.774 14.603 -10.516 1.00 90.31 392 ASP A N 1
ATOM 3256 C CA . ASP A 1 392 ? 13.362 15.598 -9.612 1.00 90.31 392 ASP A CA 1
ATOM 3257 C C . ASP A 1 392 ? 14.589 16.244 -10.250 1.00 90.31 392 ASP A C 1
ATOM 3259 O O . ASP A 1 392 ? 14.674 17.468 -10.312 1.00 90.31 392 ASP A O 1
ATOM 3263 N N . TYR A 1 393 ? 15.467 15.425 -10.836 1.00 93.50 393 TYR A N 1
ATOM 3264 C CA . TYR A 1 393 ? 16.623 15.904 -11.595 1.00 93.50 393 TYR A CA 1
ATOM 3265 C C . TYR A 1 393 ? 16.205 16.827 -12.747 1.00 93.50 393 TYR A C 1
ATOM 3267 O O . TYR A 1 393 ? 16.739 17.920 -12.913 1.00 93.50 393 TYR A O 1
ATOM 3275 N N . CYS A 1 394 ? 15.186 16.424 -13.514 1.00 92.81 394 CYS A N 1
ATOM 3276 C CA . CYS A 1 394 ? 14.675 17.229 -14.622 1.00 92.81 394 CYS A CA 1
ATOM 3277 C C . CYS A 1 394 ? 14.131 18.585 -14.163 1.00 92.81 394 CYS A C 1
ATOM 3279 O O . CYS A 1 394 ? 14.358 19.585 -14.838 1.00 92.81 394 CYS A O 1
ATOM 3281 N N . ARG A 1 395 ? 13.429 18.622 -13.023 1.00 93.56 395 ARG A N 1
ATOM 3282 C CA . ARG A 1 395 ? 12.921 19.869 -12.434 1.00 93.56 395 ARG A CA 1
ATOM 3283 C C . ARG A 1 395 ? 14.048 20.769 -11.942 1.00 93.56 395 ARG A C 1
ATOM 3285 O O . ARG A 1 395 ? 13.962 21.974 -12.128 1.00 93.56 395 ARG A O 1
ATOM 3292 N N . HIS A 1 396 ? 15.088 20.188 -11.351 1.00 91.88 396 HIS A N 1
ATOM 3293 C CA . HIS A 1 396 ? 16.232 20.932 -10.836 1.00 91.88 396 HIS A CA 1
ATOM 3294 C C . HIS A 1 396 ? 17.073 21.567 -11.950 1.00 91.88 396 HIS A C 1
ATOM 3296 O O . HIS A 1 396 ? 17.454 22.727 -11.848 1.00 91.88 396 HIS A O 1
ATOM 3302 N N . ILE A 1 397 ? 17.320 20.825 -13.032 1.00 92.50 397 ILE A N 1
ATOM 3303 C CA . ILE A 1 397 ? 18.174 21.266 -14.147 1.00 92.50 397 ILE A CA 1
ATOM 3304 C C . ILE A 1 397 ? 17.382 21.989 -15.254 1.00 92.50 397 ILE A C 1
ATOM 3306 O O . ILE A 1 397 ? 17.971 22.620 -16.127 1.00 92.50 397 ILE A O 1
ATOM 3310 N N . GLY A 1 398 ? 16.047 21.919 -1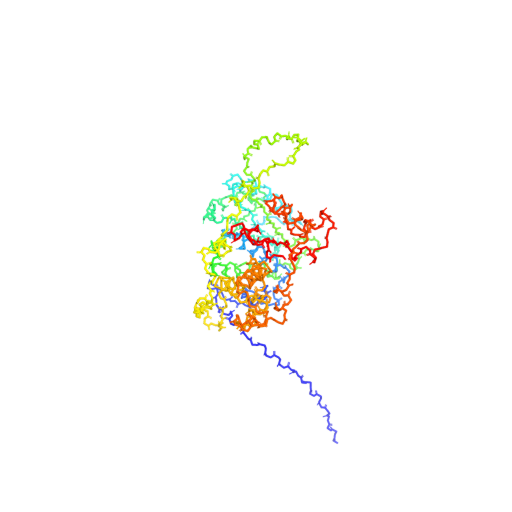5.238 1.00 92.06 398 GLY A N 1
ATOM 3311 C CA . GLY A 1 398 ? 15.189 22.596 -16.216 1.00 92.06 398 GLY A CA 1
ATOM 3312 C C . GLY A 1 398 ? 15.092 21.885 -17.572 1.00 92.06 398 GLY A C 1
ATOM 3313 O O . GLY A 1 398 ? 14.960 22.536 -18.605 1.00 92.06 398 GLY A O 1
ATOM 3314 N N . ILE A 1 399 ? 15.150 20.549 -17.594 1.00 93.62 399 ILE A N 1
ATOM 3315 C CA . ILE A 1 399 ? 15.075 19.743 -18.827 1.00 93.62 399 ILE A CA 1
ATOM 3316 C C . ILE A 1 399 ? 13.770 18.949 -18.923 1.00 93.62 399 ILE A C 1
ATOM 3318 O O . ILE A 1 399 ? 13.155 18.580 -17.925 1.00 93.62 399 ILE A O 1
ATOM 3322 N N . VAL A 1 400 ? 13.339 18.639 -20.150 1.00 91.19 400 VAL A N 1
ATOM 3323 C CA . VAL A 1 400 ? 12.052 17.971 -20.389 1.00 91.19 400 VAL A CA 1
ATOM 3324 C C . VAL A 1 400 ? 12.097 16.493 -19.949 1.00 91.19 400 VAL A C 1
ATOM 3326 O O . VAL A 1 400 ? 12.852 15.703 -20.534 1.00 91.19 400 VAL A O 1
ATOM 3329 N N . PRO A 1 401 ? 11.228 16.049 -19.013 1.00 88.44 401 PRO A N 1
ATOM 3330 C CA . PRO A 1 401 ? 11.252 14.676 -18.498 1.00 88.44 401 PRO A CA 1
ATOM 3331 C C . PRO A 1 401 ? 11.012 13.589 -19.552 1.00 88.44 401 PRO A C 1
ATOM 3333 O O . PRO A 1 401 ? 11.527 12.478 -19.434 1.00 88.44 401 PRO A O 1
ATOM 3336 N N . SER A 1 402 ? 10.215 13.869 -20.586 1.00 85.06 402 SER A N 1
ATOM 3337 C CA . SER A 1 402 ? 9.921 12.907 -21.659 1.00 85.06 402 SER A CA 1
ATOM 3338 C C . SER A 1 402 ? 11.154 12.592 -22.514 1.00 85.06 402 SER A C 1
ATOM 3340 O O . SER A 1 402 ? 11.318 11.451 -22.955 1.00 85.06 402 SER A O 1
ATOM 3342 N N . THR A 1 403 ? 12.045 13.569 -22.700 1.00 87.06 403 THR A N 1
ATOM 3343 C CA . THR A 1 403 ? 13.336 13.386 -23.371 1.00 87.06 403 THR A CA 1
ATOM 3344 C C . THR A 1 403 ? 14.347 12.736 -22.433 1.00 87.06 403 THR A C 1
ATOM 3346 O O . THR A 1 403 ? 15.004 11.780 -22.836 1.00 87.06 403 THR A O 1
ATOM 3349 N N . ALA A 1 404 ? 14.413 13.168 -21.170 1.00 88.69 404 ALA A N 1
ATOM 3350 C CA . ALA A 1 404 ? 15.350 12.622 -20.187 1.00 88.69 404 ALA A CA 1
ATOM 3351 C C . ALA A 1 404 ? 15.144 11.130 -19.919 1.00 88.69 404 ALA A C 1
ATOM 3353 O O . ALA A 1 404 ? 16.107 10.369 -19.930 1.00 88.69 404 ALA A O 1
ATOM 3354 N N . ARG A 1 405 ? 13.890 10.672 -19.809 1.00 86.75 405 ARG A N 1
ATOM 3355 C CA . ARG A 1 405 ? 13.534 9.249 -19.615 1.00 86.75 405 ARG A CA 1
ATOM 3356 C C . ARG A 1 405 ? 13.967 8.319 -20.755 1.00 86.75 405 ARG A C 1
ATOM 3358 O O . ARG A 1 405 ? 13.760 7.108 -20.678 1.00 86.75 405 ARG A O 1
ATOM 3365 N N . ARG A 1 406 ? 14.515 8.868 -21.844 1.00 84.19 406 ARG A N 1
ATOM 3366 C CA . ARG A 1 406 ? 15.138 8.088 -22.915 1.00 84.19 406 ARG A CA 1
ATOM 3367 C C . ARG A 1 406 ? 16.545 7.617 -22.555 1.00 84.19 406 ARG A C 1
ATOM 3369 O O . ARG A 1 406 ? 16.955 6.621 -23.142 1.00 84.19 406 ARG A O 1
ATOM 3376 N N . TYR A 1 407 ? 17.245 8.324 -21.669 1.00 87.62 407 TYR A N 1
ATOM 3377 C CA . TYR A 1 407 ? 18.658 8.106 -21.333 1.00 87.62 407 TYR A CA 1
ATOM 3378 C C . TYR A 1 407 ? 18.877 7.918 -19.825 1.00 87.62 407 TYR A C 1
ATOM 3380 O O . TYR A 1 407 ? 19.768 7.183 -19.414 1.00 87.62 407 TYR A O 1
ATOM 3388 N N . LEU A 1 408 ? 18.043 8.558 -19.003 1.00 89.31 408 LEU A N 1
ATOM 3389 C CA . LEU A 1 408 ? 18.077 8.491 -17.547 1.00 89.31 408 LEU A CA 1
ATOM 3390 C C . LEU A 1 408 ? 16.971 7.571 -17.047 1.00 89.31 408 LEU A C 1
ATOM 3392 O O . LEU A 1 408 ? 15.822 7.649 -17.498 1.00 89.31 408 LEU A O 1
ATOM 3396 N N . VAL A 1 409 ? 17.324 6.702 -16.109 1.00 83.31 409 VAL A N 1
ATOM 3397 C CA . VAL A 1 409 ? 16.458 5.642 -15.615 1.00 83.31 409 VAL A CA 1
ATOM 3398 C C . VAL A 1 409 ? 16.601 5.544 -14.111 1.00 83.31 409 VAL A C 1
ATOM 3400 O O . VAL A 1 409 ? 17.699 5.415 -13.587 1.00 83.31 409 VAL A O 1
ATOM 3403 N N . ASP A 1 410 ? 15.462 5.545 -13.433 1.00 78.12 410 ASP A N 1
ATOM 3404 C CA . ASP A 1 410 ? 15.398 5.202 -12.022 1.00 78.12 410 ASP A CA 1
ATOM 3405 C C . ASP A 1 410 ? 15.321 3.672 -11.895 1.00 78.12 410 ASP A C 1
ATOM 3407 O O . ASP A 1 410 ? 14.286 3.053 -12.188 1.00 78.12 410 ASP A O 1
ATOM 3411 N N . PHE A 1 411 ? 16.456 3.031 -11.600 1.00 73.62 411 PHE A N 1
ATOM 3412 C CA . PHE A 1 411 ? 16.503 1.581 -11.429 1.00 73.62 411 PHE A CA 1
ATOM 3413 C C . PHE A 1 411 ? 15.879 1.179 -10.087 1.00 73.62 411 PHE A C 1
ATOM 3415 O O . PHE A 1 411 ? 16.071 1.859 -9.085 1.00 73.62 411 PHE A O 1
ATOM 3422 N N . PRO A 1 412 ? 15.161 0.043 -10.031 1.00 59.72 412 PRO A N 1
ATOM 3423 C CA . PRO A 1 412 ? 14.373 -0.342 -8.860 1.00 59.72 412 PRO A CA 1
ATOM 3424 C C . PRO A 1 412 ? 15.203 -0.596 -7.591 1.00 59.72 412 PRO A C 1
ATOM 3426 O O . PRO A 1 412 ? 14.641 -0.576 -6.499 1.00 59.72 412 PRO A O 1
ATOM 3429 N N . TYR A 1 413 ? 16.505 -0.875 -7.719 1.00 59.62 413 TYR A N 1
ATOM 3430 C CA . TYR A 1 413 ? 17.448 -0.976 -6.604 1.00 59.62 413 TYR A CA 1
ATOM 3431 C C . TYR A 1 413 ? 18.906 -0.900 -7.091 1.00 59.62 413 TYR A C 1
ATOM 3433 O O . TYR A 1 413 ? 19.213 -1.267 -8.232 1.00 59.62 413 TYR A O 1
ATOM 3441 N N . PHE A 1 414 ? 19.812 -0.477 -6.203 1.00 58.97 414 PHE A N 1
ATOM 3442 C CA . PHE A 1 414 ? 21.261 -0.528 -6.421 1.00 58.97 414 PHE A CA 1
ATOM 3443 C C . PHE A 1 414 ? 21.751 -1.973 -6.572 1.00 58.97 414 PHE A C 1
ATOM 3445 O O . PHE A 1 414 ? 21.369 -2.848 -5.798 1.00 58.97 414 PHE A O 1
ATOM 3452 N N . GLY A 1 415 ? 22.596 -2.228 -7.572 1.00 61.78 415 GLY A N 1
ATOM 3453 C CA . GLY A 1 415 ? 23.121 -3.567 -7.857 1.00 61.78 415 GLY A CA 1
ATOM 3454 C C . GLY A 1 415 ? 22.255 -4.416 -8.799 1.00 61.78 415 GLY A C 1
ATOM 3455 O O . GLY A 1 415 ? 22.499 -5.615 -8.948 1.00 61.78 415 GLY A O 1
ATOM 3456 N N . LEU A 1 416 ? 21.241 -3.840 -9.462 1.00 68.56 416 LEU A N 1
ATOM 3457 C CA . LEU A 1 416 ? 20.598 -4.501 -10.607 1.00 68.56 416 LEU A CA 1
ATOM 3458 C C . LEU A 1 416 ? 21.554 -4.561 -11.808 1.00 68.56 416 LEU A C 1
ATOM 3460 O O . LEU A 1 416 ? 21.806 -5.641 -12.339 1.00 68.56 416 LEU A O 1
ATOM 3464 N N . ILE A 1 417 ? 22.069 -3.405 -12.218 1.00 73.94 417 ILE A N 1
ATOM 3465 C CA . ILE A 1 417 ? 23.010 -3.236 -13.325 1.00 73.94 417 ILE A CA 1
ATOM 3466 C C . ILE A 1 417 ? 23.799 -1.947 -13.112 1.00 73.94 417 ILE A C 1
ATOM 3468 O O . ILE A 1 417 ? 23.226 -0.960 -12.644 1.00 73.94 417 ILE A O 1
ATOM 3472 N N . ASN A 1 418 ? 25.074 -1.945 -13.483 1.00 83.56 418 ASN A N 1
ATOM 3473 C CA . ASN A 1 418 ? 25.876 -0.738 -13.552 1.00 83.56 418 ASN A CA 1
ATOM 3474 C C . ASN A 1 418 ? 25.361 0.163 -14.694 1.00 83.56 418 ASN A C 1
ATOM 3476 O O . ASN A 1 418 ? 25.446 -0.225 -15.867 1.00 83.56 418 ASN A O 1
ATOM 3480 N N . PRO A 1 419 ? 24.849 1.378 -14.407 1.00 85.44 419 PRO A N 1
ATOM 3481 C CA . PRO A 1 419 ? 24.332 2.269 -15.444 1.00 85.44 419 PRO A CA 1
ATOM 3482 C C . PRO A 1 419 ? 25.379 2.602 -16.513 1.00 85.44 419 PRO A C 1
ATOM 3484 O O . PRO A 1 419 ? 25.045 2.727 -17.692 1.00 85.44 419 PRO A O 1
ATOM 3487 N N . PHE A 1 420 ? 26.657 2.689 -16.139 1.00 88.00 420 PHE A N 1
ATOM 3488 C CA . PHE A 1 420 ? 27.737 3.034 -17.061 1.00 88.00 420 PHE A CA 1
ATOM 3489 C C . PHE A 1 420 ? 28.019 1.940 -18.095 1.00 88.00 420 PHE A C 1
ATOM 3491 O O . PHE A 1 420 ? 28.451 2.268 -19.197 1.00 88.00 420 PHE A O 1
ATOM 3498 N N . LEU A 1 421 ? 27.684 0.675 -17.808 1.00 86.00 421 LEU A N 1
ATOM 3499 C CA . LEU A 1 421 ? 27.724 -0.402 -18.807 1.00 86.00 421 LEU A CA 1
ATOM 3500 C C . LEU A 1 421 ? 26.609 -0.267 -19.846 1.00 86.00 421 LEU A C 1
ATOM 3502 O O . LEU A 1 421 ? 26.776 -0.666 -20.997 1.00 86.00 421 LEU A O 1
ATOM 3506 N N . LEU A 1 422 ? 25.472 0.318 -19.461 1.00 85.81 422 LEU A N 1
ATOM 3507 C CA . LEU A 1 422 ? 24.371 0.591 -20.381 1.00 85.81 422 LEU A CA 1
ATOM 3508 C C . LEU A 1 422 ? 24.621 1.828 -21.235 1.00 85.81 422 LEU A C 1
ATOM 3510 O O . LEU A 1 422 ? 24.114 1.890 -22.349 1.00 85.81 422 LEU A O 1
ATOM 3514 N N . ARG A 1 423 ? 25.390 2.800 -20.736 1.00 88.81 423 ARG A N 1
ATOM 3515 C CA . ARG A 1 423 ? 25.601 4.116 -21.357 1.00 88.81 423 ARG A CA 1
ATOM 3516 C C . ARG A 1 423 ? 25.914 4.082 -22.865 1.00 88.81 423 ARG A C 1
ATOM 3518 O O . ARG A 1 423 ? 25.287 4.866 -23.575 1.00 88.81 423 ARG A O 1
ATOM 3525 N N . PRO A 1 424 ? 26.788 3.204 -23.403 1.00 87.75 424 PRO A N 1
ATOM 3526 C CA . PRO A 1 424 ? 27.046 3.144 -24.851 1.00 87.75 424 PRO A CA 1
ATOM 3527 C C . PRO A 1 424 ? 25.821 2.721 -25.674 1.00 87.75 424 PRO A C 1
ATOM 3529 O O . PRO A 1 424 ? 25.734 2.987 -26.871 1.00 87.75 424 PRO A O 1
ATOM 3532 N N . TRP A 1 425 ? 24.867 2.060 -25.021 1.00 86.62 425 TRP A N 1
ATOM 3533 C CA . TRP A 1 425 ? 23.699 1.426 -25.611 1.00 86.62 425 TRP A CA 1
ATOM 3534 C C . TRP A 1 425 ? 22.399 2.182 -25.318 1.00 86.62 425 TRP A C 1
ATOM 3536 O O . TRP A 1 425 ? 21.331 1.622 -25.564 1.00 86.62 425 TRP A O 1
ATOM 3546 N N . LEU A 1 426 ? 22.434 3.408 -24.786 1.00 85.00 426 LEU A N 1
ATOM 3547 C CA . LEU A 1 426 ? 21.261 4.252 -24.485 1.00 85.00 426 LEU A CA 1
ATOM 3548 C C . LEU A 1 426 ? 21.176 5.455 -25.428 1.00 85.00 426 LEU A C 1
ATOM 3550 O O . LEU A 1 426 ? 20.036 5.759 -25.883 1.00 85.00 426 LEU A O 1
#

pLDDT: mean 78.28, std 19.39, range [24.08, 98.38]

Organism: Kluyvera intermedia (NCBI:txid61648)

Secondary structure (DSSP, 8-state):
--PPP------------------S-BTTB---EEEEETTEEEEESS-GGGB-HHHHHHHHHHHHHHHHHS-EEEEEEEEE-SS--SSSHHHHHHHHHHHHHHHHH-TTS-EEEEEEEEE-GGG-EEEEEEEEEETTT---SHHHHHHHHHHHHHHHS-EEE--TT-EEEE-TT-HHHHHHHHHHHHGGGB-TTSSSSPTTS--EEEEEEPPPPP----------------S---THHHHGGG--TTHHHHTTSS---SS-PPPPHHHHB-TT-TTSTT-B-HHHHHHHHHHHHHHH---HHHHHHHTT--HHHHHHHHGGGTHHHHHHHHHHHHHHHHHHHT--HHHHHHHTT---TTHHHHHTPPPPPHHHHHHHHHIIIIITTTT--HHHHHHHHT--HHHHTTT----SSTTS--HHHHGGG-

Sequence (426 aa):
MINKLETGSTKLSSTTVFNNISPDSIAGIPSKGIFIFKDVLWPVQHADDEQDKKIMGKVFEAVNNVSTMSRFLAVRYDFHLPVYSPDNQVVSAFHELLFKELNNSYPRSFISYIWVREEGDEKKQHYHYLLMMDGNYVRYPSNVNKIVKSCWENATKGTVYFPVNAYYSVTKNDIEKYTELMFRISYFGKKRTKETIAKGIRRVGQGFKKPKPCSCKPQHARAKDIPKTSTDLKVSTLSCCFAGKLDKYFLGEAELPMFHRRRSYCELYDEEKWWIRDAPRWSGHRRNYLFEALITGVSLSGYARKYRLNPERVYANCRQVGGQSLKIIYWAWHRYCFLQSRSSVESYIKNNKLRYKSAAKQLRRKPMSDSWKRHFDDYYLRFWPEGWSVADYCRHIGIVPSTARRYLVDFPYFGLINPFLLRPWL

Radius of gyration: 28.94 Å; chains: 1; bounding box: 107×49×77 Å

InterPro domains:
  IPR057271 YagK/YfjJ, C-terminal domain [PF11726] (65-196)

Foldseek 3Di:
DDDDDDDDDDDDDPDDDDLPPAPCDQVRQGFADWDQDPNDTAGANHHPVQFQNVQLRVLLVLLVVVLVPFWKKKFKKKWWFPDADLACVLVVQLCVQLVVVCCVQQLQKKWKKKWFWFQDPPRTIMIIMMIMIHCVRDVDCPVVVVSSQVSSCVSGVIGMDGDDVRMAGGGNPCVSSSSSSSRVSSVSRGCPRPVPRDPPHDRMDIDIGHRNPPPPPPPPPPPPDDPPDDDDDDPPPVQVQQAAPCACCLVVVDPQPLDDPDDDLVLAAPPVPVSDVRHGPLVSLLVSCLSCCLNQVAALVSSCVVSVHDSVVSCVSRVLSFRLPSSLNNLLSLLSVCVVVVDDQVVSCVVSVNVDPCSSVSNPDDADDPVLVVLLCCCVVPPVVVPDDLVNSCVVVVHDSVVNSNLDGNHSDRRNGRSVSSRRSD